Protein AF-0000000087155079 (afdb_homodimer)

Secondary structure (DSSP, 8-state):
--S--PPPPBHHHHHHH--B---B-SPPPPHHHHHHHHHHHTT---GGG----EEEEEEHHHHHHHHHHHHHHHHTTPPP--SS-------HHHHHHHHHHHHHHHHHHT--TT-HHHHHHHHHTTTTGGG-SEEEEEEEETT--HHHHHHHHHHHHHHHHHHHTTT-EEEEEGGGGS-HHHHHHHHT--TTEEEEEEEEEE-B-TT-GGGG-------HHHH-EEE-/--SS-PPPPBHHHHHHH--B---B-SPPPPHHHHHHHHHHHTT---GGG----EEEEEEHHHHHHHHHHHHHHHHTTPPP--SS-------HHHHHHHHHHHHHHHHHHT--TT-HHHHHHHHHTTTTGGG-SEEEEEEEETT--HHHHHHHHHHHHHHHHHHHTTT-EEEEEGGGGS-HHHHHHHHT--TTEEEEEEEEEE-B-TT-GGGG-------HHHH-EEE-

Radius of gyration: 21.79 Å; Cα contacts (8 Å, |Δi|>4): 860; chains: 2; bounding box: 44×61×62 Å

Organism: NCBI:txid2511166

Structure (mmCIF, N/CA/C/O backbone):
data_AF-0000000087155079-model_v1
#
loop_
_entity.id
_entity.type
_entity.pdbx_description
1 polymer 'Nitroreductase NfnB'
#
loop_
_atom_site.group_PDB
_atom_site.id
_atom_site.type_symbol
_atom_site.label_atom_id
_atom_site.label_alt_id
_atom_site.label_comp_id
_atom_site.label_asym_id
_atom_site.label_entity_id
_atom_site.label_seq_id
_atom_site.pdbx_PDB_ins_code
_atom_site.Cartn_x
_atom_site.Cartn_y
_atom_site.Cartn_z
_atom_site.occupancy
_atom_site.B_iso_or_equiv
_atom_site.auth_seq_id
_atom_site.auth_comp_id
_atom_site.auth_asym_id
_atom_site.auth_atom_id
_atom_site.pdbx_PDB_model_num
ATOM 1 N N . MET A 1 1 ? 5.094 4.855 35.781 1 23.84 1 MET A N 1
ATOM 2 C CA . MET A 1 1 ? 4.484 3.775 35 1 23.84 1 MET A CA 1
ATOM 3 C C . MET A 1 1 ? 5.492 3.156 34.031 1 23.84 1 MET A C 1
ATOM 5 O O . MET A 1 1 ? 6.098 3.861 33.219 1 23.84 1 MET A O 1
ATOM 9 N N . ASN A 1 2 ? 6.293 2.115 34.25 1 29.25 2 ASN A N 1
ATOM 10 C CA . ASN A 1 2 ? 7.379 1.465 33.531 1 29.25 2 ASN A CA 1
ATOM 11 C C . ASN A 1 2 ? 7.008 1.215 32.062 1 29.25 2 ASN A C 1
ATOM 13 O O . ASN A 1 2 ? 5.883 0.808 31.781 1 29.25 2 ASN A O 1
ATOM 17 N N . MET A 1 3 ? 7.312 1.961 31.062 1 33.16 3 MET A N 1
ATOM 18 C CA . MET A 1 3 ? 7 1.894 29.641 1 33.16 3 MET A CA 1
ATOM 19 C C . MET A 1 3 ? 6.895 0.446 29.172 1 33.16 3 MET A C 1
ATOM 21 O O . MET A 1 3 ? 7.594 0.037 28.25 1 33.16 3 MET A O 1
ATOM 25 N N . SER A 1 4 ? 6.785 -0.69 29.906 1 38.94 4 SER A N 1
ATOM 26 C CA . SER A 1 4 ? 6.84 -2.141 30.062 1 38.94 4 SER A CA 1
ATOM 27 C C . SER A 1 4 ? 5.895 -2.832 29.078 1 38.94 4 SER A C 1
ATOM 29 O O . SER A 1 4 ? 5.113 -2.174 28.391 1 38.94 4 SER A O 1
ATOM 31 N N . GLU A 1 5 ? 4.91 -4.117 29.406 1 43.97 5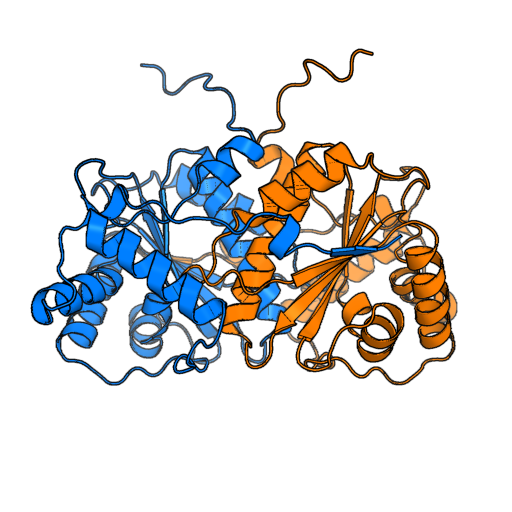 GLU A N 1
ATOM 32 C CA . GLU A 1 5 ? 4.465 -5.328 28.719 1 43.97 5 GLU A CA 1
ATOM 33 C C . GLU A 1 5 ? 3.238 -5.051 27.859 1 43.97 5 GLU A C 1
ATOM 35 O O . GLU A 1 5 ? 2.125 -5.453 28.203 1 43.97 5 GLU A O 1
ATOM 40 N N . ARG A 1 6 ? 2.859 -3.934 27.484 1 52.12 6 ARG A N 1
ATOM 41 C CA . ARG A 1 6 ? 1.641 -3.869 26.688 1 52.12 6 ARG A CA 1
ATOM 42 C C . ARG A 1 6 ? 1.669 -4.898 25.562 1 52.12 6 ARG A C 1
ATOM 44 O O . ARG A 1 6 ? 2.707 -5.105 24.922 1 52.12 6 ARG A O 1
ATOM 51 N N . PRO A 1 7 ? 0.68 -5.652 25.703 1 68.56 7 PRO A N 1
ATOM 52 C CA . PRO A 1 7 ? 0.66 -6.637 24.625 1 68.56 7 PRO A CA 1
ATOM 53 C C . PRO A 1 7 ? 0.8 -6 23.234 1 68.56 7 PRO A C 1
ATOM 55 O O . PRO A 1 7 ? 0.35 -4.871 23.031 1 68.56 7 PRO A O 1
ATOM 58 N N . ALA A 1 8 ? 1.742 -6.547 22.516 1 89.19 8 ALA A N 1
ATOM 59 C CA . ALA A 1 8 ? 1.924 -6.102 21.125 1 89.19 8 ALA A CA 1
ATOM 60 C C . ALA A 1 8 ? 0.588 -6.023 20.391 1 89.19 8 ALA A C 1
ATOM 62 O O . ALA A 1 8 ? -0.263 -6.902 20.547 1 89.19 8 ALA A O 1
ATOM 63 N N . MET A 1 9 ? 0.294 -4.859 19.828 1 95.88 9 MET A N 1
ATOM 64 C CA . MET A 1 9 ? -0.946 -4.676 19.078 1 95.88 9 MET A CA 1
ATOM 65 C C . MET A 1 9 ? -1.05 -5.684 17.953 1 95.88 9 MET A C 1
ATOM 67 O O . MET A 1 9 ? -0.094 -5.875 17.188 1 95.88 9 MET A O 1
ATOM 71 N N . SER A 1 10 ? -2.211 -6.312 17.859 1 98.12 10 SER A N 1
ATOM 72 C CA . SER A 1 10 ? -2.422 -7.285 16.797 1 98.12 10 SER A CA 1
ATOM 73 C C . SER A 1 10 ? -2.609 -6.598 15.445 1 98.12 10 SER A C 1
ATOM 75 O O . SER A 1 10 ? -2.932 -5.41 15.391 1 98.12 10 SER A O 1
ATOM 77 N N . VAL A 1 11 ? -2.451 -7.379 14.406 1 98.69 11 VAL A N 1
ATOM 78 C CA . VAL A 1 11 ? -2.65 -6.875 13.055 1 98.69 11 VAL A CA 1
ATOM 79 C C . VAL A 1 11 ? -4.082 -6.359 12.898 1 98.69 11 VAL A C 1
ATOM 81 O O . VAL A 1 11 ? -4.301 -5.254 12.398 1 98.69 11 VAL A O 1
ATOM 84 N N . ASP A 1 12 ? -5.07 -7.113 13.367 1 98.44 12 ASP A N 1
ATOM 85 C CA . ASP A 1 12 ? -6.473 -6.738 13.227 1 98.44 12 ASP A CA 1
ATOM 86 C C . ASP A 1 12 ? -6.773 -5.438 13.969 1 98.44 12 ASP A C 1
ATOM 88 O O . ASP A 1 12 ? -7.473 -4.566 13.445 1 98.44 12 ASP A O 1
ATOM 92 N N . GLU A 1 13 ? -6.258 -5.34 15.125 1 98.25 13 GLU A N 1
ATOM 93 C CA . GLU A 1 13 ? -6.453 -4.125 15.906 1 98.25 13 GLU A CA 1
ATOM 94 C C . GLU A 1 13 ? -5.844 -2.91 15.211 1 98.25 13 GLU A C 1
ATOM 96 O O . GLU A 1 13 ? -6.465 -1.848 15.148 1 98.25 13 GLU A O 1
ATOM 101 N N . ALA A 1 14 ? -4.613 -3.043 14.727 1 98.81 14 ALA A N 1
ATOM 102 C CA . ALA A 1 14 ? -3.934 -1.936 14.062 1 98.81 14 ALA A CA 1
ATOM 103 C C . ALA A 1 14 ? -4.707 -1.473 12.836 1 98.81 14 ALA A C 1
ATOM 105 O O . ALA A 1 14 ? -4.848 -0.271 12.594 1 98.81 14 ALA A O 1
ATOM 106 N N . ILE A 1 15 ? -5.223 -2.455 12.047 1 98.69 15 ILE A N 1
ATOM 107 C CA . ILE A 1 15 ? -5.957 -2.141 10.828 1 98.69 15 ILE A CA 1
ATOM 108 C C . ILE A 1 15 ? -7.234 -1.377 11.172 1 98.69 15 ILE A C 1
ATOM 110 O O . ILE A 1 15 ? -7.562 -0.38 10.531 1 98.69 15 ILE A O 1
ATOM 114 N N . ARG A 1 16 ? -7.922 -1.741 12.188 1 97.88 16 ARG A N 1
ATOM 115 C CA . ARG A 1 16 ? -9.188 -1.112 12.547 1 97.88 16 ARG A CA 1
ATOM 116 C C . ARG A 1 16 ? -8.961 0.222 13.242 1 97.88 16 ARG A C 1
ATOM 118 O O . ARG A 1 16 ? -9.781 1.133 13.148 1 97.88 16 ARG A O 1
ATOM 125 N N . ARG A 1 17 ? -7.836 0.313 13.922 1 97.94 17 ARG A N 1
ATOM 126 C CA . ARG A 1 17 ? -7.559 1.517 14.695 1 97.94 17 ARG A CA 1
ATOM 127 C C . ARG A 1 17 ? -6.957 2.609 13.82 1 97.94 17 ARG A C 1
ATOM 129 O O . ARG A 1 17 ? -7.125 3.799 14.102 1 97.94 17 ARG A O 1
ATOM 136 N N . ARG A 1 18 ? -6.199 2.172 12.82 1 98.69 18 ARG A N 1
ATOM 137 C CA . ARG A 1 18 ? -5.59 3.168 11.945 1 98.69 18 ARG A CA 1
ATOM 138 C C . ARG A 1 18 ? -6.652 4.02 11.258 1 98.69 18 ARG A C 1
ATOM 140 O O . ARG A 1 18 ? -7.551 3.488 10.602 1 98.69 18 ARG A O 1
ATOM 147 N N . ARG A 1 19 ? -6.602 5.242 11.406 1 98.44 19 ARG A N 1
ATOM 148 C CA . ARG A 1 19 ? -7.445 6.25 10.766 1 98.44 19 ARG A CA 1
ATOM 149 C C . ARG A 1 19 ? -6.668 7.543 10.531 1 98.44 19 ARG A C 1
ATOM 151 O O . ARG A 1 19 ? -5.602 7.75 11.109 1 98.44 19 ARG A O 1
ATOM 158 N N . SER A 1 20 ? -7.242 8.359 9.664 1 98.75 20 SER A N 1
ATOM 159 C CA . SER A 1 20 ? -6.609 9.656 9.453 1 98.75 20 SER A CA 1
ATOM 160 C C . SER A 1 20 ? -6.832 10.586 10.641 1 98.75 20 SER A C 1
ATOM 162 O O . SER A 1 20 ? -7.973 10.914 10.977 1 98.75 20 SER A O 1
ATOM 164 N N . VAL A 1 21 ? -5.762 10.914 11.273 1 98.88 21 VAL A N 1
ATOM 165 C CA . VAL A 1 21 ? -5.781 11.844 12.398 1 98.88 21 VAL A CA 1
ATOM 166 C C . VAL A 1 21 ? -5.328 13.227 11.922 1 98.88 21 VAL A C 1
ATOM 168 O O . VAL A 1 21 ? -4.309 13.352 11.242 1 98.88 21 VAL A O 1
ATOM 171 N N . ARG A 1 22 ? -6.051 14.227 12.328 1 98.81 22 ARG A N 1
ATOM 172 C CA . ARG A 1 22 ? -5.82 15.555 11.766 1 98.81 22 ARG A CA 1
ATOM 173 C C . ARG A 1 22 ? -5.633 16.594 12.867 1 98.81 22 ARG A C 1
ATOM 175 O O . ARG A 1 22 ? -6.129 17.719 12.766 1 98.81 22 ARG A O 1
ATOM 182 N N . GLY A 1 23 ? -5.023 16.281 13.875 1 98.81 23 GLY A N 1
ATOM 183 C CA . GLY A 1 23 ? -4.605 17.078 15.023 1 98.81 23 GLY A CA 1
ATOM 184 C C . GLY A 1 23 ? -3.635 16.344 15.93 1 98.81 23 GLY A C 1
ATOM 185 O O . GLY A 1 23 ? -3.904 15.219 16.359 1 98.81 23 GLY A O 1
ATOM 186 N N . PHE A 1 24 ? -2.549 17.016 16.266 1 98.94 24 PHE A N 1
ATOM 187 C CA . PHE A 1 24 ? -1.466 16.312 16.953 1 98.94 24 PHE A CA 1
ATOM 188 C C . PHE A 1 24 ? -0.942 17.156 18.109 1 98.94 24 PHE A C 1
ATOM 190 O O . PHE A 1 24 ? -1.043 18.391 18.094 1 98.94 24 PHE A O 1
ATOM 197 N N . LEU A 1 25 ? -0.436 16.422 19.109 1 98.81 25 LEU A N 1
ATOM 198 C CA . LEU A 1 25 ? 0.375 17.078 20.125 1 98.81 25 LEU A CA 1
ATOM 199 C C . LEU A 1 25 ? 1.727 17.5 19.562 1 98.81 25 LEU A C 1
ATOM 201 O O . LEU A 1 25 ? 2.201 16.922 18.578 1 98.81 25 LEU A O 1
ATOM 205 N N . SER A 1 26 ? 2.4 18.453 20.234 1 98.19 26 SER A N 1
ATOM 206 C CA . SER A 1 26 ? 3.619 19.047 19.688 1 98.19 26 SER A CA 1
ATOM 207 C C . SER A 1 26 ? 4.84 18.188 20 1 98.19 26 SER A C 1
ATOM 209 O O . SER A 1 26 ? 5.91 18.391 19.422 1 98.19 26 SER A O 1
ATOM 211 N N . CYS A 1 27 ? 4.738 17.297 20.953 1 98.12 27 CYS A N 1
ATOM 212 C CA . CYS A 1 27 ? 5.898 16.516 21.359 1 98.12 27 CYS A CA 1
ATOM 213 C C . CYS A 1 27 ? 6.363 15.586 20.234 1 98.12 27 CYS A C 1
ATOM 215 O O . CYS A 1 27 ? 5.543 14.93 19.594 1 98.12 27 CYS A O 1
ATOM 217 N N . GLU A 1 28 ? 7.605 15.523 20.047 1 98.62 28 GLU A N 1
ATOM 218 C CA . GLU A 1 28 ? 8.188 14.703 19 1 98.62 28 GLU A CA 1
ATOM 219 C C . GLU A 1 28 ? 8.234 13.234 19.406 1 98.62 28 GLU A C 1
ATOM 221 O O . GLU A 1 28 ? 8.367 12.914 20.594 1 98.62 28 GLU A O 1
ATOM 226 N N . VAL A 1 29 ? 8.117 12.398 18.453 1 98.75 29 VAL A N 1
ATOM 227 C CA . VAL A 1 29 ? 8.398 10.977 18.656 1 98.75 29 VAL A CA 1
ATOM 228 C C . VAL A 1 29 ? 9.898 10.781 18.906 1 98.75 29 VAL A C 1
ATOM 230 O O . VAL A 1 29 ? 10.727 11.359 18.203 1 98.75 29 VAL A O 1
ATOM 233 N N . PRO A 1 30 ? 10.289 10.008 19.875 1 98.19 30 PRO A N 1
ATOM 234 C CA . PRO A 1 30 ? 11.711 9.758 20.125 1 98.19 30 PRO A CA 1
ATOM 235 C C . PRO A 1 30 ? 12.422 9.172 18.906 1 98.19 30 PRO A C 1
ATOM 237 O O . PRO A 1 30 ? 11.867 8.32 18.219 1 98.19 30 PRO A O 1
ATOM 240 N N . VAL A 1 31 ? 13.641 9.586 18.766 1 97.06 31 VAL A N 1
ATOM 241 C CA . VAL A 1 31 ? 14.43 9.258 17.578 1 97.06 31 VAL A CA 1
ATOM 242 C C . VAL A 1 31 ? 14.57 7.738 17.469 1 97.06 31 VAL A C 1
ATOM 244 O O . VAL A 1 31 ? 14.422 7.176 16.375 1 97.06 31 VAL A O 1
ATOM 247 N N . PRO A 1 32 ? 14.859 7 18.5 1 97.88 32 PRO A N 1
ATOM 248 C CA . PRO A 1 32 ? 14.992 5.547 18.375 1 97.88 32 PRO A CA 1
ATOM 249 C C . PRO A 1 32 ? 13.719 4.883 17.844 1 97.88 32 PRO A C 1
ATOM 251 O O . PRO A 1 32 ? 13.789 3.914 17.094 1 97.88 32 PRO A O 1
ATOM 254 N N . ILE A 1 33 ? 12.57 5.418 18.25 1 98.19 33 ILE A N 1
ATOM 255 C CA . ILE A 1 33 ? 11.289 4.875 17.797 1 98.19 33 ILE A CA 1
ATOM 256 C C . ILE A 1 33 ? 11.102 5.18 16.312 1 98.19 33 ILE A C 1
ATOM 258 O O . ILE A 1 33 ? 10.656 4.32 15.547 1 98.19 33 ILE A O 1
ATOM 262 N N . LEU A 1 34 ? 11.477 6.379 15.875 1 98.12 34 LEU A N 1
ATOM 263 C CA . LEU A 1 34 ? 11.406 6.738 14.461 1 98.12 34 LEU A CA 1
ATOM 264 C C . LEU A 1 34 ? 12.242 5.781 13.617 1 98.12 34 LEU A C 1
ATOM 266 O O . LEU A 1 34 ? 11.758 5.258 12.609 1 98.12 34 LEU A O 1
ATOM 270 N N . ARG A 1 35 ? 13.422 5.582 14.047 1 97.94 35 ARG A N 1
ATOM 271 C CA . ARG A 1 35 ? 14.32 4.719 13.289 1 97.94 35 ARG A CA 1
ATOM 272 C C . ARG A 1 35 ? 13.789 3.295 13.219 1 97.94 35 ARG A C 1
ATOM 274 O O . ARG A 1 35 ? 13.852 2.648 12.172 1 97.94 35 ARG A O 1
ATOM 281 N N . GLU A 1 36 ? 13.266 2.834 14.32 1 97.75 36 GLU A N 1
ATOM 282 C CA . GLU A 1 36 ? 12.703 1.489 14.367 1 97.75 36 GLU A CA 1
ATOM 283 C C . GLU A 1 36 ? 11.539 1.344 13.391 1 97.75 36 GLU A C 1
ATOM 285 O O . GLU A 1 36 ? 11.469 0.367 12.641 1 97.75 36 GLU A O 1
ATOM 290 N N . VAL A 1 37 ? 10.664 2.258 13.398 1 98.44 37 VAL A N 1
ATOM 291 C CA . VAL A 1 37 ? 9.445 2.174 12.602 1 98.44 37 VAL A CA 1
ATOM 292 C C . VAL A 1 37 ? 9.789 2.264 11.117 1 98.44 37 VAL A C 1
ATOM 294 O O . VAL A 1 37 ? 9.234 1.523 10.297 1 98.44 37 VAL A O 1
ATOM 297 N N . PHE A 1 38 ? 10.688 3.135 10.727 1 98.75 38 PHE A N 1
ATOM 298 C CA . PHE A 1 38 ? 11.039 3.291 9.32 1 98.75 38 PHE A CA 1
ATOM 299 C C . PHE A 1 38 ? 11.883 2.119 8.836 1 98.75 38 PHE A C 1
ATOM 301 O O . PHE A 1 38 ? 11.812 1.732 7.668 1 98.75 38 PHE A O 1
ATOM 308 N N . ALA A 1 39 ? 12.703 1.539 9.727 1 98.25 39 ALA A N 1
ATOM 309 C CA . ALA A 1 39 ? 13.391 0.303 9.367 1 98.25 39 ALA A CA 1
ATOM 310 C C . ALA A 1 39 ? 12.398 -0.825 9.102 1 98.25 39 ALA A C 1
ATOM 312 O O . ALA A 1 39 ? 12.555 -1.588 8.148 1 98.25 39 ALA A O 1
ATOM 313 N N . LEU A 1 40 ? 11.422 -0.916 9.938 1 98.31 40 LEU A N 1
ATOM 314 C CA . LEU A 1 40 ? 10.391 -1.936 9.781 1 98.31 40 LEU A CA 1
ATOM 315 C C . LEU A 1 40 ? 9.609 -1.725 8.484 1 98.31 40 LEU A C 1
ATOM 317 O O . LEU A 1 40 ? 9.266 -2.689 7.797 1 98.31 40 LEU A O 1
ATOM 321 N N . ALA A 1 41 ? 9.344 -0.477 8.125 1 98.69 41 ALA A N 1
ATOM 322 C CA . ALA A 1 41 ? 8.594 -0.157 6.91 1 98.69 41 ALA A CA 1
ATOM 323 C C . ALA A 1 41 ? 9.336 -0.639 5.668 1 98.69 41 ALA A C 1
ATOM 325 O O . ALA A 1 41 ? 8.711 -0.932 4.641 1 98.69 41 ALA A O 1
ATOM 326 N N . GLN A 1 42 ? 10.664 -0.82 5.715 1 98 42 GLN A N 1
ATOM 327 C CA . GLN A 1 42 ? 11.469 -1.248 4.582 1 98 42 GLN A CA 1
ATOM 328 C C . GLN A 1 42 ? 11.18 -2.701 4.215 1 98 42 GLN A C 1
ATOM 330 O O . GLN A 1 42 ? 11.578 -3.168 3.145 1 98 42 GLN A O 1
ATOM 335 N N . TRP A 1 43 ? 10.492 -3.369 5.043 1 98.5 43 TRP A N 1
ATOM 336 C CA . TRP A 1 43 ? 10.172 -4.77 4.789 1 98.5 43 TRP A CA 1
ATOM 337 C C . TRP A 1 43 ? 8.945 -4.898 3.891 1 98.5 43 TRP A C 1
ATOM 339 O O . TRP A 1 43 ? 8.539 -6.008 3.537 1 98.5 43 TRP A O 1
ATOM 349 N N . ALA A 1 44 ? 8.352 -3.76 3.484 1 98.75 44 ALA A N 1
ATOM 350 C CA . ALA A 1 44 ? 7.234 -3.793 2.539 1 98.75 44 ALA A CA 1
ATOM 351 C C . ALA A 1 44 ? 7.637 -4.488 1.242 1 98.75 44 ALA A C 1
ATOM 353 O O . ALA A 1 44 ? 8.781 -4.375 0.796 1 98.75 44 ALA A O 1
ATOM 354 N N . PRO A 1 45 ? 6.703 -5.266 0.626 1 98.69 45 PRO A N 1
ATOM 355 C CA . PRO A 1 45 ? 7.02 -5.855 -0.678 1 98.69 45 PRO A CA 1
ATOM 356 C C . PRO A 1 45 ? 7.082 -4.816 -1.795 1 98.69 45 PRO A C 1
ATOM 358 O O . PRO A 1 45 ? 6.512 -3.729 -1.666 1 98.69 45 PRO A O 1
ATOM 361 N N . SER A 1 46 ? 7.797 -5.117 -2.816 1 98.56 46 SER A N 1
ATOM 362 C CA . SER A 1 46 ? 7.832 -4.355 -4.059 1 98.56 46 SER A CA 1
ATOM 363 C C . SER A 1 46 ? 8.117 -5.258 -5.254 1 98.56 46 SER A C 1
ATOM 365 O O . SER A 1 46 ? 8.703 -6.332 -5.102 1 98.56 46 SER A O 1
ATOM 367 N N . ASN A 1 47 ? 7.559 -4.828 -6.426 1 97.69 47 ASN A N 1
ATOM 368 C CA . ASN A 1 47 ? 7.836 -5.555 -7.66 1 97.69 47 ASN A CA 1
ATOM 369 C C . ASN A 1 47 ? 9.336 -5.77 -7.859 1 97.69 47 ASN A C 1
ATOM 371 O O . ASN A 1 47 ? 10.117 -4.816 -7.824 1 97.69 47 ASN A O 1
ATOM 375 N N . CYS A 1 48 ? 9.766 -7.09 -8 1 97.44 48 CYS A N 1
ATOM 376 C CA . CYS A 1 48 ? 11.148 -7.465 -8.25 1 97.44 48 CYS A CA 1
ATOM 377 C C . CYS A 1 48 ? 12.047 -7.051 -7.09 1 97.44 48 CYS A C 1
ATOM 379 O O . CYS A 1 48 ? 13.266 -6.977 -7.238 1 97.44 48 CYS A O 1
ATOM 381 N N . ASN A 1 49 ? 11.445 -6.629 -5.957 1 98.19 49 ASN A N 1
ATOM 382 C CA . ASN A 1 49 ? 12.156 -6.191 -4.762 1 98.19 49 ASN A CA 1
ATOM 383 C C . ASN A 1 49 ? 13.008 -4.957 -5.035 1 98.19 49 ASN A C 1
ATOM 385 O O . ASN A 1 49 ? 14.094 -4.801 -4.465 1 98.19 49 ASN A O 1
ATOM 389 N N . VAL A 1 50 ? 12.508 -4.086 -5.848 1 98 50 VAL A N 1
ATOM 390 C CA . VAL A 1 50 ? 13.344 -2.957 -6.242 1 98 50 VAL A CA 1
ATOM 391 C C . VAL A 1 50 ? 13.281 -1.867 -5.176 1 98 50 VAL A C 1
ATOM 393 O O . VAL A 1 50 ? 14.109 -0.954 -5.16 1 98 50 VAL A O 1
ATOM 396 N N . GLN A 1 51 ? 12.266 -1.885 -4.273 1 98.5 51 GLN A N 1
ATOM 397 C CA . GLN A 1 51 ? 12.18 -0.96 -3.146 1 98.5 51 GLN A CA 1
ATOM 398 C C . GLN A 1 51 ? 12.266 0.489 -3.617 1 98.5 51 GLN A C 1
ATOM 400 O O . GLN A 1 51 ? 13.172 1.223 -3.215 1 98.5 51 GLN A O 1
ATOM 405 N N . PRO A 1 52 ? 11.203 0.868 -4.422 1 98.25 52 PRO A N 1
ATOM 406 C CA . PRO A 1 52 ? 11.305 2.117 -5.176 1 98.25 52 PRO A CA 1
ATOM 407 C C . PRO A 1 52 ? 10.977 3.348 -4.332 1 98.25 52 PRO A C 1
ATOM 409 O O . PRO A 1 52 ? 10.57 4.379 -4.875 1 98.25 52 PRO A O 1
ATOM 412 N N . TRP A 1 53 ? 11.102 3.336 -3.068 1 98.38 53 TRP A N 1
ATOM 413 C CA . TRP A 1 53 ? 10.695 4.441 -2.205 1 98.38 53 TRP A CA 1
ATOM 414 C C . TRP A 1 53 ? 11.914 5.191 -1.675 1 98.38 53 TRP A C 1
ATOM 416 O O . TRP A 1 53 ? 12.945 4.578 -1.368 1 98.38 53 TRP A O 1
ATOM 426 N N . PHE A 1 54 ? 11.734 6.512 -1.543 1 97.56 54 PHE A N 1
ATOM 427 C CA . PHE A 1 54 ? 12.68 7.398 -0.871 1 97.56 54 PHE A CA 1
ATOM 428 C C . PHE A 1 54 ? 11.961 8.305 0.12 1 97.56 54 PHE A C 1
ATOM 430 O O . PHE A 1 54 ? 11.586 9.43 -0.22 1 97.56 54 PHE A O 1
ATOM 437 N N . PRO A 1 55 ? 11.844 7.887 1.327 1 98.62 55 PRO A N 1
ATOM 438 C CA . PRO A 1 55 ? 11.18 8.703 2.344 1 98.62 55 PRO A CA 1
ATOM 439 C C . PRO A 1 55 ? 12.094 9.781 2.922 1 98.62 55 PRO A C 1
ATOM 441 O O . PRO A 1 55 ? 13.219 9.484 3.338 1 98.62 55 PRO A O 1
ATOM 444 N N . HIS A 1 56 ? 11.672 10.969 2.881 1 98.81 56 HIS A N 1
ATOM 445 C CA . HIS A 1 56 ? 12.297 12.102 3.559 1 98.81 56 HIS A CA 1
ATOM 446 C C . HIS A 1 56 ? 11.492 12.516 4.789 1 98.81 56 HIS A C 1
ATOM 448 O O . HIS A 1 56 ? 10.406 13.086 4.66 1 98.81 56 HIS A O 1
ATOM 454 N N . VAL A 1 57 ? 12.023 12.211 5.961 1 98.94 57 VAL A N 1
ATOM 455 C CA . VAL A 1 57 ? 11.352 12.469 7.234 1 98.94 57 VAL A CA 1
ATOM 456 C C . VAL A 1 57 ? 11.789 13.82 7.781 1 98.94 57 VAL A C 1
ATOM 458 O O . VAL A 1 57 ? 12.984 14.07 7.953 1 98.94 57 VAL A O 1
ATOM 461 N N . VAL A 1 58 ? 10.797 14.688 8.047 1 98.88 58 VAL A N 1
ATOM 462 C CA . VAL A 1 58 ? 11.133 16.047 8.477 1 98.88 58 VAL A CA 1
ATOM 463 C C . VAL A 1 58 ? 10.594 16.281 9.891 1 98.88 58 VAL A C 1
ATOM 465 O O . VAL A 1 58 ? 9.508 15.82 10.234 1 98.88 58 VAL A O 1
ATOM 468 N N . SER A 1 59 ? 11.312 16.969 10.734 1 98.69 59 SER A N 1
ATOM 469 C CA . SER A 1 59 ? 10.977 17.406 12.078 1 98.69 59 SER A CA 1
ATOM 470 C C . SER A 1 59 ? 11.719 18.688 12.445 1 98.69 59 SER A C 1
ATOM 472 O O . SER A 1 59 ? 12.531 19.188 11.656 1 98.69 59 SER A O 1
ATOM 474 N N . GLY A 1 60 ? 11.336 19.281 13.57 1 98.25 60 GLY A N 1
ATOM 475 C CA . GLY A 1 60 ? 12.062 20.438 14.086 1 98.25 60 GLY A CA 1
ATOM 476 C C . GLY A 1 60 ? 12.016 21.625 13.148 1 98.25 60 GLY A C 1
ATOM 477 O O . GLY A 1 60 ? 10.961 21.969 12.625 1 98.25 60 GLY A O 1
ATOM 478 N N . GLU A 1 61 ? 13.172 22.219 12.977 1 98.5 61 GLU A N 1
ATOM 479 C CA . GLU A 1 61 ? 13.273 23.469 12.211 1 98.5 61 GLU A CA 1
ATOM 480 C C . GLU A 1 61 ? 12.922 23.234 10.742 1 98.5 61 GLU A C 1
ATOM 482 O O . GLU A 1 61 ? 12.297 24.078 10.109 1 98.5 61 GLU A O 1
ATOM 487 N N . THR A 1 62 ? 13.406 22.109 10.188 1 98.75 62 THR A N 1
ATOM 488 C CA . THR A 1 62 ? 13.109 21.812 8.789 1 98.75 62 THR A CA 1
ATOM 489 C C . THR A 1 62 ? 11.602 21.719 8.57 1 98.75 62 THR A C 1
ATOM 491 O O . THR A 1 62 ? 11.078 22.266 7.594 1 98.75 62 THR A O 1
ATOM 494 N N . LEU A 1 63 ? 10.945 21.031 9.492 1 98.81 63 LEU A N 1
ATOM 495 C CA . LEU A 1 63 ? 9.492 20.938 9.391 1 98.81 63 LEU A CA 1
ATOM 496 C C . LEU A 1 63 ? 8.844 22.312 9.477 1 98.81 63 LEU A C 1
ATOM 498 O O . LEU A 1 63 ? 7.91 22.625 8.734 1 98.81 63 LEU A O 1
ATOM 502 N N . SER A 1 64 ? 9.328 23.109 10.398 1 98.56 64 SER A N 1
ATOM 503 C CA . SER A 1 64 ? 8.781 24.453 10.578 1 98.56 64 SER A CA 1
ATOM 504 C C . SER A 1 64 ? 8.914 25.281 9.312 1 98.56 64 SER A C 1
ATOM 506 O O . SER A 1 64 ? 7.977 25.969 8.906 1 98.56 64 SER A O 1
ATOM 508 N N . ARG A 1 65 ? 10.047 25.219 8.664 1 98.5 65 ARG A N 1
ATOM 509 C CA . ARG A 1 65 ? 10.281 25.953 7.438 1 98.5 65 ARG A CA 1
ATOM 510 C C . ARG A 1 65 ? 9.375 25.469 6.316 1 98.5 65 ARG A C 1
ATOM 512 O O . ARG A 1 65 ? 8.805 26.266 5.57 1 98.5 65 ARG A O 1
ATOM 519 N N . LEU A 1 66 ? 9.273 24.188 6.172 1 98.81 66 LEU A N 1
ATOM 520 C CA . LEU A 1 66 ? 8.398 23.625 5.16 1 98.81 66 LEU A CA 1
ATOM 521 C C . LEU A 1 66 ? 6.945 24.016 5.41 1 98.81 66 LEU A C 1
ATOM 523 O O . LEU A 1 66 ? 6.223 24.359 4.473 1 98.81 66 LEU A O 1
ATOM 527 N N . ARG A 1 67 ? 6.559 23.891 6.68 1 98.69 67 ARG A N 1
ATOM 528 C CA . ARG A 1 67 ? 5.203 24.281 7.066 1 98.69 67 ARG A CA 1
ATOM 529 C C . ARG A 1 67 ? 4.898 25.719 6.625 1 98.69 67 ARG A C 1
ATOM 531 O O . ARG A 1 67 ? 3.865 25.969 6.004 1 98.69 67 ARG A O 1
ATOM 538 N N . GLU A 1 68 ? 5.789 26.609 6.949 1 98.62 68 GLU A N 1
ATOM 539 C CA . GLU A 1 68 ? 5.598 28.016 6.602 1 98.62 68 GLU A CA 1
ATOM 540 C C . GLU A 1 68 ? 5.48 28.188 5.09 1 98.62 68 GLU A C 1
ATOM 542 O O . GLU A 1 68 ? 4.59 28.906 4.613 1 98.62 68 GLU A O 1
ATOM 547 N N . ALA A 1 69 ? 6.363 27.594 4.344 1 98.75 69 ALA A N 1
ATOM 548 C CA . ALA A 1 69 ? 6.391 27.734 2.891 1 98.75 69 ALA A CA 1
ATOM 549 C C . ALA A 1 69 ? 5.129 27.156 2.26 1 98.75 69 ALA A C 1
ATOM 551 O O . ALA A 1 69 ? 4.527 27.766 1.376 1 98.75 69 ALA A O 1
ATOM 552 N N . LEU A 1 70 ? 4.711 25.984 2.703 1 98.75 70 LEU A N 1
ATOM 553 C CA . LEU A 1 70 ? 3.559 25.312 2.123 1 98.75 70 LEU A CA 1
ATOM 554 C C . LEU A 1 70 ? 2.264 26.031 2.498 1 98.75 70 LEU A C 1
ATOM 556 O O . LEU A 1 70 ? 1.359 26.156 1.67 1 98.75 70 LEU A O 1
ATOM 560 N N . VAL A 1 71 ? 2.131 26.453 3.742 1 98.56 71 VAL A N 1
ATOM 561 C CA . VAL A 1 71 ? 0.956 27.203 4.176 1 98.56 71 VAL A CA 1
ATOM 562 C C . VAL A 1 71 ? 0.842 28.5 3.373 1 98.56 71 VAL A C 1
ATOM 564 O O . VAL A 1 71 ? -0.247 28.859 2.922 1 98.56 71 VAL A O 1
ATOM 567 N N . ALA A 1 72 ? 1.974 29.188 3.213 1 98.31 72 ALA A N 1
ATOM 568 C CA . ALA A 1 72 ? 1.966 30.406 2.426 1 98.31 72 ALA A CA 1
ATOM 569 C C . ALA A 1 72 ? 1.466 30.156 1.008 1 98.31 72 ALA A C 1
ATOM 571 O O . ALA A 1 72 ? 0.654 30.922 0.481 1 98.31 72 ALA A O 1
ATOM 572 N N . ALA A 1 73 ? 1.953 29.141 0.355 1 98.19 73 ALA A N 1
ATOM 573 C CA . ALA A 1 73 ? 1.521 28.781 -0.994 1 98.19 73 ALA A CA 1
ATOM 574 C C . ALA A 1 73 ? 0.02 28.516 -1.034 1 98.19 73 ALA A C 1
ATOM 576 O O . ALA A 1 73 ? -0.674 28.969 -1.949 1 98.19 73 ALA A O 1
ATOM 577 N N . GLY A 1 74 ? -0.448 27.766 -0.044 1 96.69 74 GLY A N 1
ATOM 578 C CA . GLY A 1 74 ? -1.872 27.484 0.042 1 96.69 74 GLY A CA 1
ATOM 579 C C . GLY A 1 74 ? -2.717 28.719 0.26 1 96.69 74 GLY A C 1
ATOM 580 O O . GLY A 1 74 ? -3.748 28.906 -0.393 1 96.69 74 GLY A O 1
ATOM 581 N N . MET A 1 75 ? -2.25 29.531 1.167 1 96.5 75 MET A N 1
ATOM 582 C CA . MET A 1 75 ? -2.986 30.75 1.498 1 96.5 75 MET A CA 1
ATOM 583 C C . MET A 1 75 ? -3.057 31.688 0.296 1 96.5 75 MET A C 1
ATOM 585 O O . MET A 1 75 ? -4.059 32.375 0.101 1 96.5 75 MET A O 1
ATOM 589 N N . ARG A 1 76 ? -2.123 31.672 -0.522 1 96.75 76 ARG A N 1
ATOM 590 C CA . ARG A 1 76 ? -2.055 32.562 -1.679 1 96.75 76 ARG A CA 1
ATOM 591 C C . ARG A 1 76 ? -2.715 31.922 -2.896 1 96.75 76 ARG A C 1
ATOM 593 O O . ARG A 1 76 ? -2.662 32.469 -3.998 1 96.75 76 ARG A O 1
ATOM 600 N N . ASP A 1 77 ? -3.203 30.75 -2.748 1 95.25 77 ASP A N 1
ATOM 601 C CA . ASP A 1 77 ? -3.816 30 -3.844 1 95.25 77 ASP A CA 1
ATOM 602 C C . ASP A 1 77 ? -2.848 29.859 -5.016 1 95.25 77 ASP A C 1
ATOM 604 O O . ASP A 1 77 ? -3.221 30.078 -6.168 1 95.25 77 ASP A O 1
ATOM 608 N N . GLU A 1 78 ? -1.601 29.625 -4.68 1 96.5 78 GLU A N 1
ATOM 609 C CA . GLU A 1 78 ? -0.64 29.375 -5.75 1 96.5 78 GLU A CA 1
ATOM 610 C C . GLU A 1 78 ? -1.073 28.188 -6.609 1 96.5 78 GLU A C 1
ATOM 612 O O . GLU A 1 78 ? -1.633 27.219 -6.102 1 96.5 78 GLU A O 1
ATOM 617 N N . PRO A 1 79 ? -0.813 28.297 -7.902 1 96.44 79 PRO A N 1
ATOM 618 C CA . PRO A 1 79 ? -1.165 27.172 -8.758 1 96.44 79 PRO A CA 1
ATOM 619 C C . PRO A 1 79 ? -0.46 25.875 -8.336 1 96.44 79 PRO A C 1
ATOM 621 O O . PRO A 1 79 ? 0.749 25.875 -8.094 1 96.44 79 PRO A O 1
ATOM 624 N N . ILE A 1 80 ? -1.181 24.812 -8.227 1 96.44 80 ILE A N 1
ATOM 625 C CA . ILE A 1 80 ? -0.602 23.5 -7.902 1 96.44 80 ILE A CA 1
ATOM 626 C C . ILE A 1 80 ? 0.126 22.938 -9.117 1 96.44 80 ILE A C 1
ATOM 628 O O . ILE A 1 80 ? -0.309 23.141 -10.258 1 96.44 80 ILE A O 1
ATOM 632 N N . LYS A 1 81 ? 1.229 22.281 -8.914 1 96.94 81 LYS A N 1
ATOM 633 C CA . LYS A 1 81 ? 2.012 21.641 -9.961 1 96.94 81 LYS A CA 1
ATOM 634 C C . LYS A 1 81 ? 2.477 20.25 -9.531 1 96.94 81 LYS A C 1
ATOM 636 O O . LYS A 1 81 ? 3.678 19.969 -9.516 1 96.94 81 LYS A O 1
ATOM 641 N N . PRO A 1 82 ? 1.546 19.344 -9.266 1 98.06 82 PRO A N 1
ATOM 642 C CA . PRO A 1 82 ? 1.937 18.016 -8.812 1 98.06 82 PRO A CA 1
ATOM 643 C C . PRO A 1 82 ? 2.734 17.25 -9.867 1 98.06 82 PRO A C 1
ATOM 645 O O . PRO A 1 82 ? 2.609 17.531 -11.062 1 98.06 82 PRO A O 1
ATOM 648 N N . ASP A 1 83 ? 3.537 16.344 -9.445 1 98.06 83 ASP A N 1
ATOM 649 C CA . ASP A 1 83 ? 4.355 15.547 -10.359 1 98.06 83 ASP A CA 1
ATOM 650 C C . ASP A 1 83 ? 3.494 14.586 -11.18 1 98.06 83 ASP A C 1
ATOM 652 O O . ASP A 1 83 ? 3.895 14.156 -12.258 1 98.06 83 ASP A O 1
ATOM 656 N N . TRP A 1 84 ? 2.342 14.188 -10.625 1 96.88 84 TRP A N 1
ATOM 657 C CA . TRP A 1 84 ? 1.31 13.438 -11.328 1 96.88 84 TRP A CA 1
ATOM 658 C C . TRP A 1 84 ? -0.018 14.188 -11.312 1 96.88 84 TRP A C 1
ATOM 660 O O . TRP A 1 84 ? -0.301 14.938 -10.375 1 96.88 84 TRP A O 1
ATOM 670 N N . PRO A 1 85 ? -0.819 13.922 -12.367 1 93.69 85 PRO A N 1
ATOM 671 C CA . PRO A 1 85 ? -2.096 14.641 -12.422 1 93.69 85 PRO A CA 1
ATOM 672 C C . PRO A 1 85 ? -2.928 14.453 -11.156 1 93.69 85 PRO A C 1
ATOM 674 O O . PRO A 1 85 ? -3.014 13.344 -10.625 1 93.69 85 PRO A O 1
ATOM 677 N N . ALA A 1 86 ? -3.494 15.555 -10.664 1 89.62 86 ALA A N 1
ATOM 678 C CA . ALA A 1 86 ? -4.293 15.547 -9.438 1 89.62 86 ALA A CA 1
ATOM 679 C C . ALA A 1 86 ? -5.648 16.203 -9.664 1 89.62 86 ALA A C 1
ATOM 681 O O . ALA A 1 86 ? -6.352 16.531 -8.703 1 89.62 86 ALA A O 1
ATOM 682 N N . ASP A 1 87 ? -6.035 16.422 -10.836 1 84.06 87 ASP A N 1
ATOM 683 C CA . ASP A 1 87 ? -7.219 17.219 -11.141 1 84.06 87 ASP A CA 1
ATOM 684 C C . ASP A 1 87 ? -8.375 16.328 -11.602 1 84.06 87 ASP A C 1
ATOM 686 O O . ASP A 1 87 ? -9.391 16.844 -12.086 1 84.06 87 ASP A O 1
ATOM 690 N N . GLY A 1 88 ? -8.219 15.133 -11.43 1 86.94 88 GLY A N 1
ATOM 691 C CA . GLY A 1 88 ? -9.328 14.273 -11.812 1 86.94 88 GLY A CA 1
ATOM 692 C C . GLY A 1 88 ? -10.547 14.43 -10.93 1 86.94 88 GLY A C 1
ATOM 693 O O . GLY A 1 88 ? -10.43 14.82 -9.766 1 86.94 88 GLY A O 1
ATOM 694 N N . LYS A 1 89 ? -11.711 14.219 -11.602 1 92.94 89 LYS A N 1
ATOM 695 C CA . LYS A 1 89 ? -12.969 14.273 -10.859 1 92.94 89 LYS A CA 1
ATOM 696 C C . LYS A 1 89 ? -13.523 12.867 -10.625 1 92.94 89 LYS A C 1
ATOM 698 O O . LYS A 1 89 ? -13.5 12.023 -11.523 1 92.94 89 LYS A O 1
ATOM 703 N N . PHE A 1 90 ? -13.914 12.695 -9.398 1 96.62 90 PHE A N 1
ATOM 704 C CA . PHE A 1 90 ? -14.578 11.438 -9.086 1 96.62 90 PHE A CA 1
ATOM 705 C C . PHE A 1 90 ? -16.016 11.445 -9.578 1 96.62 90 PHE A C 1
ATOM 707 O O . PHE A 1 90 ? -16.672 12.492 -9.578 1 96.62 90 PHE A O 1
ATOM 714 N N . THR A 1 91 ? -16.516 10.367 -10.07 1 96.81 91 THR A N 1
ATOM 715 C CA . THR A 1 91 ? -17.891 10.219 -10.531 1 96.81 91 THR A CA 1
ATOM 716 C C . THR A 1 91 ? -18.531 8.977 -9.922 1 96.81 91 THR A C 1
ATOM 718 O O . THR A 1 91 ? -17.844 8.141 -9.328 1 96.81 91 THR A O 1
ATOM 721 N N . GLY A 1 92 ? -19.891 8.891 -9.977 1 96.44 92 GLY A N 1
ATOM 722 C CA . GLY A 1 92 ? -20.594 7.711 -9.508 1 96.44 92 GLY A CA 1
ATOM 723 C C . GLY A 1 92 ? -20.344 7.402 -8.039 1 96.44 92 GLY A C 1
ATOM 724 O O . GLY A 1 92 ? -20.406 8.297 -7.195 1 96.44 92 GLY A O 1
ATOM 725 N N . VAL A 1 93 ? -20.125 6.141 -7.742 1 96.25 93 VAL A N 1
ATOM 726 C CA . VAL A 1 93 ? -19.984 5.664 -6.371 1 96.25 93 VAL A CA 1
ATOM 727 C C . VAL A 1 93 ? -18.781 6.312 -5.711 1 96.25 93 VAL A C 1
ATOM 729 O O . VAL A 1 93 ? -18.781 6.578 -4.508 1 96.25 93 VAL A O 1
ATOM 732 N N . TYR A 1 94 ? -17.766 6.656 -6.484 1 97 94 TYR A N 1
ATOM 733 C CA . TYR A 1 94 ? -16.562 7.262 -5.938 1 97 94 TYR A CA 1
ATOM 734 C C . TYR A 1 94 ? -16.828 8.688 -5.48 1 97 94 TYR A C 1
ATOM 736 O O . TYR A 1 94 ? -16.312 9.125 -4.449 1 97 94 TYR A O 1
ATOM 744 N N . ARG A 1 95 ? -17.625 9.406 -6.262 1 97.94 95 ARG A N 1
ATOM 745 C CA . ARG A 1 95 ? -18.062 10.734 -5.84 1 97.94 95 ARG A CA 1
ATOM 746 C C . ARG A 1 95 ? -18.906 10.664 -4.574 1 97.94 95 ARG A C 1
ATOM 748 O O . ARG A 1 95 ? -18.75 11.484 -3.67 1 97.94 95 ARG A O 1
ATOM 755 N N . GLU A 1 96 ? -19.766 9.703 -4.539 1 97.62 96 GLU A N 1
ATOM 756 C CA . GLU A 1 96 ? -20.609 9.523 -3.359 1 97.62 96 GLU A CA 1
ATOM 757 C C . GLU A 1 96 ? -19.766 9.281 -2.111 1 97.62 96 GLU A C 1
ATOM 759 O O . GLU A 1 96 ? -20.016 9.867 -1.06 1 97.62 96 GLU A O 1
ATOM 764 N N . ARG A 1 97 ? -18.766 8.438 -2.213 1 97.69 97 ARG A N 1
ATOM 765 C CA . ARG A 1 97 ? -17.875 8.141 -1.092 1 97.69 97 ARG A CA 1
ATOM 766 C C . ARG A 1 97 ? -17.078 9.375 -0.685 1 97.69 97 ARG A C 1
ATOM 768 O O . ARG A 1 97 ? -16.938 9.664 0.505 1 97.69 97 ARG A O 1
ATOM 775 N N . GLN A 1 98 ? -16.562 10.109 -1.704 1 97.62 98 GLN A N 1
ATOM 776 C CA . GLN A 1 98 ? -15.836 11.352 -1.452 1 97.62 98 GLN A CA 1
ATOM 777 C C . GLN A 1 98 ? -16.688 12.344 -0.676 1 97.62 98 GLN A C 1
ATOM 779 O O . GLN A 1 98 ? -16.234 12.945 0.299 1 97.62 98 GLN A O 1
ATOM 784 N N . VAL A 1 99 ? -17.906 12.547 -1.101 1 97.12 99 VAL A N 1
ATOM 785 C CA . VAL A 1 99 ? -18.828 13.484 -0.47 1 97.12 99 VAL A CA 1
ATOM 786 C C . VAL A 1 99 ? -19.141 13.023 0.949 1 97.12 99 VAL A C 1
ATOM 788 O O . VAL A 1 99 ? -19.172 13.828 1.882 1 97.12 99 VAL A O 1
ATOM 791 N N . GLY A 1 100 ? -19.406 11.711 1.101 1 97.25 100 GLY A N 1
ATOM 792 C CA . GLY A 1 100 ? -19.656 11.164 2.426 1 97.25 100 GLY A CA 1
ATOM 793 C C . GLY A 1 100 ? -18.516 11.406 3.398 1 97.25 100 GLY A C 1
ATOM 794 O O . GLY A 1 100 ? -18.75 11.781 4.551 1 97.25 100 GLY A O 1
ATOM 795 N N . ALA A 1 101 ? -17.328 11.219 2.949 1 97.38 101 ALA A N 1
ATOM 796 C CA . ALA A 1 101 ? -16.156 11.438 3.789 1 97.38 101 ALA A CA 1
ATOM 797 C C . ALA A 1 101 ? -16.016 12.906 4.176 1 97.38 101 ALA A C 1
ATOM 799 O O . ALA A 1 101 ? -15.711 13.227 5.324 1 97.38 101 ALA A O 1
ATOM 800 N N . ALA A 1 102 ? -16.188 13.766 3.193 1 95.75 102 ALA A N 1
ATOM 801 C CA . ALA A 1 102 ? -16.125 15.203 3.451 1 95.75 102 ALA A CA 1
ATOM 802 C C . ALA A 1 102 ? -17.172 15.633 4.465 1 95.75 102 ALA A C 1
ATOM 804 O O . ALA A 1 102 ? -16.891 16.406 5.375 1 95.75 102 ALA A O 1
ATOM 805 N N . GLN A 1 103 ? -18.359 15.125 4.32 1 96.19 103 GLN A N 1
ATOM 806 C CA . GLN A 1 103 ? -19.438 15.438 5.25 1 96.19 103 GLN A CA 1
ATOM 807 C C . GLN A 1 103 ? -19.094 14.992 6.668 1 96.19 103 GLN A C 1
ATOM 809 O O . GLN A 1 103 ? -19.344 15.719 7.633 1 96.19 103 GLN A O 1
ATOM 814 N N . ALA A 1 104 ? -18.547 13.82 6.746 1 97.19 104 ALA A N 1
ATOM 815 C CA . ALA A 1 104 ? -18.141 13.32 8.055 1 97.19 104 ALA A CA 1
ATOM 816 C C . ALA A 1 104 ? -17.078 14.211 8.688 1 97.19 104 ALA A C 1
ATOM 818 O O . ALA A 1 104 ? -17.156 14.547 9.867 1 97.19 104 ALA A O 1
ATOM 819 N N . LEU A 1 105 ? -16.109 14.625 7.906 1 96.5 105 LEU A N 1
ATOM 820 C CA . LEU A 1 105 ? -15.008 15.438 8.398 1 96.5 105 LEU A CA 1
ATOM 821 C C . LEU A 1 105 ? -15.484 16.828 8.789 1 96.5 105 LEU A C 1
ATOM 823 O O . LEU A 1 105 ? -15.25 17.266 9.922 1 96.5 105 LEU A O 1
ATOM 827 N N . TYR A 1 106 ? -16.141 17.516 7.965 1 94.81 106 TYR A N 1
ATOM 828 C CA . TYR A 1 106 ? -16.594 18.875 8.219 1 94.81 106 TYR A CA 1
ATOM 829 C C . TYR A 1 106 ? -17.672 18.906 9.297 1 94.81 106 TYR A C 1
ATOM 831 O O . TYR A 1 106 ? -17.766 19.844 10.078 1 94.81 106 TYR A O 1
ATOM 839 N N . GLY A 1 107 ? -18.484 17.859 9.242 1 94.31 107 GLY A N 1
ATOM 840 C CA . GLY A 1 107 ? -19.438 17.719 10.328 1 94.31 107 GLY A CA 1
ATOM 841 C C . GLY A 1 107 ? -18.781 17.641 11.695 1 94.31 107 GLY A C 1
ATOM 842 O O . GLY A 1 107 ? -19.219 18.312 12.633 1 94.31 107 GLY A O 1
ATOM 843 N N . ALA A 1 108 ? -17.766 16.859 11.766 1 95.88 108 ALA A N 1
ATOM 844 C CA . ALA A 1 108 ? -17.031 16.734 13.023 1 95.88 108 ALA A CA 1
ATOM 845 C C . ALA A 1 108 ? -16.422 18.062 13.438 1 95.88 108 ALA A C 1
ATOM 847 O O . ALA A 1 108 ? -16.328 18.375 14.633 1 95.88 108 ALA A O 1
ATOM 848 N N . MET A 1 109 ? -16.031 18.844 12.477 1 94.56 109 MET A N 1
ATOM 849 C CA . MET A 1 109 ? -15.367 20.125 12.734 1 94.56 109 MET A CA 1
ATOM 850 C C . MET A 1 109 ? -16.391 21.219 13 1 94.56 109 MET A C 1
ATOM 852 O O . MET A 1 109 ? -16.031 22.312 13.477 1 94.56 109 MET A O 1
ATOM 856 N N . GLY A 1 110 ? -17.625 20.984 12.641 1 93.06 110 GLY A N 1
ATOM 857 C CA . GLY A 1 110 ? -18.656 22 12.758 1 93.06 110 GLY A CA 1
ATOM 858 C C . GLY A 1 110 ? -18.578 23.062 11.688 1 93.06 110 GLY A C 1
ATOM 859 O O . GLY A 1 110 ? -18.906 24.234 11.93 1 93.06 110 GLY A O 1
ATOM 860 N N . VAL A 1 111 ? -18.047 22.719 10.594 1 90.12 111 VAL A N 1
ATOM 861 C CA . VAL A 1 111 ? -17.938 23.641 9.469 1 90.12 111 VAL A CA 1
ATOM 862 C C . VAL A 1 111 ? -19.094 23.406 8.492 1 90.12 111 VAL A C 1
ATOM 864 O O . VAL A 1 111 ? -19.234 22.312 7.945 1 90.12 111 VAL A O 1
ATOM 867 N N . ALA A 1 112 ? -19.844 24.438 8.273 1 89.88 112 ALA A N 1
ATOM 868 C CA . ALA A 1 112 ? -21 24.328 7.379 1 89.88 112 ALA A CA 1
ATOM 869 C C . ALA A 1 112 ? -20.547 24.281 5.922 1 89.88 112 ALA A C 1
ATOM 871 O O . ALA A 1 112 ? -19.5 24.828 5.57 1 89.88 112 ALA A O 1
ATOM 872 N N . ARG A 1 113 ? -21.344 23.688 5.164 1 86.88 113 ARG A N 1
ATOM 873 C CA . ARG A 1 113 ? -21.062 23.594 3.734 1 86.88 113 ARG A CA 1
ATOM 874 C C . ARG A 1 113 ? -21.016 24.969 3.096 1 86.88 113 ARG A C 1
ATOM 876 O O . ARG A 1 113 ? -20.266 25.188 2.145 1 86.88 113 ARG A O 1
ATOM 883 N N . SER A 1 114 ? -21.656 25.875 3.607 1 90.81 114 SER A N 1
ATOM 884 C CA . SER A 1 114 ? -21.734 27.219 3.039 1 90.81 114 SER A CA 1
ATOM 885 C C . SER A 1 114 ? -20.609 28.109 3.537 1 90.81 114 SER A C 1
ATOM 887 O O . SER A 1 114 ? -20.406 29.219 3.027 1 90.81 114 SER A O 1
ATOM 889 N N . ASP A 1 115 ? -19.906 27.625 4.391 1 89.69 115 ASP A N 1
ATOM 890 C CA . ASP A 1 115 ? -18.812 28.391 4.973 1 89.69 115 ASP A CA 1
ATOM 891 C C . ASP A 1 115 ? -17.547 28.281 4.133 1 89.69 115 ASP A C 1
ATOM 893 O O . ASP A 1 115 ? -16.625 27.562 4.5 1 89.69 115 ASP A O 1
ATOM 897 N N . ARG A 1 116 ? -17.516 29.109 3.184 1 88.38 116 ARG A N 1
ATOM 898 C CA . ARG A 1 116 ? -16.406 29.047 2.234 1 88.38 116 ARG A CA 1
ATOM 899 C C . ARG A 1 116 ? -15.078 29.359 2.916 1 88.38 116 ARG A C 1
ATOM 901 O O . ARG A 1 116 ? -14.055 28.734 2.627 1 88.38 116 ARG A O 1
ATOM 908 N N . VAL A 1 117 ? -15.023 30.297 3.689 1 89.69 117 VAL A N 1
ATOM 909 C CA . VAL A 1 117 ? -13.82 30.719 4.395 1 89.69 117 VAL A CA 1
ATOM 910 C C . VAL A 1 117 ? -13.359 29.609 5.336 1 89.69 117 VAL A C 1
ATOM 912 O O . VAL A 1 117 ? -12.18 29.25 5.367 1 89.69 117 VAL A O 1
ATOM 915 N N . GLY A 1 118 ? -14.234 29.109 6.125 1 89.75 118 GLY A N 1
ATOM 916 C CA . GLY A 1 118 ? -13.922 28.016 7.02 1 89.75 118 GLY A CA 1
ATOM 917 C C . GLY A 1 118 ? -13.375 26.797 6.297 1 89.75 118 GLY A C 1
ATOM 918 O O . GLY A 1 118 ? -12.43 26.156 6.77 1 89.75 118 GLY A O 1
ATOM 919 N N . ARG A 1 119 ? -13.922 26.531 5.172 1 89.38 119 ARG A N 1
ATOM 920 C CA . ARG A 1 119 ? -13.477 25.391 4.395 1 89.38 119 ARG A CA 1
ATOM 921 C C . ARG A 1 119 ? -12.078 25.625 3.83 1 89.38 119 ARG A C 1
ATOM 923 O O . ARG A 1 119 ? -11.266 24.688 3.766 1 89.38 119 ARG A O 1
ATOM 930 N N . LYS A 1 120 ? -11.828 26.797 3.381 1 90.38 120 LYS A N 1
ATOM 931 C CA . LYS A 1 120 ? -10.492 27.141 2.895 1 90.38 120 LYS A CA 1
ATOM 932 C C . LYS A 1 120 ? -9.445 26.969 3.994 1 90.38 120 LYS A C 1
ATOM 934 O O . LYS A 1 120 ? -8.367 26.438 3.756 1 90.38 120 LYS A O 1
ATOM 939 N N . LEU A 1 121 ? -9.75 27.453 5.121 1 91.19 121 LEU A N 1
ATOM 940 C CA . LEU A 1 121 ? -8.836 27.344 6.254 1 91.19 121 LEU A CA 1
ATOM 941 C C . LEU A 1 121 ? -8.617 25.875 6.637 1 91.19 121 LEU A C 1
ATOM 943 O O . LEU A 1 121 ? -7.5 25.484 6.953 1 91.19 121 LEU A O 1
ATOM 947 N N . ALA A 1 122 ? -9.695 25.156 6.598 1 91 122 ALA A N 1
ATOM 948 C CA . ALA A 1 122 ? -9.586 23.734 6.867 1 91 122 ALA A CA 1
ATOM 949 C C . ALA A 1 122 ? -8.672 23.047 5.859 1 91 122 ALA A C 1
ATOM 951 O O . ALA A 1 122 ? -7.875 22.172 6.223 1 91 122 ALA A O 1
ATOM 952 N N . TYR A 1 123 ? -8.836 23.438 4.676 1 91.25 123 TYR A N 1
ATOM 953 C CA . TYR A 1 123 ? -8 22.875 3.617 1 91.25 123 TYR A CA 1
ATOM 954 C C . TYR A 1 123 ? -6.535 23.219 3.842 1 91.25 123 TYR A C 1
ATOM 956 O O . TYR A 1 123 ? -5.66 22.359 3.67 1 91.25 123 TYR A O 1
ATOM 964 N N . VAL A 1 124 ? -6.188 24.422 4.215 1 95.75 124 VAL A N 1
ATOM 965 C CA . VAL A 1 124 ? -4.82 24.906 4.379 1 95.75 124 VAL A CA 1
ATOM 966 C C . VAL A 1 124 ? -4.152 24.172 5.539 1 95.75 124 VAL A C 1
ATOM 968 O O . VAL A 1 124 ? -2.926 24.062 5.59 1 95.75 124 VAL A O 1
ATOM 971 N N . ARG A 1 125 ? -4.961 23.672 6.457 1 97.06 125 ARG A N 1
ATOM 972 C CA . ARG A 1 125 ? -4.418 22.906 7.582 1 97.06 125 ARG A CA 1
ATOM 973 C C . ARG A 1 125 ? -3.658 21.672 7.094 1 97.06 125 ARG A C 1
ATOM 975 O O . ARG A 1 125 ? -2.748 21.203 7.773 1 97.06 125 ARG A O 1
ATOM 982 N N . ASN A 1 126 ? -4.035 21.156 5.914 1 98 126 ASN A N 1
ATOM 983 C CA . ASN A 1 126 ? -3.262 20.078 5.305 1 98 126 ASN A CA 1
ATOM 984 C C . ASN A 1 126 ? -1.789 20.453 5.172 1 98 126 ASN A C 1
ATOM 986 O O . ASN A 1 126 ? -0.91 19.656 5.508 1 98 126 ASN A O 1
ATOM 990 N N . HIS A 1 127 ? -1.539 21.672 4.734 1 98.19 127 HIS A N 1
ATOM 991 C CA . HIS A 1 127 ? -0.188 22.156 4.469 1 98.19 127 HIS A CA 1
ATOM 992 C C . HIS A 1 127 ? 0.551 22.469 5.766 1 98.19 127 HIS A C 1
ATOM 994 O O . HIS A 1 127 ? 1.78 22.578 5.773 1 98.19 127 HIS A O 1
ATOM 1000 N N . ALA A 1 128 ? -0.209 22.609 6.832 1 98.69 128 ALA A N 1
ATOM 1001 C CA . ALA A 1 128 ? 0.376 22.828 8.156 1 98.69 128 ALA A CA 1
ATOM 1002 C C . ALA A 1 128 ? 0.606 21.5 8.883 1 98.69 128 ALA A C 1
ATOM 1004 O O . ALA A 1 128 ? 0.877 21.484 10.086 1 98.69 128 ALA A O 1
ATOM 1005 N N . PHE A 1 129 ? 0.426 20.422 8.141 1 98.88 129 PHE A N 1
ATOM 1006 C CA . PHE A 1 129 ? 0.632 19.078 8.656 1 98.88 129 PHE A CA 1
ATOM 1007 C C . PHE A 1 129 ? -0.278 18.797 9.844 1 98.88 129 PHE A C 1
ATOM 1009 O O . PHE A 1 129 ? 0.074 18.031 10.734 1 98.88 129 PHE A O 1
ATOM 1016 N N . PHE A 1 130 ? -1.39 19.578 9.977 1 98.75 130 PHE A N 1
ATOM 1017 C CA . PHE A 1 130 ? -2.332 19.484 11.086 1 98.75 130 PHE A CA 1
ATOM 1018 C C . PHE A 1 130 ? -1.614 19.625 12.422 1 98.75 130 PHE A C 1
ATOM 1020 O O . PHE A 1 130 ? -1.963 18.953 13.398 1 98.75 130 PHE A O 1
ATOM 1027 N N . ASP A 1 131 ? -0.488 20.359 12.43 1 98.56 131 ASP A N 1
ATOM 1028 C CA . ASP A 1 131 ? 0.333 20.703 13.586 1 98.56 131 ASP A CA 1
ATOM 1029 C C . ASP A 1 131 ? 1.11 19.484 14.086 1 98.56 131 ASP A C 1
ATOM 1031 O O . ASP A 1 131 ? 1.506 19.422 15.25 1 98.56 131 ASP A O 1
ATOM 1035 N N . ALA A 1 132 ? 1.278 18.516 13.25 1 98.94 132 ALA A N 1
ATOM 1036 C CA . ALA A 1 132 ? 2.092 17.359 13.602 1 98.94 132 ALA A CA 1
ATOM 1037 C C . ALA A 1 132 ? 3.555 17.75 13.797 1 98.94 132 ALA A C 1
ATOM 1039 O O . ALA A 1 132 ? 4.062 18.625 13.102 1 98.94 132 ALA A O 1
ATOM 1040 N N . PRO A 1 133 ? 4.254 17.078 14.695 1 98.94 133 PRO A N 1
ATOM 1041 C CA . PRO A 1 133 ? 5.676 17.359 14.891 1 98.94 133 PRO A CA 1
ATOM 1042 C C . PRO A 1 133 ? 6.559 16.703 13.836 1 98.94 133 PRO A C 1
ATOM 1044 O O . PRO A 1 133 ? 7.758 16.984 13.766 1 98.94 133 PRO A O 1
ATOM 1047 N N . HIS A 1 134 ? 5.984 15.773 13.023 1 98.94 134 HIS A N 1
ATOM 1048 C CA . HIS A 1 134 ? 6.711 15.062 11.984 1 98.94 134 HIS A CA 1
ATOM 1049 C C . HIS A 1 134 ? 5.891 14.969 10.703 1 98.94 134 HIS A C 1
ATOM 1051 O O . HIS A 1 134 ? 4.66 14.953 10.75 1 98.94 134 HIS A O 1
ATOM 1057 N N . ALA A 1 135 ? 6.59 14.906 9.594 1 98.94 135 ALA A N 1
ATOM 1058 C CA . ALA A 1 135 ? 6.027 14.477 8.312 1 98.94 135 ALA A CA 1
ATOM 1059 C C . ALA A 1 135 ? 7.039 13.656 7.516 1 98.94 135 ALA A C 1
ATOM 1061 O O . ALA A 1 135 ? 8.25 13.773 7.73 1 98.94 135 ALA A O 1
ATOM 1062 N N . VAL A 1 136 ? 6.547 12.789 6.758 1 98.94 136 VAL A N 1
ATOM 1063 C CA . VAL A 1 136 ? 7.398 12.117 5.785 1 98.94 136 VAL A CA 1
ATOM 1064 C C . VAL A 1 136 ? 6.863 12.352 4.375 1 98.94 136 VAL A C 1
ATOM 1066 O O . VAL A 1 136 ? 5.66 12.227 4.133 1 98.94 136 VAL A O 1
ATOM 1069 N N . PHE A 1 137 ? 7.703 12.828 3.486 1 98.88 137 PHE A N 1
ATOM 1070 C CA . PHE A 1 137 ? 7.441 12.914 2.055 1 98.88 137 PHE A CA 1
ATOM 1071 C C . PHE A 1 137 ? 8.008 11.695 1.329 1 98.88 137 PHE A C 1
ATOM 1073 O O . PHE A 1 137 ? 9.211 11.438 1.396 1 98.88 137 PHE A O 1
ATOM 1080 N N . ILE A 1 138 ? 7.18 10.977 0.677 1 98.5 138 ILE A N 1
ATOM 1081 C CA . ILE A 1 138 ? 7.621 9.742 0.036 1 98.5 138 ILE A CA 1
ATOM 1082 C C . ILE A 1 138 ? 7.797 9.977 -1.463 1 98.5 138 ILE A C 1
ATOM 1084 O O . ILE A 1 138 ? 6.816 10.117 -2.197 1 98.5 138 ILE A O 1
ATOM 1088 N N . PHE A 1 139 ? 8.992 9.969 -1.909 1 98.56 139 PHE A N 1
ATOM 1089 C CA . PHE A 1 139 ? 9.352 10.188 -3.307 1 98.56 139 PHE A CA 1
ATOM 1090 C C . PHE A 1 139 ? 9.523 8.859 -4.031 1 98.56 139 PHE A C 1
ATOM 1092 O O . PHE A 1 139 ? 9.906 7.859 -3.424 1 98.56 139 PHE A O 1
ATOM 1099 N N . MET A 1 140 ? 9.25 8.828 -5.285 1 98.12 140 MET A N 1
ATOM 1100 C CA . MET A 1 140 ? 9.43 7.73 -6.23 1 98.12 140 MET A CA 1
ATOM 1101 C C . MET A 1 140 ? 10.273 8.172 -7.422 1 98.12 140 MET A C 1
ATOM 1103 O O . MET A 1 140 ? 9.969 9.18 -8.062 1 98.12 140 MET A O 1
ATOM 1107 N N . PRO A 1 141 ? 11.281 7.5 -7.754 1 96.19 141 PRO A N 1
ATOM 1108 C CA . PRO A 1 141 ? 12.164 7.965 -8.828 1 96.19 141 PRO A CA 1
ATOM 1109 C C . PRO A 1 141 ? 11.539 7.824 -10.211 1 96.19 141 PRO A C 1
ATOM 1111 O O . PRO A 1 141 ? 10.844 6.84 -10.484 1 96.19 141 PRO A O 1
ATOM 1114 N N . ALA A 1 142 ? 11.797 8.828 -11.047 1 94.38 142 ALA A N 1
ATOM 1115 C CA . ALA A 1 142 ? 11.523 8.672 -12.477 1 94.38 142 ALA A CA 1
ATOM 1116 C C . ALA A 1 142 ? 12.352 7.539 -13.07 1 94.38 142 ALA A C 1
ATOM 1118 O O . ALA A 1 142 ? 13.5 7.324 -12.672 1 94.38 142 ALA A O 1
ATOM 1119 N N . PRO A 1 143 ? 11.859 6.77 -13.945 1 95.25 143 PRO A N 1
ATOM 1120 C CA . PRO A 1 143 ? 10.594 6.961 -14.648 1 95.25 143 PRO A CA 1
ATOM 1121 C C . PRO A 1 143 ? 9.469 6.105 -14.086 1 95.25 143 PRO A C 1
ATOM 1123 O O . PRO A 1 143 ? 8.477 5.84 -14.773 1 95.25 143 PRO A O 1
ATOM 1126 N N . PHE A 1 144 ? 9.625 5.633 -12.844 1 96.94 144 PHE A N 1
ATOM 1127 C CA . PHE A 1 144 ? 8.594 4.801 -12.242 1 96.94 144 PHE A CA 1
ATOM 1128 C C . PHE A 1 144 ? 7.234 5.496 -12.297 1 96.94 144 PHE A C 1
ATOM 1130 O O . PHE A 1 144 ? 7.156 6.723 -12.219 1 96.94 144 PHE A O 1
ATOM 1137 N N . ASP A 1 145 ? 6.227 4.664 -12.398 1 96.88 145 ASP A N 1
ATOM 1138 C CA . ASP A 1 145 ? 4.879 5.199 -12.578 1 96.88 145 ASP A CA 1
ATOM 1139 C C . ASP A 1 145 ? 3.838 4.301 -11.922 1 96.88 145 ASP A C 1
ATOM 1141 O O . ASP A 1 145 ? 4.027 3.848 -10.789 1 96.88 145 ASP A O 1
ATOM 1145 N N . THR A 1 146 ? 2.758 4.023 -12.562 1 97.62 146 THR A N 1
ATOM 1146 C CA . THR A 1 146 ? 1.56 3.439 -11.969 1 97.62 146 THR A CA 1
ATOM 1147 C C . THR A 1 146 ? 1.896 2.139 -11.242 1 97.62 146 THR A C 1
ATOM 1149 O O . THR A 1 146 ? 1.475 1.932 -10.102 1 97.62 146 THR A O 1
ATOM 1152 N N . ARG A 1 147 ? 2.631 1.256 -11.828 1 97.25 147 ARG A N 1
ATOM 1153 C CA . ARG A 1 147 ? 2.936 -0.035 -11.219 1 97.25 147 ARG A CA 1
ATOM 1154 C C . ARG A 1 147 ? 3.752 0.141 -9.938 1 97.25 147 ARG A C 1
ATOM 1156 O O . ARG A 1 147 ? 3.438 -0.459 -8.906 1 97.25 147 ARG A O 1
ATOM 1163 N N . GLU A 1 148 ? 4.754 0.998 -10.016 1 97.94 148 GLU A N 1
ATOM 1164 C CA . GLU A 1 148 ? 5.609 1.228 -8.859 1 97.94 148 GLU A CA 1
ATOM 1165 C C . GLU A 1 148 ? 4.891 2.053 -7.793 1 97.94 148 GLU A C 1
ATOM 1167 O O . GLU A 1 148 ? 5.211 1.962 -6.609 1 97.94 148 GLU A O 1
ATOM 1172 N N . ALA A 1 149 ? 3.906 2.873 -8.188 1 98.56 149 ALA A N 1
ATOM 1173 C CA . ALA A 1 149 ? 3.09 3.584 -7.207 1 98.56 149 ALA A CA 1
ATOM 1174 C C . ALA A 1 149 ? 2.369 2.607 -6.281 1 98.56 149 ALA A C 1
ATOM 1176 O O . ALA A 1 149 ? 2.156 2.9 -5.105 1 98.56 149 ALA A O 1
ATOM 1177 N N . THR A 1 150 ? 2.002 1.442 -6.812 1 98.69 150 THR A N 1
ATOM 1178 C CA . THR A 1 150 ? 1.434 0.381 -5.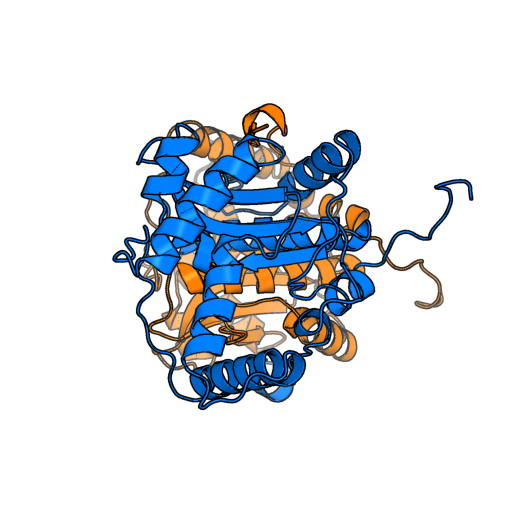992 1 98.69 150 THR A CA 1
ATOM 1179 C C . THR A 1 150 ? 2.406 -0.028 -4.887 1 98.69 150 THR A C 1
ATOM 1181 O O . THR A 1 150 ? 2.004 -0.209 -3.736 1 98.69 150 THR A O 1
ATOM 1184 N N . ASP A 1 151 ? 3.701 -0.113 -5.207 1 98.81 151 ASP A N 1
ATOM 1185 C CA . ASP A 1 151 ? 4.734 -0.436 -4.227 1 98.81 151 ASP A CA 1
ATOM 1186 C C . ASP A 1 151 ? 4.828 0.647 -3.154 1 98.81 151 ASP A C 1
ATOM 1188 O O . ASP A 1 151 ? 4.996 0.343 -1.971 1 98.81 151 ASP A O 1
ATOM 1192 N N . ILE A 1 152 ? 4.738 1.903 -3.596 1 98.88 152 ILE A N 1
ATOM 1193 C CA . ILE A 1 152 ? 4.785 3.021 -2.66 1 98.88 152 ILE A CA 1
ATOM 1194 C C . ILE A 1 152 ? 3.615 2.928 -1.684 1 98.88 152 ILE A C 1
ATOM 1196 O O . ILE A 1 152 ? 3.768 3.215 -0.494 1 98.88 152 ILE A O 1
ATOM 1200 N N . GLY A 1 153 ? 2.471 2.545 -2.197 1 98.94 153 GLY A N 1
ATOM 1201 C CA . GLY A 1 153 ? 1.322 2.334 -1.33 1 98.94 153 GLY A CA 1
ATOM 1202 C C . GLY A 1 153 ? 1.549 1.253 -0.29 1 98.94 153 GLY A C 1
ATOM 1203 O O . GLY A 1 153 ? 1.193 1.424 0.878 1 98.94 153 GLY A O 1
ATOM 1204 N N . MET A 1 154 ? 2.1 0.125 -0.708 1 98.94 154 MET A N 1
ATOM 1205 C CA . MET A 1 154 ? 2.391 -0.961 0.224 1 98.94 154 MET A CA 1
ATOM 1206 C C . MET A 1 154 ? 3.352 -0.5 1.313 1 98.94 154 MET A C 1
ATOM 1208 O O . MET A 1 154 ? 3.168 -0.823 2.488 1 98.94 154 MET A O 1
ATOM 1212 N N . TYR A 1 155 ? 4.34 0.289 0.899 1 98.94 155 TYR A N 1
ATOM 1213 C CA . TYR A 1 155 ? 5.289 0.861 1.847 1 98.94 155 TYR A CA 1
ATOM 1214 C C . TYR A 1 155 ? 4.586 1.783 2.836 1 98.94 155 TYR A C 1
ATOM 1216 O O . TYR A 1 155 ? 4.773 1.659 4.047 1 98.94 155 TYR A O 1
ATOM 1224 N N . ALA A 1 156 ? 3.789 2.664 2.357 1 98.94 156 ALA A N 1
ATOM 1225 C CA . ALA A 1 156 ? 3.111 3.66 3.182 1 98.94 156 ALA A CA 1
ATOM 1226 C C . ALA A 1 156 ? 2.184 2.996 4.195 1 98.94 156 ALA A C 1
ATOM 1228 O O . ALA A 1 156 ? 2.137 3.395 5.359 1 98.94 156 ALA A O 1
ATOM 1229 N N . GLN A 1 157 ? 1.438 2 3.732 1 98.94 157 GLN A N 1
ATOM 1230 C CA . GLN A 1 157 ? 0.524 1.326 4.652 1 98.94 157 GLN A CA 1
ATOM 1231 C C . GLN A 1 157 ? 1.29 0.523 5.699 1 98.94 157 GLN A C 1
ATOM 1233 O O . GLN A 1 157 ? 0.877 0.453 6.859 1 98.94 157 GLN A O 1
ATOM 1238 N N . THR A 1 158 ? 2.391 -0.109 5.332 1 98.94 158 THR A N 1
ATOM 1239 C CA . THR A 1 158 ? 3.256 -0.775 6.297 1 98.94 158 THR A CA 1
ATOM 1240 C C . THR A 1 158 ? 3.729 0.206 7.367 1 98.94 158 THR A C 1
ATOM 1242 O O . THR A 1 158 ? 3.648 -0.082 8.562 1 98.94 158 THR A O 1
ATOM 1245 N N . LEU A 1 159 ? 4.137 1.35 6.918 1 98.94 159 LEU A N 1
ATOM 1246 C CA . LEU A 1 159 ? 4.602 2.396 7.82 1 98.94 159 LEU A CA 1
ATOM 1247 C C . LEU A 1 159 ? 3.492 2.832 8.773 1 98.94 159 LEU A C 1
ATOM 1249 O O . LEU A 1 159 ? 3.691 2.881 9.984 1 98.94 159 LEU A O 1
ATOM 1253 N N . MET A 1 160 ? 2.35 3.094 8.25 1 98.94 160 MET A N 1
ATOM 1254 C CA . MET A 1 160 ? 1.26 3.633 9.055 1 98.94 160 MET A CA 1
ATOM 1255 C C . MET A 1 160 ? 0.771 2.602 10.07 1 98.94 160 MET A C 1
ATOM 1257 O O . MET A 1 160 ? 0.405 2.951 11.195 1 98.94 160 MET A O 1
ATOM 1261 N N . LEU A 1 161 ? 0.762 1.328 9.688 1 98.94 161 LEU A N 1
ATOM 1262 C CA . LEU A 1 161 ? 0.381 0.296 10.641 1 98.94 161 LEU A CA 1
ATOM 1263 C C . LEU A 1 161 ? 1.446 0.134 11.719 1 98.94 161 LEU A C 1
ATOM 1265 O O . LEU A 1 161 ? 1.124 -0.088 12.891 1 98.94 161 LEU A O 1
ATOM 1269 N N . ALA A 1 162 ? 2.701 0.245 11.359 1 98.88 162 ALA A N 1
ATOM 1270 C CA . ALA A 1 162 ? 3.783 0.2 12.336 1 98.88 162 ALA A CA 1
ATOM 1271 C C . ALA A 1 162 ? 3.689 1.371 13.312 1 98.88 162 ALA A C 1
ATOM 1273 O O . ALA A 1 162 ? 3.91 1.206 14.516 1 98.88 162 ALA A O 1
ATOM 1274 N N . LEU A 1 163 ? 3.387 2.57 12.812 1 98.94 163 LEU A N 1
ATOM 1275 C CA . LEU A 1 163 ? 3.148 3.729 13.664 1 98.94 163 LEU A CA 1
ATOM 1276 C C . LEU A 1 163 ? 1.996 3.467 14.625 1 98.94 163 LEU A C 1
ATOM 1278 O O . LEU A 1 163 ? 2.139 3.65 15.836 1 98.94 163 LEU A O 1
ATOM 1282 N N . THR A 1 164 ? 0.904 2.99 14.078 1 98.88 164 THR A N 1
ATOM 1283 C CA . THR A 1 164 ? -0.293 2.732 14.867 1 98.88 164 THR A CA 1
ATOM 1284 C C . THR A 1 164 ? 0.007 1.754 16 1 98.88 164 THR A C 1
ATOM 1286 O O . THR A 1 164 ? -0.448 1.944 17.125 1 98.88 164 THR A O 1
ATOM 1289 N N . ALA A 1 165 ? 0.82 0.755 15.719 1 98.56 165 ALA A N 1
ATOM 1290 C CA . ALA A 1 165 ? 1.168 -0.279 16.688 1 98.56 165 ALA A CA 1
ATOM 1291 C C . ALA A 1 165 ? 1.962 0.307 17.859 1 98.56 165 ALA A C 1
ATOM 1293 O O . ALA A 1 165 ? 2.105 -0.332 18.906 1 98.56 165 ALA A O 1
ATOM 1294 N N . ARG A 1 166 ? 2.449 1.497 17.766 1 98.31 166 ARG A N 1
ATOM 1295 C CA . ARG A 1 166 ? 3.258 2.15 18.781 1 98.31 166 ARG A CA 1
ATOM 1296 C C . ARG A 1 166 ? 2.521 3.342 19.391 1 98.31 166 ARG A C 1
ATOM 1298 O O . ARG A 1 166 ? 3.125 4.168 20.078 1 98.31 166 ARG A O 1
ATOM 1305 N N . GLY A 1 167 ? 1.238 3.438 19 1 98.19 167 GLY A N 1
ATOM 1306 C CA . GLY A 1 167 ? 0.424 4.52 19.531 1 98.19 167 GLY A CA 1
ATOM 1307 C C . GLY A 1 167 ? 0.672 5.848 18.844 1 98.19 167 GLY A C 1
ATOM 1308 O O . GLY A 1 167 ? 0.326 6.902 19.375 1 98.19 167 GLY A O 1
ATOM 1309 N N . ILE A 1 168 ? 1.339 5.84 17.75 1 98.88 168 ILE A N 1
ATOM 1310 C CA . ILE A 1 168 ? 1.61 7.035 16.953 1 98.88 168 ILE A CA 1
ATOM 1311 C C . ILE A 1 168 ? 0.575 7.164 15.844 1 98.88 168 ILE A C 1
ATOM 1313 O O . ILE A 1 168 ? 0.357 6.223 15.078 1 98.88 168 ILE A O 1
ATOM 1317 N N . ALA A 1 169 ? -0.097 8.297 15.797 1 98.88 169 ALA A N 1
ATOM 1318 C CA . ALA A 1 169 ? -1.137 8.555 14.805 1 98.88 169 ALA A CA 1
ATOM 1319 C C . ALA A 1 169 ? -0.54 9.133 13.523 1 98.88 169 ALA A C 1
ATOM 1321 O O . ALA A 1 169 ? 0.613 9.57 13.516 1 98.88 169 ALA A O 1
ATOM 1322 N N . SER A 1 170 ? -1.303 9.094 12.469 1 98.94 170 SER A N 1
ATOM 1323 C CA . SER A 1 170 ? -0.828 9.594 11.188 1 98.94 170 SER A CA 1
ATOM 1324 C C . SER A 1 170 ? -1.991 10.008 10.289 1 98.94 170 SER A C 1
ATOM 1326 O O . SER A 1 170 ? -3.146 9.68 10.57 1 98.94 170 SER A O 1
ATOM 1328 N N . CYS A 1 171 ? -1.699 10.742 9.297 1 98.94 171 CYS A N 1
ATOM 1329 C CA . CYS A 1 171 ? -2.605 11.109 8.219 1 98.94 171 CYS A CA 1
ATOM 1330 C C . CYS A 1 171 ? -1.873 11.141 6.879 1 98.94 171 CYS A C 1
ATOM 1332 O O . CYS A 1 171 ? -0.98 11.969 6.68 1 98.94 171 CYS A O 1
ATOM 1334 N N . ALA A 1 172 ? -2.227 10.18 5.992 1 98.88 172 ALA A N 1
ATOM 1335 C CA . ALA A 1 172 ? -1.747 10.297 4.617 1 98.88 172 ALA A CA 1
ATOM 1336 C C . ALA A 1 172 ? -2.412 11.469 3.902 1 98.88 172 ALA A C 1
ATOM 1338 O O . ALA A 1 172 ? -3.627 11.656 4.008 1 98.88 172 ALA A O 1
ATOM 1339 N N . GLN A 1 173 ? -1.586 12.281 3.211 1 98.69 173 GLN A N 1
ATOM 1340 C CA . GLN A 1 173 ? -2.098 13.516 2.623 1 98.69 173 GLN A CA 1
ATOM 1341 C C . GLN A 1 173 ? -1.648 13.664 1.173 1 98.69 173 GLN A C 1
ATOM 1343 O O . GLN A 1 173 ? -0.468 13.891 0.904 1 98.69 173 GLN A O 1
ATOM 1348 N N . GLY A 1 174 ? -2.625 13.523 0.215 1 97.56 174 GLY A N 1
ATOM 1349 C CA . GLY A 1 174 ? -2.334 13.922 -1.151 1 97.56 174 GLY A CA 1
ATOM 1350 C C . GLY A 1 174 ? -1.96 15.391 -1.275 1 97.56 174 GLY A C 1
ATOM 1351 O O . GLY A 1 174 ? -1.167 15.766 -2.143 1 97.56 174 GLY A O 1
ATOM 1352 N N . ALA A 1 175 ? -2.432 16.234 -0.405 1 97.19 175 ALA A N 1
ATOM 1353 C CA . ALA A 1 175 ? -2.191 17.688 -0.399 1 97.19 175 ALA A CA 1
ATOM 1354 C C . ALA A 1 175 ? -0.698 17.984 -0.31 1 97.19 175 ALA A C 1
ATOM 1356 O O . ALA A 1 175 ? -0.224 18.969 -0.881 1 97.19 175 ALA A O 1
ATOM 1357 N N . LEU A 1 176 ? 0.061 17.125 0.333 1 98.38 176 LEU A N 1
ATOM 1358 C CA . LEU A 1 176 ? 1.486 17.359 0.539 1 98.38 176 LEU A CA 1
ATOM 1359 C C . LEU A 1 176 ? 2.273 17.062 -0.734 1 98.38 176 LEU A C 1
ATOM 1361 O O . LEU A 1 176 ? 3.463 17.375 -0.818 1 98.38 176 LEU A O 1
ATOM 1365 N N . GLY A 1 177 ? 1.64 16.516 -1.706 1 98 177 GLY A N 1
ATOM 1366 C CA . GLY A 1 177 ? 2.273 16.281 -2.994 1 98 177 GLY A CA 1
ATOM 1367 C C . GLY A 1 177 ? 1.951 17.344 -4.023 1 98 177 GLY A C 1
ATOM 1368 O O . GLY A 1 177 ? 2.387 17.25 -5.172 1 98 177 GLY A O 1
ATOM 1369 N N . LEU A 1 178 ? 1.257 18.438 -3.662 1 97.75 178 LEU A N 1
ATOM 1370 C CA . LEU A 1 178 ? 0.703 19.391 -4.629 1 97.75 178 LEU A CA 1
ATOM 1371 C C . LEU A 1 178 ? 1.719 20.469 -4.98 1 97.75 178 LEU A C 1
ATOM 1373 O O . LEU A 1 178 ? 1.58 21.141 -6 1 97.75 178 LEU A O 1
ATOM 1377 N N . PHE A 1 179 ? 2.686 20.703 -4.129 1 98.19 179 PHE A N 1
ATOM 1378 C CA . PHE A 1 179 ? 3.752 21.672 -4.363 1 98.19 179 PHE A CA 1
ATOM 1379 C C . PHE A 1 179 ? 5.121 21 -4.254 1 98.19 179 PHE A C 1
ATOM 1381 O O . PHE A 1 179 ? 5.957 21.422 -3.449 1 98.19 179 PHE A O 1
ATOM 1388 N N . PRO A 1 180 ? 5.402 20.031 -5.156 1 98.62 180 PRO A N 1
ATOM 1389 C CA . PRO A 1 180 ? 6.645 19.266 -5.004 1 98.62 180 PRO A CA 1
ATOM 1390 C C . PRO A 1 180 ? 7.895 20.125 -5.16 1 98.62 180 PRO A C 1
ATOM 1392 O O . PRO A 1 180 ? 8.93 19.844 -4.562 1 98.62 180 PRO A O 1
ATOM 1395 N N . ASP A 1 181 ? 7.801 21.156 -5.934 1 98.44 181 ASP A N 1
ATOM 1396 C CA . ASP A 1 181 ? 8.961 22.016 -6.156 1 98.44 181 ASP A CA 1
ATOM 1397 C C . ASP A 1 181 ? 9.391 22.703 -4.863 1 98.44 181 ASP A C 1
ATOM 1399 O O . ASP A 1 181 ? 10.586 22.875 -4.613 1 98.44 181 ASP A O 1
ATOM 1403 N N . ILE A 1 182 ? 8.438 23.125 -4.066 1 98.69 182 ILE A N 1
ATOM 1404 C CA . ILE A 1 182 ? 8.758 23.734 -2.779 1 98.69 182 ILE A CA 1
ATOM 1405 C C . ILE A 1 182 ? 9.492 22.734 -1.896 1 98.69 182 ILE A C 1
ATOM 1407 O O . ILE A 1 182 ? 10.508 23.062 -1.278 1 98.69 182 ILE A O 1
ATOM 1411 N N . VAL A 1 183 ? 9.023 21.5 -1.835 1 98.81 183 VAL A N 1
ATOM 1412 C CA . VAL A 1 183 ? 9.609 20.469 -1.003 1 98.81 183 VAL A CA 1
ATOM 1413 C C . VAL A 1 183 ? 11.016 20.141 -1.498 1 98.81 183 VAL A C 1
ATOM 1415 O O . VAL A 1 183 ? 11.961 20.094 -0.709 1 98.81 183 VAL A O 1
ATOM 1418 N N . ARG A 1 184 ? 11.148 19.906 -2.822 1 98.62 184 ARG A N 1
ATOM 1419 C CA . ARG A 1 184 ? 12.445 19.578 -3.395 1 98.62 184 ARG A CA 1
ATOM 1420 C C . ARG A 1 184 ? 13.461 20.672 -3.115 1 98.62 184 ARG A C 1
ATOM 1422 O O . ARG A 1 184 ? 14.609 20.391 -2.754 1 98.62 184 ARG A O 1
ATOM 1429 N N . GLU A 1 185 ? 13.039 21.891 -3.301 1 98 185 GLU A N 1
ATOM 1430 C CA . GLU A 1 185 ? 13.938 23.016 -3.09 1 98 185 GLU A CA 1
ATOM 1431 C C . GLU A 1 185 ? 14.414 23.078 -1.642 1 98 185 GLU A C 1
ATOM 1433 O O . GLU A 1 185 ? 15.602 23.25 -1.383 1 98 185 GLU A O 1
ATOM 1438 N N . GLN A 1 186 ? 13.57 22.891 -0.705 1 97.69 186 GLN A N 1
ATOM 1439 C CA . GLN A 1 186 ? 13.891 23.031 0.711 1 97.69 186 GLN A CA 1
ATOM 1440 C C . GLN A 1 186 ? 14.742 21.859 1.204 1 97.69 186 GLN A C 1
ATOM 1442 O O . GLN A 1 186 ? 15.555 22.016 2.117 1 97.69 186 GLN A O 1
ATOM 1447 N N . LEU A 1 187 ? 14.539 20.719 0.597 1 98.44 187 LEU A N 1
ATOM 1448 C CA . LEU A 1 187 ? 15.203 19.531 1.128 1 98.44 187 LEU A CA 1
ATOM 1449 C C . LEU A 1 187 ? 16.375 19.125 0.241 1 98.44 187 LEU A C 1
ATOM 1451 O O . LEU A 1 187 ? 17.094 18.172 0.555 1 98.44 187 LEU A O 1
ATOM 1455 N N . GLY A 1 188 ? 16.578 19.781 -0.878 1 98 188 GLY A N 1
ATOM 1456 C CA . GLY A 1 188 ? 17.672 19.469 -1.778 1 98 188 GLY A CA 1
ATOM 1457 C C . GLY A 1 188 ? 17.469 18.172 -2.531 1 98 188 GLY A C 1
ATOM 1458 O O . GLY A 1 188 ? 18.391 17.359 -2.643 1 98 188 GLY A O 1
ATOM 1459 N N . ILE A 1 189 ? 16.297 17.969 -3.02 1 98.19 189 ILE A N 1
ATOM 1460 C CA . ILE A 1 189 ? 15.953 16.734 -3.705 1 98.19 189 ILE A CA 1
ATOM 1461 C C . ILE A 1 189 ? 15.938 16.969 -5.215 1 98.19 189 ILE A C 1
ATOM 1463 O O . ILE A 1 189 ? 15.352 17.938 -5.695 1 98.19 189 ILE A O 1
ATOM 1467 N N . PRO A 1 190 ? 16.609 16.141 -5.973 1 97.62 190 PRO A N 1
ATOM 1468 C CA . PRO A 1 190 ? 16.641 16.344 -7.426 1 97.62 190 PRO A CA 1
ATOM 1469 C C . PRO A 1 190 ? 15.281 16.125 -8.086 1 97.62 190 PRO A C 1
ATOM 1471 O O . PRO A 1 190 ? 14.422 15.438 -7.535 1 97.62 190 PRO A O 1
ATOM 1474 N N . HIS A 1 191 ? 15.117 16.641 -9.305 1 97.06 191 HIS A N 1
ATOM 1475 C CA . HIS A 1 191 ? 13.852 16.594 -10.031 1 97.06 191 HIS A CA 1
ATOM 1476 C C . HIS A 1 191 ? 13.531 15.164 -10.477 1 97.06 191 HIS A C 1
ATOM 1478 O O . HIS A 1 191 ? 12.383 14.852 -10.789 1 97.06 191 HIS A O 1
ATOM 1484 N N . SER A 1 192 ? 14.508 14.305 -10.5 1 97.06 192 SER A N 1
ATOM 1485 C CA . SER A 1 192 ? 14.297 12.914 -10.891 1 97.06 192 SER A CA 1
ATOM 1486 C C . SER A 1 192 ? 13.523 12.156 -9.82 1 97.06 192 SER A C 1
ATOM 1488 O O . SER A 1 192 ? 13.039 11.047 -10.07 1 97.06 192 SER A O 1
ATOM 1490 N N . GLN A 1 193 ? 13.492 12.695 -8.641 1 97.38 193 GLN A N 1
ATOM 1491 C CA . GLN A 1 193 ? 12.648 12.156 -7.578 1 97.38 193 GLN A CA 1
ATOM 1492 C C . GLN A 1 193 ? 11.297 12.859 -7.539 1 97.38 193 GLN A C 1
ATOM 1494 O O . GLN A 1 193 ? 11.219 14.055 -7.266 1 97.38 193 GLN A O 1
ATOM 1499 N N . LYS A 1 194 ? 10.289 12.078 -7.793 1 98.31 194 LYS A N 1
ATOM 1500 C CA . LYS A 1 194 ? 8.938 12.633 -7.91 1 98.31 194 LYS A CA 1
ATOM 1501 C C . LYS A 1 194 ? 8.125 12.383 -6.645 1 98.31 194 LYS A C 1
ATOM 1503 O O . LYS A 1 194 ? 8.25 11.32 -6.027 1 98.31 194 LYS A O 1
ATOM 1508 N N . LEU A 1 195 ? 7.348 13.336 -6.281 1 98.56 195 LEU A N 1
ATOM 1509 C CA . LEU A 1 195 ? 6.617 13.297 -5.02 1 98.56 195 LEU A CA 1
ATOM 1510 C C . LEU A 1 195 ? 5.16 12.914 -5.246 1 98.56 195 LEU A C 1
ATOM 1512 O O . LEU A 1 195 ? 4.438 13.602 -5.973 1 98.56 195 LEU A O 1
ATOM 1516 N N . LEU A 1 196 ? 4.699 11.844 -4.605 1 96.69 196 LEU A N 1
ATOM 1517 C CA . LEU A 1 196 ? 3.322 11.383 -4.73 1 96.69 196 LEU A CA 1
ATOM 1518 C C . LEU A 1 196 ? 2.436 12.016 -3.662 1 96.69 196 LEU A C 1
ATOM 1520 O O . LEU A 1 196 ? 1.368 12.547 -3.971 1 96.69 196 LEU A O 1
ATOM 1524 N N . PHE A 1 197 ? 2.859 11.875 -2.438 1 98.44 197 PHE A N 1
ATOM 1525 C CA . PHE A 1 197 ? 2.121 12.352 -1.273 1 98.44 197 PHE A CA 1
ATOM 1526 C C . PHE A 1 197 ? 3.016 12.383 -0.04 1 98.44 197 PHE A C 1
ATOM 1528 O O . PHE A 1 197 ? 4.227 12.18 -0.14 1 98.44 197 PHE A O 1
ATOM 1535 N N . GLY A 1 198 ? 2.5 12.773 1.068 1 98.88 198 GLY A N 1
ATOM 1536 C CA . GLY A 1 198 ? 3.17 12.711 2.357 1 98.88 198 GLY A CA 1
ATOM 1537 C C . GLY A 1 198 ? 2.273 12.211 3.473 1 98.88 198 GLY A C 1
ATOM 1538 O O . GLY A 1 198 ? 1.098 11.914 3.248 1 98.88 198 GLY A O 1
ATOM 1539 N N . ILE A 1 199 ? 2.896 12 4.617 1 99 199 ILE A N 1
ATOM 1540 C CA . ILE A 1 199 ? 2.199 11.547 5.812 1 99 199 ILE A CA 1
ATOM 1541 C C . ILE A 1 199 ? 2.604 12.406 7.008 1 99 199 ILE A C 1
ATOM 1543 O O . ILE A 1 199 ? 3.783 12.477 7.359 1 99 199 ILE A O 1
ATOM 1547 N N . SER A 1 200 ? 1.648 13.102 7.617 1 98.94 200 SER A N 1
ATOM 1548 C CA . SER A 1 200 ? 1.872 13.734 8.914 1 98.94 200 SER A CA 1
ATOM 1549 C C . SER A 1 200 ? 1.706 12.727 10.055 1 98.94 200 SER A C 1
ATOM 1551 O O . SER A 1 200 ? 0.835 11.859 9.992 1 98.94 200 SER A O 1
ATOM 1553 N N . PHE A 1 201 ? 2.535 12.836 11.055 1 98.94 201 PHE A N 1
ATOM 1554 C CA . PHE A 1 201 ? 2.365 11.859 12.125 1 98.94 201 PHE A CA 1
ATOM 1555 C C . PHE A 1 201 ? 2.883 12.406 13.445 1 98.94 201 PHE A C 1
ATOM 1557 O O . PHE A 1 201 ? 3.676 13.352 13.469 1 98.94 201 PHE A O 1
ATOM 1564 N N . GLY A 1 202 ? 2.477 11.898 14.492 1 98.94 202 GLY A N 1
ATOM 1565 C CA . GLY A 1 202 ? 2.713 12.25 15.883 1 98.94 202 GLY A CA 1
ATOM 1566 C C . GLY A 1 202 ? 1.665 11.695 16.828 1 98.94 202 GLY A C 1
ATOM 1567 O O . GLY A 1 202 ? 0.908 10.789 16.453 1 98.94 202 GLY A O 1
ATOM 1568 N N . TYR A 1 203 ? 1.664 12.141 18 1 98.94 203 TYR A N 1
ATOM 1569 C CA . TYR A 1 203 ? 0.659 11.703 18.969 1 98.94 203 TYR A CA 1
ATOM 1570 C C . TYR A 1 203 ? -0.626 12.508 18.812 1 98.94 203 TYR A C 1
ATOM 1572 O O . TYR A 1 203 ? -0.588 13.734 18.703 1 98.94 203 TYR A O 1
ATOM 1580 N N . GLU A 1 204 ? -1.722 11.828 18.797 1 98.88 204 GLU A N 1
ATOM 1581 C CA . GLU A 1 204 ? -3.027 12.438 18.562 1 98.88 204 GLU A CA 1
ATOM 1582 C C . GLU A 1 204 ? -3.381 13.422 19.672 1 98.88 204 GLU A C 1
ATOM 1584 O O . GLU A 1 204 ? -3.176 13.133 20.844 1 98.88 204 GLU A O 1
ATOM 1589 N N . ASP A 1 205 ? -3.834 14.578 19.328 1 98.81 205 ASP A N 1
ATOM 1590 C CA . ASP A 1 205 ? -4.508 15.5 20.234 1 98.81 205 ASP A CA 1
ATOM 1591 C C . ASP A 1 205 ? -6.008 15.227 20.281 1 98.81 205 ASP A C 1
ATOM 1593 O O . ASP A 1 205 ? -6.734 15.562 19.344 1 98.81 205 ASP A O 1
ATOM 1597 N N . LEU A 1 206 ? -6.492 14.68 21.328 1 97.81 206 LEU A N 1
ATOM 1598 C CA . LEU A 1 206 ? -7.867 14.211 21.438 1 97.81 206 LEU A CA 1
ATOM 1599 C C . LEU A 1 206 ? -8.836 15.383 21.516 1 97.81 206 LEU A C 1
ATOM 1601 O O . LEU A 1 206 ? -10.047 15.203 21.359 1 97.81 206 LEU A O 1
ATOM 1605 N N . ASP A 1 207 ? -8.312 16.594 21.656 1 97.94 207 ASP A N 1
ATOM 1606 C CA . ASP A 1 207 ? -9.164 17.781 21.797 1 97.94 207 ASP A CA 1
ATOM 1607 C C . ASP A 1 207 ? -9.508 18.375 20.438 1 97.94 207 ASP A C 1
ATOM 1609 O O . ASP A 1 207 ? -10.375 19.25 20.328 1 97.94 207 ASP A O 1
ATOM 1613 N N . VAL A 1 208 ? -8.836 17.953 19.422 1 98.12 208 VAL A N 1
ATOM 1614 C CA . VAL A 1 208 ? -9.094 18.484 18.078 1 98.12 208 VAL A CA 1
ATOM 1615 C C . VAL A 1 208 ? -10.344 17.844 17.5 1 98.12 208 VAL A C 1
ATOM 1617 O O . VAL A 1 208 ? -10.391 16.625 17.312 1 98.12 208 VAL A O 1
ATOM 1620 N N . LYS A 1 209 ? -11.305 18.578 17.109 1 97.19 209 LYS A N 1
ATOM 1621 C CA . LYS A 1 209 ? -12.625 18.109 16.688 1 97.19 209 LYS A CA 1
ATOM 1622 C C . LYS A 1 209 ? -12.516 17.25 15.422 1 97.19 209 LYS A C 1
ATOM 1624 O O . LYS A 1 209 ? -13.258 16.281 15.273 1 97.19 209 LYS A O 1
ATOM 1629 N N . ALA A 1 210 ? -11.672 17.609 14.523 1 97.69 210 ALA A N 1
ATOM 1630 C CA . ALA A 1 210 ? -11.5 16.859 13.281 1 97.69 210 ALA A CA 1
ATOM 1631 C C . ALA A 1 210 ? -11.195 15.391 13.555 1 97.69 210 ALA A C 1
ATOM 1633 O O . ALA A 1 210 ? -11.555 14.516 12.766 1 97.69 210 ALA A O 1
ATOM 1634 N N . ASN A 1 211 ? -10.523 15.109 14.688 1 98.38 211 ASN A N 1
ATOM 1635 C CA . ASN A 1 211 ? -10.094 13.75 15.008 1 98.38 211 ASN A CA 1
ATOM 1636 C C . ASN A 1 211 ? -11.273 12.883 15.438 1 98.38 211 ASN A C 1
ATOM 1638 O O . ASN A 1 211 ? -11.141 11.664 15.555 1 98.38 211 ASN A O 1
ATOM 1642 N N . ALA A 1 212 ? -12.414 13.422 15.594 1 97.5 212 ALA A N 1
ATOM 1643 C CA . ALA A 1 212 ? -13.609 12.664 15.938 1 97.5 212 ALA A CA 1
ATOM 1644 C C . ALA A 1 212 ? -14.305 12.148 14.68 1 97.5 212 ALA A C 1
ATOM 1646 O O . ALA A 1 212 ? -15.219 11.32 14.766 1 97.5 212 ALA A O 1
ATOM 1647 N N . ALA A 1 213 ? -13.891 12.609 13.555 1 97.38 213 ALA A N 1
ATOM 1648 C CA . ALA A 1 213 ? -14.508 12.188 12.305 1 97.38 213 ALA A CA 1
ATOM 1649 C C . ALA A 1 213 ? -14.359 10.68 12.094 1 97.38 213 ALA A C 1
ATOM 1651 O O . ALA A 1 213 ? -13.297 10.109 12.383 1 97.38 213 ALA A O 1
ATOM 1652 N N . ARG A 1 214 ? -15.375 10.031 11.672 1 97.25 214 ARG A N 1
ATOM 1653 C CA . ARG A 1 214 ? -15.375 8.625 11.289 1 97.25 214 ARG A CA 1
ATOM 1654 C C . ARG A 1 214 ? -16.016 8.422 9.922 1 97.25 214 ARG A C 1
ATOM 1656 O O . ARG A 1 214 ? -17.078 8.961 9.641 1 97.25 214 ARG A O 1
ATOM 1663 N N . VAL A 1 215 ? -15.281 7.766 9.109 1 95.31 215 VAL A N 1
ATOM 1664 C CA . VAL A 1 215 ? -15.797 7.504 7.773 1 95.31 215 VAL A CA 1
ATOM 1665 C C . VAL A 1 215 ? -16.125 6.02 7.633 1 95.31 215 VAL A C 1
ATOM 1667 O O . VAL A 1 215 ? -15.5 5.168 8.258 1 95.31 215 VAL A O 1
ATOM 1670 N N . ASP A 1 216 ? -17.031 5.742 6.738 1 92.94 216 ASP A N 1
ATOM 1671 C CA . ASP A 1 216 ? -17.5 4.375 6.562 1 92.94 216 ASP A CA 1
ATOM 1672 C C . ASP A 1 216 ? -16.656 3.627 5.535 1 92.94 216 ASP A C 1
ATOM 1674 O O . ASP A 1 216 ? -15.969 4.246 4.719 1 92.94 216 ASP A O 1
ATOM 1678 N N . ARG A 1 217 ? -16.672 2.326 5.668 1 96.56 217 ARG A N 1
ATOM 1679 C CA . ARG A 1 217 ? -16.141 1.407 4.66 1 96.56 217 ARG A CA 1
ATOM 1680 C C . ARG A 1 217 ? -17.281 0.627 3.992 1 96.56 217 ARG A C 1
ATOM 1682 O O . ARG A 1 217 ? -18.25 0.243 4.648 1 96.56 217 ARG A O 1
ATOM 1689 N N . SER A 1 218 ? -17.062 0.44 2.725 1 95.12 218 SER A N 1
ATOM 1690 C CA . SER A 1 218 ? -18.062 -0.325 1.993 1 95.12 218 SER A CA 1
ATOM 1691 C C . SER A 1 218 ? -18.141 -1.76 2.504 1 95.12 218 SER A C 1
ATOM 1693 O O . SER A 1 218 ? -17.125 -2.379 2.799 1 95.12 218 SER A O 1
ATOM 1695 N N . PRO A 1 219 ? -19.391 -2.244 2.611 1 94.88 219 PRO A N 1
ATOM 1696 C CA . PRO A 1 219 ? -19.516 -3.67 2.93 1 94.88 219 PRO A CA 1
ATOM 1697 C C . PRO A 1 219 ? -18.844 -4.562 1.886 1 94.88 219 PRO A C 1
ATOM 1699 O O . PRO A 1 219 ? -18.812 -4.211 0.704 1 94.88 219 PRO A O 1
ATOM 1702 N N . ILE A 1 220 ? -18.391 -5.715 2.326 1 96.12 220 ILE A N 1
ATOM 1703 C CA . ILE A 1 220 ? -17.641 -6.621 1.465 1 96.12 220 ILE A CA 1
ATOM 1704 C C . ILE A 1 220 ? -18.516 -7.055 0.287 1 96.12 220 ILE A C 1
ATOM 1706 O O . ILE A 1 220 ? -18.016 -7.223 -0.83 1 96.12 220 ILE A O 1
ATOM 1710 N N . GLU A 1 221 ? -19.828 -7.137 0.449 1 95.94 221 GLU A N 1
ATOM 1711 C CA . GLU A 1 221 ? -20.75 -7.625 -0.571 1 95.94 221 GLU A CA 1
ATOM 1712 C C . GLU A 1 221 ? -20.844 -6.648 -1.74 1 95.94 221 GLU A C 1
ATOM 1714 O O . GLU A 1 221 ? -21.188 -7.039 -2.857 1 95.94 221 GLU A O 1
ATOM 1719 N N . ASP A 1 222 ? -20.5 -5.422 -1.463 1 95.88 222 ASP A N 1
ATOM 1720 C CA . ASP A 1 222 ? -20.625 -4.391 -2.488 1 95.88 222 ASP A CA 1
ATOM 1721 C C . ASP A 1 222 ? -19.344 -4.273 -3.309 1 95.88 222 ASP A C 1
ATOM 1723 O O . ASP A 1 222 ? -19.344 -3.666 -4.383 1 95.88 222 ASP A O 1
ATOM 1727 N N . VAL A 1 223 ? -18.281 -4.871 -2.826 1 96.88 223 VAL A N 1
ATOM 1728 C CA . VAL A 1 223 ? -16.984 -4.527 -3.398 1 96.88 223 VAL A CA 1
ATOM 1729 C C . VAL A 1 223 ? -16.266 -5.801 -3.857 1 96.88 223 VAL A C 1
ATOM 1731 O O . VAL A 1 223 ? -15.781 -5.871 -4.988 1 96.88 223 VAL A O 1
ATOM 1734 N N . VAL A 1 224 ? -16.266 -6.855 -3.043 1 98.25 224 VAL A N 1
ATOM 1735 C CA . VAL A 1 224 ? -15.492 -8.062 -3.291 1 98.25 224 VAL A CA 1
ATOM 1736 C C . VAL A 1 224 ? -16.344 -9.086 -4.039 1 98.25 224 VAL A C 1
ATOM 1738 O O . VAL A 1 224 ? -17.484 -9.352 -3.646 1 98.25 224 VAL A O 1
ATOM 1741 N N . ARG A 1 225 ? -15.781 -9.633 -5.086 1 98.31 225 ARG A N 1
ATOM 1742 C CA . ARG A 1 225 ? -16.469 -10.688 -5.832 1 98.31 225 ARG A CA 1
ATOM 1743 C C . ARG A 1 225 ? -15.734 -12.016 -5.688 1 98.31 225 ARG A C 1
ATOM 1745 O O . ARG A 1 225 ? -14.539 -12.109 -5.957 1 98.31 225 ARG A O 1
ATOM 1752 N N . PHE A 1 226 ? -16.484 -13.016 -5.258 1 98.25 226 PHE A N 1
ATOM 1753 C CA . PHE A 1 226 ? -15.953 -14.359 -5.137 1 98.25 226 PHE A CA 1
ATOM 1754 C C . PHE A 1 226 ? -16.406 -15.234 -6.301 1 98.25 226 PHE A C 1
ATOM 1756 O O . PHE A 1 226 ? -17.609 -15.297 -6.602 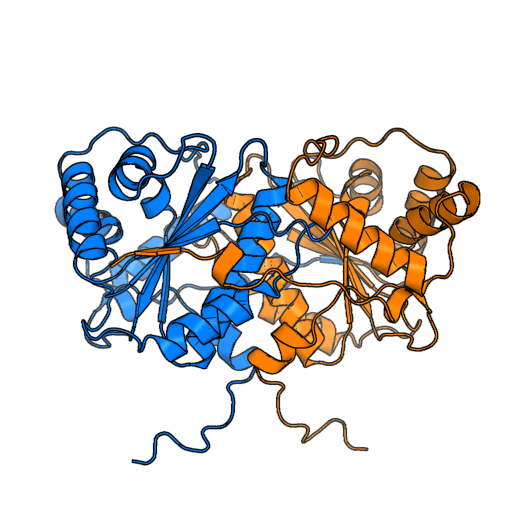1 98.25 226 PHE A O 1
ATOM 1763 N N . HIS A 1 227 ? -15.43 -15.773 -6.977 1 98.31 227 HIS A N 1
ATOM 1764 C CA . HIS A 1 227 ? -15.688 -16.672 -8.094 1 98.31 227 HIS A CA 1
ATOM 1765 C C . HIS A 1 227 ? -15.273 -18.109 -7.762 1 98.31 227 HIS A C 1
ATOM 1767 O O . HIS A 1 227 ? -14.141 -18.344 -7.324 1 98.31 227 HIS A O 1
ATOM 1773 N N . ARG A 1 228 ? -16.156 -19.109 -8.062 1 96.88 228 ARG A N 1
ATOM 1774 C CA . ARG A 1 228 ? -15.891 -20.516 -7.773 1 96.88 228 ARG A CA 1
ATOM 1775 C C . ARG A 1 228 ? -15.938 -21.344 -9.047 1 96.88 228 ARG A C 1
ATOM 1777 O O . ARG A 1 228 ? -16.656 -21.016 -9.992 1 96.88 228 ARG A O 1
ATOM 1784 N N . MET B 1 1 ? -5.645 -29.828 18.609 1 24.58 1 MET B N 1
ATOM 1785 C CA . MET B 1 1 ? -5.125 -28.531 19.062 1 24.58 1 MET B CA 1
ATOM 1786 C C . MET B 1 1 ? -6.156 -27.438 18.844 1 24.58 1 MET B C 1
ATOM 1788 O O . MET B 1 1 ? -6.656 -27.25 17.734 1 24.58 1 MET B O 1
ATOM 1792 N N . ASN B 1 2 ? -7.027 -26.969 19.703 1 30.48 2 ASN B N 1
ATOM 1793 C CA . ASN B 1 2 ? -8.156 -26.047 19.641 1 30.48 2 ASN B CA 1
ATOM 1794 C C . ASN B 1 2 ? -7.789 -24.75 18.922 1 30.48 2 ASN B C 1
ATOM 1796 O O . ASN B 1 2 ? -6.746 -24.156 19.203 1 30.48 2 ASN B O 1
ATOM 1800 N N . MET B 1 3 ? -7.988 -24.469 17.672 1 34.88 3 MET B N 1
ATOM 1801 C CA . MET B 1 3 ? -7.742 -23.312 16.812 1 34.88 3 MET B CA 1
ATOM 1802 C C . MET B 1 3 ? -7.828 -22.016 17.594 1 34.88 3 MET B C 1
ATOM 1804 O O . MET B 1 3 ? -7.895 -20.922 17.016 1 34.88 3 MET B O 1
ATOM 1808 N N . SER B 1 4 ? -8.211 -21.859 18.875 1 40.31 4 SER B N 1
ATOM 1809 C CA . SER B 1 4 ? -8.609 -20.938 19.922 1 40.31 4 SER B CA 1
ATOM 1810 C C . SER B 1 4 ? -7.492 -19.953 20.266 1 40.31 4 SER B C 1
ATOM 1812 O O . SER B 1 4 ? -7.695 -18.75 20.234 1 40.31 4 SER B O 1
ATOM 1814 N N . GLU B 1 5 ? -6.312 -20.125 21.328 1 46.34 5 GLU B N 1
ATOM 1815 C CA . GLU B 1 5 ? -5.668 -19.125 22.156 1 46.34 5 GLU B CA 1
ATOM 1816 C C . GLU B 1 5 ? -4.426 -18.547 21.484 1 46.34 5 GLU B C 1
ATOM 1818 O O . GLU B 1 5 ? -3.439 -18.234 22.156 1 46.34 5 GLU B O 1
ATOM 1823 N N . ARG B 1 6 ? -4.027 -18.875 20.312 1 53.34 6 ARG B N 1
ATOM 1824 C CA . ARG B 1 6 ? -2.771 -18.297 19.859 1 53.34 6 ARG B CA 1
ATOM 1825 C C . ARG B 1 6 ? -2.812 -16.766 19.922 1 53.34 6 ARG B C 1
ATOM 1827 O O . ARG B 1 6 ? -3.83 -16.156 19.594 1 53.34 6 ARG B O 1
ATOM 1834 N N . PRO B 1 7 ? -1.868 -16.391 20.625 1 69.25 7 PRO B N 1
ATOM 1835 C CA . PRO B 1 7 ? -1.847 -14.938 20.703 1 69.25 7 PRO B CA 1
ATOM 1836 C C . PRO B 1 7 ? -1.899 -14.281 19.312 1 69.25 7 PRO B C 1
ATOM 1838 O O . PRO B 1 7 ? -1.394 -14.836 18.344 1 69.25 7 PRO B O 1
ATOM 1841 N N . ALA B 1 8 ? -2.809 -13.336 19.219 1 89.44 8 ALA B N 1
ATOM 1842 C CA . ALA B 1 8 ? -2.914 -12.562 17.984 1 89.44 8 ALA B CA 1
ATOM 1843 C C . ALA B 1 8 ? -1.542 -12.078 17.531 1 89.44 8 ALA B C 1
ATOM 1845 O O . ALA B 1 8 ? -0.717 -11.656 18.344 1 89.44 8 ALA B O 1
ATOM 1846 N N . MET B 1 9 ? -1.192 -12.391 16.281 1 96 9 MET B N 1
ATOM 1847 C CA . MET B 1 9 ? 0.087 -11.961 15.719 1 96 9 MET B CA 1
ATOM 1848 C C . MET B 1 9 ? 0.224 -10.445 15.766 1 96 9 MET B C 1
ATOM 1850 O O . MET B 1 9 ? -0.696 -9.719 15.375 1 96 9 MET B O 1
ATOM 1854 N N . SER B 1 10 ? 1.377 -10 16.25 1 98.12 10 SER B N 1
ATOM 1855 C CA . SER B 1 10 ? 1.617 -8.562 16.312 1 98.12 10 SER B CA 1
ATOM 1856 C C . SER B 1 10 ? 1.884 -7.977 14.93 1 98.12 10 SER B C 1
ATOM 1858 O O . SER B 1 10 ? 2.238 -8.711 14 1 98.12 10 SER B O 1
ATOM 1860 N N . VAL B 1 11 ? 1.757 -6.684 14.844 1 98.69 11 VAL B N 1
ATOM 1861 C CA . VAL B 1 11 ? 2.029 -5.977 13.594 1 98.69 11 VAL B CA 1
ATOM 1862 C C . VAL B 1 11 ? 3.475 -6.219 13.172 1 98.69 11 VAL B C 1
ATOM 1864 O O . VAL B 1 11 ? 3.738 -6.555 12.016 1 98.69 11 VAL B O 1
ATOM 1867 N N . ASP B 1 12 ? 4.426 -6.105 14.094 1 98.44 12 ASP B N 1
ATOM 1868 C CA . ASP B 1 12 ? 5.84 -6.266 13.781 1 98.44 12 ASP B CA 1
ATOM 1869 C C . ASP B 1 12 ? 6.137 -7.676 13.273 1 98.44 12 ASP B C 1
ATOM 1871 O O . ASP B 1 12 ? 6.879 -7.852 12.305 1 98.44 12 ASP B O 1
ATOM 1875 N N . GLU B 1 13 ? 5.566 -8.617 13.922 1 98.25 13 GLU B N 1
ATOM 1876 C CA . GLU B 1 13 ? 5.75 -10.008 13.508 1 98.25 13 GLU B CA 1
ATOM 1877 C C . GLU B 1 13 ? 5.199 -10.242 12.102 1 98.25 13 GLU B C 1
ATOM 1879 O O 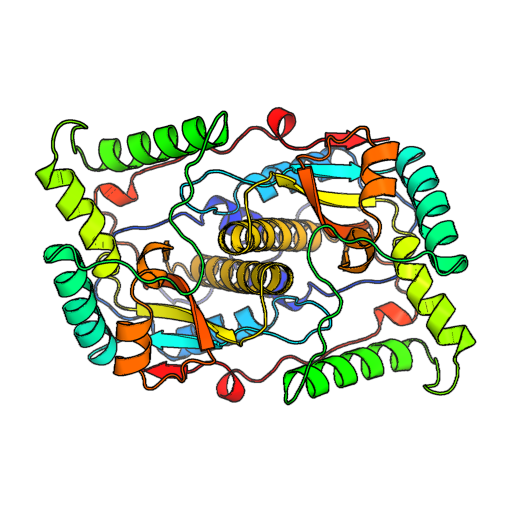. GLU B 1 13 ? 5.844 -10.891 11.273 1 98.25 13 GLU B O 1
ATOM 1884 N N . ALA B 1 14 ? 3.996 -9.766 11.836 1 98.81 14 ALA B N 1
ATOM 1885 C CA . ALA B 1 14 ? 3.369 -9.953 10.531 1 98.81 14 ALA B CA 1
ATOM 1886 C C . ALA B 1 14 ? 4.207 -9.328 9.422 1 98.81 14 ALA B C 1
ATOM 1888 O O . ALA B 1 14 ? 4.387 -9.922 8.359 1 98.81 14 ALA B O 1
ATOM 1889 N N . ILE B 1 15 ? 4.734 -8.102 9.688 1 98.69 15 ILE B N 1
ATOM 1890 C CA . ILE B 1 15 ? 5.531 -7.383 8.695 1 98.69 15 ILE B CA 1
ATOM 1891 C C . ILE B 1 15 ? 6.805 -8.172 8.391 1 98.69 15 ILE B C 1
ATOM 1893 O O . ILE B 1 15 ? 7.184 -8.32 7.23 1 98.69 15 ILE B O 1
ATOM 1897 N N . ARG B 1 16 ? 7.441 -8.727 9.359 1 97.88 16 ARG B N 1
ATOM 1898 C CA . ARG B 1 16 ? 8.703 -9.43 9.164 1 97.88 16 ARG B CA 1
ATOM 1899 C C . ARG B 1 16 ? 8.469 -10.82 8.578 1 97.88 16 ARG B C 1
ATOM 1901 O O . ARG B 1 16 ? 9.312 -11.352 7.855 1 97.88 16 ARG B O 1
ATOM 1908 N N . ARG B 1 17 ? 7.316 -11.375 8.891 1 97.94 17 ARG B N 1
ATOM 1909 C CA . ARG B 1 17 ? 7.027 -12.734 8.453 1 97.94 17 ARG B CA 1
ATOM 1910 C C . ARG B 1 17 ? 6.492 -12.758 7.027 1 97.94 17 ARG B C 1
ATOM 1912 O O . ARG B 1 17 ? 6.672 -13.734 6.301 1 97.94 17 ARG B O 1
ATOM 1919 N N . ARG B 1 18 ? 5.762 -11.703 6.68 1 98.69 18 ARG B N 1
ATOM 1920 C CA . ARG B 1 18 ? 5.215 -11.656 5.328 1 98.69 18 ARG B CA 1
ATOM 1921 C C . ARG B 1 18 ? 6.328 -11.695 4.285 1 98.69 18 ARG B C 1
ATOM 1923 O O . ARG B 1 18 ? 7.242 -10.867 4.312 1 98.69 18 ARG B O 1
ATOM 1930 N N . ARG B 1 19 ? 6.305 -12.594 3.439 1 98.44 19 ARG B N 1
ATOM 1931 C CA . ARG B 1 19 ? 7.199 -12.766 2.299 1 98.44 19 ARG B CA 1
ATOM 1932 C C . ARG B 1 19 ? 6.465 -13.391 1.117 1 98.44 19 ARG B C 1
ATOM 1934 O O . ARG B 1 19 ? 5.379 -13.945 1.278 1 98.44 19 ARG B O 1
ATOM 1941 N N . SER B 1 20 ? 7.098 -13.273 -0.034 1 98.75 20 SER B N 1
ATOM 1942 C CA . SER B 1 20 ? 6.504 -13.93 -1.196 1 98.75 20 SER B CA 1
ATOM 1943 C C . SER B 1 20 ? 6.688 -15.438 -1.131 1 98.75 20 SER B C 1
ATOM 1945 O O . SER B 1 20 ? 7.816 -15.93 -1.117 1 98.75 20 SER B O 1
ATOM 1947 N N . VAL B 1 21 ? 5.594 -16.109 -1.025 1 98.88 21 VAL B N 1
ATOM 1948 C CA . VAL B 1 21 ? 5.582 -17.562 -1.02 1 98.88 21 VAL B CA 1
ATOM 1949 C C . VAL B 1 21 ? 5.184 -18.094 -2.4 1 98.88 21 VAL B C 1
ATOM 1951 O O . VAL B 1 21 ? 4.199 -17.625 -2.982 1 98.88 21 VAL B O 1
ATOM 1954 N N . ARG B 1 22 ? 5.91 -19.062 -2.871 1 98.75 22 ARG B N 1
ATOM 1955 C CA . ARG B 1 22 ? 5.738 -19.484 -4.258 1 98.75 22 ARG B CA 1
ATOM 1956 C C . ARG B 1 22 ? 5.523 -21 -4.352 1 98.75 22 ARG B C 1
ATOM 1958 O O . ARG B 1 22 ? 6.059 -21.656 -5.25 1 98.75 22 ARG B O 1
ATOM 1965 N N . GLY B 1 23 ? 4.848 -21.547 -3.498 1 98.81 23 GLY B N 1
ATOM 1966 C CA . GLY B 1 23 ? 4.395 -22.922 -3.393 1 98.81 23 GLY B CA 1
ATOM 1967 C C . GLY B 1 23 ? 3.371 -23.125 -2.293 1 98.81 23 GLY B C 1
ATOM 1968 O O . GLY B 1 23 ? 3.596 -22.75 -1.146 1 98.81 23 GLY B O 1
ATOM 1969 N N . PHE B 1 24 ? 2.283 -23.797 -2.645 1 98.94 24 PHE B N 1
ATOM 1970 C CA . PHE B 1 24 ? 1.155 -23.859 -1.721 1 98.94 24 PHE B CA 1
ATOM 1971 C C . PHE B 1 24 ? 0.596 -25.266 -1.646 1 98.94 24 PHE B C 1
ATOM 1973 O O . PHE B 1 24 ? 0.726 -26.047 -2.596 1 98.94 24 PHE B O 1
ATOM 1980 N N . LEU B 1 25 ? 0.024 -25.547 -0.47 1 98.81 25 LEU B N 1
ATOM 1981 C CA . LEU B 1 25 ? -0.819 -26.734 -0.352 1 98.81 25 LEU B CA 1
ATOM 1982 C C . LEU B 1 25 ? -2.133 -26.531 -1.101 1 98.81 25 LEU B C 1
ATOM 1984 O O . LEU B 1 25 ? -2.572 -25.406 -1.314 1 98.81 25 LEU B O 1
ATOM 1988 N N . SER B 1 26 ? -2.822 -27.641 -1.43 1 98.19 26 SER B N 1
ATOM 1989 C CA . SER B 1 26 ? -4 -27.578 -2.289 1 98.19 26 SER B CA 1
ATOM 1990 C C . SER B 1 26 ? -5.25 -27.25 -1.488 1 98.19 26 SER B C 1
ATOM 1992 O O . SER B 1 26 ? -6.289 -26.906 -2.061 1 98.19 26 SER B O 1
ATOM 1994 N N . CYS B 1 27 ? -5.215 -27.406 -0.198 1 98.12 27 CYS B N 1
ATOM 1995 C CA . CYS B 1 27 ? -6.406 -27.188 0.613 1 98.12 27 CYS B CA 1
ATOM 1996 C C . CYS B 1 27 ? -6.832 -25.719 0.575 1 98.12 27 CYS B C 1
ATOM 1998 O O . CYS B 1 27 ? -5.996 -24.812 0.698 1 98.12 27 CYS B O 1
ATOM 2000 N N . GLU B 1 28 ? -8.07 -25.5 0.447 1 98.62 28 GLU B N 1
ATOM 2001 C CA . GLU B 1 28 ? -8.617 -24.156 0.375 1 98.62 28 GLU B CA 1
ATOM 2002 C C . GLU B 1 28 ? -8.711 -23.516 1.761 1 98.62 28 GLU B C 1
ATOM 2004 O O . GLU B 1 28 ? -8.891 -24.219 2.758 1 98.62 28 GLU B O 1
ATOM 2009 N N . VAL B 1 29 ? -8.57 -22.25 1.8 1 98.75 29 VAL B N 1
ATOM 2010 C CA . VAL B 1 29 ? -8.891 -21.484 3 1 98.75 29 VAL B CA 1
ATOM 2011 C C . VAL B 1 29 ? -10.391 -21.516 3.246 1 98.75 29 VAL B C 1
ATOM 2013 O O . VAL B 1 29 ? -11.188 -21.328 2.318 1 98.75 29 VAL B O 1
ATOM 2016 N N . PRO B 1 30 ? -10.844 -21.766 4.449 1 98.19 30 PRO B N 1
ATOM 2017 C CA . PRO B 1 30 ? -12.281 -21.766 4.734 1 98.19 30 PRO B CA 1
ATOM 2018 C C . PRO B 1 30 ? -12.961 -20.453 4.379 1 98.19 30 PRO B C 1
ATOM 20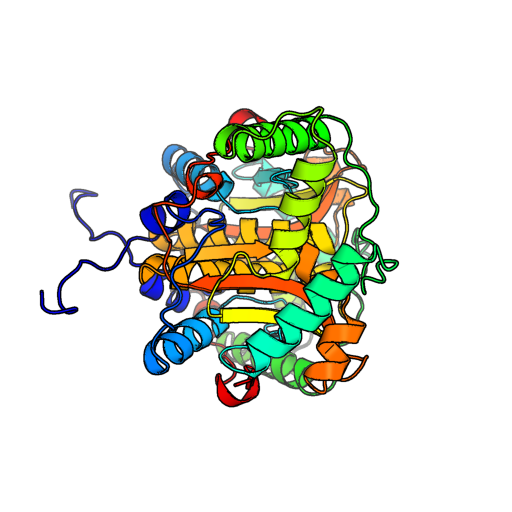20 O O . PRO B 1 30 ? -12.383 -19.375 4.605 1 98.19 30 PRO B O 1
ATOM 2023 N N . VAL B 1 31 ? -14.164 -20.578 3.912 1 97.12 31 VAL B N 1
ATOM 2024 C CA . VAL B 1 31 ? -14.906 -19.438 3.381 1 97.12 31 VAL B CA 1
ATOM 2025 C C . VAL B 1 31 ? -15.07 -18.375 4.461 1 97.12 31 VAL B C 1
ATOM 2027 O O . VAL B 1 31 ? -14.883 -17.188 4.203 1 97.12 31 VAL B O 1
ATOM 2030 N N . PRO B 1 32 ? -15.414 -18.688 5.672 1 97.88 32 PRO B N 1
ATOM 2031 C CA . PRO B 1 32 ? -15.57 -17.656 6.695 1 97.88 32 PRO B CA 1
ATOM 2032 C C . PRO B 1 32 ? -14.289 -16.859 6.926 1 97.88 32 PRO B C 1
ATOM 2034 O O . PRO B 1 32 ? -14.344 -15.648 7.184 1 97.88 32 PRO B O 1
ATOM 2037 N N . ILE B 1 33 ? -13.141 -17.531 6.824 1 98.19 33 ILE B N 1
ATOM 2038 C CA . ILE B 1 33 ? -11.859 -16.859 7.004 1 98.19 33 ILE B CA 1
ATOM 2039 C C . ILE B 1 33 ? -11.594 -15.922 5.828 1 98.19 33 ILE B C 1
ATOM 2041 O O . ILE B 1 33 ? -11.133 -14.797 6.016 1 98.19 33 ILE B O 1
ATOM 2045 N N . LEU B 1 34 ? -11.93 -16.359 4.621 1 98.06 34 LEU B N 1
ATOM 2046 C CA . LEU B 1 34 ? -11.789 -15.5 3.443 1 98.06 34 LEU B CA 1
ATOM 2047 C C . LEU B 1 34 ? -12.602 -14.219 3.598 1 98.06 34 LEU B C 1
ATOM 2049 O O . LEU B 1 34 ? -12.086 -13.125 3.371 1 98.06 34 LEU B O 1
ATOM 2053 N N . ARG B 1 35 ? -13.797 -14.398 3.975 1 97.94 35 ARG B N 1
ATOM 2054 C CA . ARG B 1 35 ? -14.68 -13.242 4.105 1 97.94 35 ARG B CA 1
ATOM 2055 C C . ARG B 1 35 ? -14.172 -12.289 5.18 1 97.94 35 ARG B C 1
ATOM 2057 O O . ARG B 1 35 ? -14.203 -11.07 5 1 97.94 35 ARG B O 1
ATOM 2064 N N . GLU B 1 36 ? -13.711 -12.844 6.254 1 97.75 36 GLU B N 1
ATOM 2065 C CA . GLU B 1 36 ? -13.18 -12.031 7.34 1 97.75 36 GLU B CA 1
ATOM 2066 C C . GLU B 1 36 ? -11.977 -11.211 6.879 1 97.75 36 GLU B C 1
ATOM 2068 O O . GLU B 1 36 ? -11.891 -10.016 7.148 1 97.75 36 GLU B O 1
ATOM 2073 N N . VAL B 1 37 ? -11.078 -11.82 6.219 1 98.5 37 VAL B N 1
ATOM 2074 C CA . VAL B 1 37 ? -9.828 -11.188 5.828 1 98.5 37 VAL B CA 1
ATOM 2075 C C . VAL B 1 37 ? -10.102 -10.102 4.793 1 98.5 37 VAL B C 1
ATOM 2077 O O . VAL B 1 37 ? -9.523 -9.008 4.863 1 98.5 37 VAL B O 1
ATOM 2080 N N . PHE B 1 38 ? -10.969 -10.344 3.836 1 98.75 38 PHE B N 1
ATOM 2081 C CA . PHE B 1 38 ? -11.25 -9.352 2.799 1 98.75 38 PHE B CA 1
ATOM 2082 C C . PHE B 1 38 ? -12.094 -8.211 3.354 1 98.75 38 PHE B C 1
ATOM 2084 O O . PHE B 1 38 ? -11.977 -7.07 2.908 1 98.75 38 PHE B O 1
ATOM 2091 N N . ALA B 1 39 ? -12.969 -8.5 4.332 1 98.25 39 ALA B N 1
ATOM 2092 C CA . ALA B 1 39 ? -13.664 -7.422 5.023 1 98.25 39 ALA B CA 1
ATOM 2093 C C . ALA B 1 39 ? -12.68 -6.52 5.762 1 98.25 39 ALA B C 1
ATOM 2095 O O . ALA B 1 39 ? -12.812 -5.293 5.73 1 98.25 39 ALA B O 1
ATOM 2096 N N . LEU B 1 40 ? -11.734 -7.121 6.402 1 98.31 40 LEU B N 1
ATOM 2097 C CA . LEU B 1 40 ? -10.719 -6.367 7.125 1 98.31 40 LEU B CA 1
ATOM 2098 C C . LEU B 1 40 ? -9.883 -5.527 6.164 1 98.31 40 LEU B C 1
ATOM 2100 O O . LEU B 1 40 ? -9.523 -4.391 6.477 1 98.31 40 LEU B O 1
ATOM 2104 N N . ALA B 1 41 ? -9.57 -6.059 4.984 1 98.69 41 ALA B N 1
ATOM 2105 C CA . ALA B 1 41 ? -8.766 -5.352 3.992 1 98.69 41 ALA B CA 1
ATOM 2106 C C . ALA B 1 41 ? -9.461 -4.07 3.533 1 98.69 41 ALA B C 1
ATOM 2108 O O . ALA B 1 41 ? -8.797 -3.109 3.133 1 98.69 41 ALA B O 1
ATOM 2109 N N . GLN B 1 42 ? -10.789 -3.965 3.646 1 98 42 GLN B N 1
ATOM 2110 C CA . GLN B 1 42 ? -11.555 -2.805 3.209 1 98 42 GLN B CA 1
ATOM 2111 C C . GLN B 1 42 ? -11.289 -1.597 4.102 1 98 42 GLN B C 1
ATOM 2113 O O . GLN B 1 42 ? -11.648 -0.469 3.756 1 98 42 GLN B O 1
ATOM 2118 N N . TRP B 1 43 ? -10.648 -1.818 5.172 1 98.5 43 TRP B N 1
ATOM 2119 C CA . TRP B 1 43 ? -10.352 -0.731 6.098 1 98.5 43 TRP B CA 1
ATOM 2120 C C . TRP B 1 43 ? -9.094 0.017 5.676 1 98.5 43 TRP B C 1
ATOM 2122 O O . TRP B 1 43 ? -8.695 0.994 6.32 1 98.5 43 TRP B O 1
ATOM 2132 N N . ALA B 1 44 ? -8.445 -0.413 4.574 1 98.75 44 ALA B N 1
ATOM 2133 C CA . ALA B 1 44 ? -7.293 0.312 4.047 1 98.75 44 ALA B CA 1
ATOM 2134 C C . ALA B 1 44 ? -7.656 1.759 3.727 1 98.75 44 ALA B C 1
ATOM 2136 O O . ALA B 1 44 ? -8.773 2.045 3.299 1 98.75 44 ALA B O 1
ATOM 2137 N N . PRO B 1 45 ? -6.719 2.717 3.975 1 98.69 45 PRO B N 1
ATOM 2138 C CA . PRO B 1 45 ? -6.992 4.098 3.574 1 98.69 45 PRO B CA 1
ATOM 2139 C C . PRO B 1 45 ? -6.977 4.289 2.059 1 98.69 45 PRO B C 1
ATOM 2141 O O . PRO B 1 45 ? -6.391 3.479 1.338 1 98.69 45 PRO B O 1
ATOM 2144 N N . SER B 1 46 ? -7.648 5.281 1.598 1 98.62 46 SER B N 1
ATOM 2145 C CA . SER B 1 46 ? -7.602 5.746 0.215 1 98.62 46 SER B CA 1
ATOM 2146 C C . SER B 1 46 ? -7.848 7.25 0.128 1 98.62 46 SER B C 1
ATOM 2148 O O . SER B 1 46 ? -8.461 7.836 1.023 1 98.62 46 SER B O 1
ATOM 2150 N N . ASN B 1 47 ? -7.23 7.852 -0.922 1 97.69 47 ASN B N 1
ATOM 2151 C CA . ASN B 1 47 ? -7.461 9.273 -1.17 1 97.69 47 ASN B CA 1
ATOM 2152 C C . ASN B 1 47 ? -8.953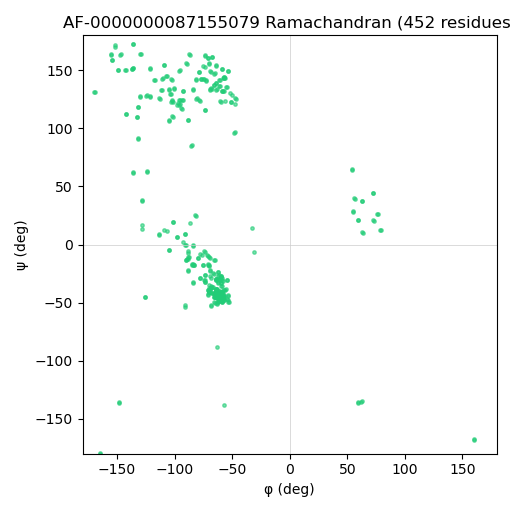 9.594 -1.204 1 97.69 47 ASN B C 1
ATOM 2154 O O . ASN B 1 47 ? -9.711 8.977 -1.951 1 97.69 47 ASN B O 1
ATOM 2158 N N . CYS B 1 48 ? -9.398 10.562 -0.29 1 97.44 48 CYS B N 1
ATOM 2159 C CA . CYS B 1 48 ? -10.781 11.031 -0.224 1 97.44 48 CYS B CA 1
ATOM 2160 C C . CYS B 1 48 ? -11.719 9.891 0.159 1 97.44 48 CYS B C 1
ATOM 2162 O O . CYS B 1 48 ? -12.93 9.984 -0.044 1 97.44 48 CYS B O 1
ATOM 2164 N N . ASN B 1 49 ? -11.172 8.742 0.575 1 98.19 49 ASN B N 1
ATOM 2165 C CA . ASN B 1 49 ? -11.922 7.555 0.971 1 98.19 49 ASN B CA 1
ATOM 2166 C C . ASN B 1 49 ? -12.742 6.996 -0.19 1 98.19 49 ASN B C 1
ATOM 2168 O O . ASN B 1 49 ? -13.844 6.492 0.009 1 98.19 49 ASN B O 1
ATOM 2172 N N . VAL B 1 50 ? -12.188 7.047 -1.347 1 98 50 VAL B N 1
ATOM 2173 C CA . VAL B 1 50 ? -12.977 6.641 -2.504 1 98 50 VAL B CA 1
ATOM 2174 C C . VAL B 1 50 ? -12.938 5.121 -2.648 1 98 50 VAL B C 1
ATOM 2176 O O . VAL B 1 50 ? -13.742 4.539 -3.379 1 98 50 VAL B O 1
ATOM 2179 N N . GLN B 1 51 ? -11.969 4.41 -2.01 1 98.5 51 GLN B N 1
ATOM 2180 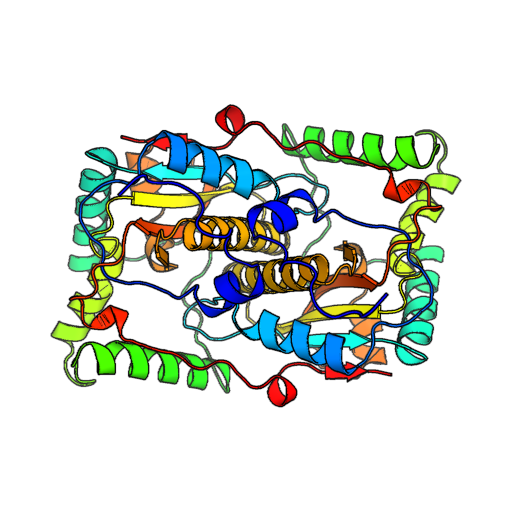C CA . GLN B 1 51 ? -11.914 2.951 -1.991 1 98.5 51 GLN B CA 1
ATOM 2181 C C . GLN B 1 51 ? -11.945 2.381 -3.406 1 98.5 51 GLN B C 1
ATOM 2183 O O . GLN B 1 51 ? -12.859 1.624 -3.754 1 98.5 51 GLN B O 1
ATOM 2188 N N . PRO B 1 52 ? -10.828 2.729 -4.16 1 98.19 52 PRO B N 1
ATOM 2189 C CA . PRO B 1 52 ? -10.875 2.508 -5.609 1 98.19 52 PRO B CA 1
ATOM 2190 C C . PRO B 1 52 ? -10.555 1.065 -5.996 1 98.19 52 PRO B C 1
ATOM 2192 O O . PRO B 1 52 ? -10.07 0.812 -7.102 1 98.19 52 PRO B O 1
ATOM 2195 N N . TRP B 1 53 ? -10.75 0.106 -5.195 1 98.38 53 TRP B N 1
ATOM 2196 C CA . TRP B 1 53 ? -10.367 -1.274 -5.469 1 98.38 53 TRP B CA 1
ATOM 2197 C C . TRP B 1 53 ? -11.594 -2.137 -5.754 1 98.38 53 TRP B C 1
ATOM 2199 O O . TRP B 1 53 ? -12.641 -1.956 -5.137 1 98.38 53 TRP B O 1
ATOM 2209 N N . PHE B 1 54 ? -11.391 -3.092 -6.668 1 97.56 54 PHE B N 1
ATOM 2210 C CA . PHE B 1 54 ? -12.352 -4.156 -6.957 1 97.56 54 PHE B CA 1
ATOM 2211 C C . PHE B 1 54 ? -11.656 -5.512 -6.98 1 97.56 54 PHE B C 1
ATOM 2213 O O . PHE B 1 54 ? -11.234 -5.98 -8.039 1 97.56 54 PHE B O 1
ATOM 2220 N N . PRO B 1 55 ? -11.609 -6.18 -5.891 1 98.62 55 PRO B N 1
ATOM 2221 C CA . PRO B 1 55 ? -10.977 -7.5 -5.832 1 98.62 55 PRO B CA 1
ATOM 2222 C C . PRO B 1 55 ? -11.891 -8.617 -6.332 1 98.62 55 PRO B C 1
ATOM 2224 O O . PRO B 1 55 ? -13.039 -8.719 -5.895 1 98.62 55 PRO B O 1
ATOM 2227 N N . HIS B 1 56 ? -11.438 -9.352 -7.246 1 98.81 56 HIS B N 1
ATOM 2228 C CA . HIS B 1 56 ? -12.062 -10.586 -7.707 1 98.81 56 HIS B CA 1
ATOM 2229 C C . HIS B 1 56 ? -11.312 -11.812 -7.203 1 98.81 56 HIS B C 1
ATOM 2231 O O . HIS B 1 56 ? -10.211 -12.102 -7.672 1 98.81 56 HIS B O 1
ATOM 2237 N N . VAL B 1 57 ? -11.898 -12.492 -6.238 1 98.94 57 VAL B N 1
ATOM 2238 C CA . VAL B 1 57 ? -11.289 -13.648 -5.59 1 98.94 57 VAL B CA 1
ATOM 2239 C C . VAL B 1 57 ? -11.719 -14.93 -6.297 1 98.94 57 VAL B C 1
ATOM 2241 O O . VAL B 1 57 ? -12.914 -15.203 -6.43 1 98.94 57 VAL B O 1
ATOM 2244 N N . VAL B 1 58 ? -10.719 -15.703 -6.734 1 98.88 58 VAL B N 1
ATOM 2245 C CA . VAL B 1 58 ? -11.047 -16.891 -7.516 1 98.88 58 VAL B CA 1
ATOM 2246 C C . VAL B 1 58 ? -10.57 -18.141 -6.773 1 98.88 58 VAL B C 1
ATOM 2248 O O . VAL B 1 58 ? -9.508 -18.125 -6.141 1 98.88 58 VAL B O 1
ATOM 2251 N N . SER B 1 59 ? -11.305 -19.219 -6.789 1 98.69 59 SER B N 1
ATOM 2252 C CA . SER B 1 59 ? -11.016 -20.547 -6.254 1 98.69 59 SER B CA 1
ATOM 2253 C C . SER B 1 59 ? -11.75 -21.625 -7.035 1 98.69 59 SER B C 1
ATOM 2255 O O . SER B 1 59 ? -12.516 -21.328 -7.953 1 98.69 59 SER B O 1
ATOM 2257 N N . GLY B 1 60 ? -11.422 -22.875 -6.75 1 98.25 60 GLY B N 1
ATOM 2258 C CA . GLY B 1 60 ? -12.141 -24 -7.34 1 98.25 60 GLY B CA 1
ATOM 2259 C C . GLY B 1 60 ? -12.023 -24.047 -8.852 1 98.25 60 GLY B C 1
ATOM 2260 O O . GLY B 1 60 ? -10.93 -23.891 -9.398 1 98.25 60 GLY B O 1
ATOM 2261 N N . GLU B 1 61 ? -13.148 -24.281 -9.469 1 98.5 61 GLU B N 1
ATOM 2262 C CA . GLU B 1 61 ? -13.18 -24.484 -10.914 1 98.5 61 GLU B CA 1
ATOM 2263 C C . GLU B 1 61 ? -12.773 -23.219 -11.664 1 98.5 61 GLU B C 1
ATOM 2265 O O . GLU B 1 61 ? -12.094 -23.281 -12.688 1 98.5 61 GLU B O 1
ATOM 2270 N N . THR B 1 62 ? -13.258 -22.062 -11.195 1 98.75 62 THR B N 1
ATOM 2271 C CA . THR B 1 62 ? -12.898 -20.812 -11.844 1 98.75 62 THR B CA 1
ATOM 2272 C C . THR B 1 62 ? -11.391 -20.609 -11.836 1 98.75 62 THR B C 1
ATOM 2274 O O . THR B 1 62 ? -10.805 -20.219 -12.852 1 98.75 62 THR B O 1
ATOM 2277 N N . LEU B 1 63 ? -10.797 -20.891 -10.688 1 98.81 63 LEU B N 1
ATOM 2278 C CA . LEU B 1 63 ? -9.344 -20.781 -10.602 1 98.81 63 LEU B CA 1
ATOM 2279 C C . LEU B 1 63 ? -8.672 -21.75 -11.57 1 98.81 63 LEU B C 1
ATOM 2281 O O . LEU B 1 63 ? -7.691 -21.391 -12.234 1 98.81 63 LEU B O 1
ATOM 2285 N N . SER B 1 64 ? -9.18 -22.953 -11.617 1 98.56 64 SER B N 1
ATOM 2286 C CA . SER B 1 64 ? -8.602 -23.969 -12.5 1 98.56 64 SER B CA 1
ATOM 2287 C C . SER B 1 64 ? -8.664 -23.516 -13.961 1 98.56 64 SER B C 1
ATOM 2289 O O . SER B 1 64 ? -7.691 -23.672 -14.695 1 98.56 64 SER B O 1
ATOM 2291 N N . ARG B 1 65 ? -9.758 -22.953 -14.367 1 98.56 65 ARG B N 1
ATOM 2292 C CA . ARG B 1 65 ? -9.914 -22.484 -15.734 1 98.56 65 ARG B CA 1
ATOM 2293 C C . ARG B 1 65 ? -8.969 -21.328 -16.031 1 98.56 65 ARG B C 1
ATOM 2295 O O . ARG B 1 65 ? -8.352 -21.297 -17.109 1 98.56 65 ARG B O 1
ATOM 2302 N N . LEU B 1 66 ? -8.898 -20.406 -15.148 1 98.81 66 LEU B N 1
ATOM 2303 C CA . LEU B 1 66 ? -7.988 -19.281 -15.312 1 98.81 66 LEU B CA 1
ATOM 2304 C C . LEU B 1 66 ? -6.543 -19.766 -15.391 1 98.81 66 LEU B C 1
ATOM 2306 O O . LEU B 1 66 ? -5.77 -19.281 -16.234 1 98.81 66 LEU B O 1
ATOM 2310 N N . ARG B 1 67 ? -6.211 -20.656 -14.469 1 98.69 67 ARG B N 1
ATOM 2311 C CA . ARG B 1 67 ? -4.871 -21.234 -14.461 1 98.69 67 ARG B CA 1
ATOM 2312 C C . ARG B 1 67 ? -4.516 -21.828 -15.828 1 98.69 67 ARG B C 1
ATOM 2314 O O . ARG B 1 67 ? -3.447 -21.531 -16.375 1 98.69 67 ARG B O 1
ATOM 2321 N N . GLU B 1 68 ? -5.398 -22.625 -16.344 1 98.62 68 GLU B N 1
ATOM 2322 C CA . GLU B 1 68 ? -5.164 -23.266 -17.625 1 98.62 68 GLU B CA 1
ATOM 2323 C C . GLU B 1 68 ? -4.969 -22.234 -18.734 1 98.62 68 GLU B C 1
ATOM 2325 O O . GLU B 1 68 ? -4.043 -22.328 -19.531 1 98.62 68 GLU B O 1
ATOM 2330 N N . ALA B 1 69 ? -5.828 -21.266 -18.797 1 98.69 69 ALA B N 1
ATOM 2331 C CA . ALA B 1 69 ? -5.785 -20.234 -19.844 1 98.69 69 ALA B CA 1
ATOM 2332 C C . ALA B 1 69 ? -4.508 -19.406 -19.734 1 98.69 69 ALA B C 1
ATOM 2334 O O . ALA B 1 69 ? -3.854 -19.141 -20.75 1 98.69 69 ALA B O 1
ATOM 2335 N N . LEU B 1 70 ? -4.141 -19 -18.547 1 98.75 70 LEU B N 1
ATOM 2336 C CA . LEU B 1 70 ? -2.977 -18.141 -18.344 1 98.75 70 LEU B CA 1
ATOM 2337 C C . LEU B 1 70 ? -1.685 -18.922 -18.594 1 98.75 70 LEU B C 1
ATOM 2339 O O . LEU B 1 70 ? -0.741 -18.391 -19.172 1 98.75 70 LEU B O 1
ATOM 2343 N N . VAL B 1 71 ? -1.596 -20.141 -18.109 1 98.56 71 VAL B N 1
ATOM 2344 C CA . VAL B 1 71 ? -0.427 -20.984 -18.359 1 98.56 71 VAL B CA 1
ATOM 2345 C C . VAL B 1 71 ? -0.25 -21.203 -19.859 1 98.56 71 VAL B C 1
ATOM 2347 O O . VAL B 1 71 ? 0.866 -21.125 -20.375 1 98.56 71 VAL B O 1
ATOM 2350 N N . ALA B 1 72 ? -1.362 -21.5 -20.531 1 98.31 72 ALA B N 1
ATOM 2351 C CA . ALA B 1 72 ? -1.295 -21.688 -21.969 1 98.31 72 ALA B CA 1
ATOM 2352 C C . ALA B 1 72 ? -0.734 -20.453 -22.672 1 98.31 72 ALA B C 1
ATOM 2354 O O . ALA B 1 72 ? 0.118 -20.562 -23.547 1 98.31 72 ALA B O 1
ATOM 2355 N N . ALA B 1 73 ? -1.209 -19.297 -22.344 1 98.12 73 ALA B N 1
ATOM 2356 C CA . ALA B 1 73 ? -0.722 -18.047 -22.922 1 98.12 73 ALA B CA 1
ATOM 2357 C C . ALA B 1 73 ? 0.773 -17.875 -22.656 1 98.12 73 ALA B C 1
ATOM 2359 O O . ALA B 1 73 ? 1.52 -17.469 -23.562 1 98.12 73 ALA B O 1
ATOM 2360 N N . GLY B 1 74 ? 1.175 -18.156 -21.438 1 96.56 74 GLY B N 1
ATOM 2361 C CA . GLY B 1 74 ? 2.586 -18.062 -21.094 1 96.56 74 GLY B CA 1
ATOM 2362 C C . GLY B 1 74 ? 3.447 -19.047 -21.859 1 96.56 74 GLY B C 1
ATOM 2363 O O . GLY B 1 74 ? 4.508 -18.688 -22.375 1 96.56 74 GLY B O 1
ATOM 2364 N N . MET B 1 75 ? 2.961 -20.25 -21.922 1 96.38 75 MET B N 1
ATOM 2365 C CA . MET B 1 75 ? 3.707 -21.312 -22.609 1 96.38 75 MET B CA 1
ATOM 2366 C C . MET B 1 75 ? 3.854 -21 -24.094 1 96.38 75 MET B C 1
ATOM 2368 O O . MET B 1 75 ? 4.879 -21.312 -24.703 1 96.38 75 MET B O 1
ATOM 2372 N N . ARG B 1 76 ? 2.951 -20.344 -24.656 1 96.62 76 ARG B N 1
ATOM 2373 C CA . ARG B 1 76 ? 2.957 -20.031 -26.078 1 96.62 76 ARG B CA 1
ATOM 2374 C C . ARG B 1 76 ? 3.656 -18.703 -26.344 1 96.62 76 ARG B C 1
ATOM 2376 O O . ARG B 1 76 ? 3.66 -18.203 -27.469 1 96.62 76 ARG B O 1
ATOM 2383 N N . ASP B 1 77 ? 4.117 -18.062 -25.312 1 95.12 77 ASP B N 1
ATOM 2384 C CA . ASP B 1 77 ? 4.766 -16.766 -25.422 1 95.12 77 ASP B CA 1
ATOM 2385 C C . ASP B 1 77 ? 3.852 -15.75 -26.109 1 95.12 77 ASP B C 1
ATOM 2387 O O . ASP B 1 77 ? 4.281 -15.023 -27 1 95.12 77 ASP B O 1
ATOM 2391 N N . GLU B 1 78 ? 2.596 -15.836 -25.781 1 96.44 78 GLU B N 1
ATOM 2392 C CA . GLU B 1 78 ? 1.681 -14.828 -26.312 1 96.44 78 GLU B CA 1
ATOM 2393 C C . GLU B 1 78 ? 2.127 -13.422 -25.938 1 96.44 78 GLU B C 1
ATOM 2395 O O . GLU B 1 78 ? 2.639 -13.195 -24.844 1 96.44 78 GLU B O 1
ATOM 2400 N N . PRO B 1 79 ? 1.926 -12.508 -26.859 1 96.31 79 PRO B N 1
ATOM 2401 C CA . PRO B 1 79 ? 2.289 -11.133 -26.516 1 96.31 79 PRO B CA 1
ATOM 2402 C C . PRO B 1 79 ? 1.537 -10.609 -25.297 1 96.31 79 PRO B C 1
ATOM 2404 O O . PRO B 1 79 ? 0.317 -10.773 -25.203 1 96.31 79 PRO B O 1
ATOM 2407 N N . ILE B 1 80 ? 2.232 -10.016 -24.375 1 96.38 80 ILE B N 1
ATOM 2408 C CA . ILE B 1 80 ? 1.608 -9.422 -23.203 1 96.38 80 ILE B CA 1
ATOM 2409 C C . ILE B 1 80 ? 0.926 -8.109 -23.578 1 96.38 80 ILE B C 1
ATOM 2411 O O . ILE B 1 80 ? 1.421 -7.375 -24.438 1 96.38 80 ILE B O 1
ATOM 2415 N N . LYS B 1 81 ? -0.203 -7.816 -23 1 96.88 81 LYS B N 1
ATOM 2416 C CA . LYS B 1 81 ? -0.95 -6.578 -23.203 1 96.88 81 LYS B CA 1
ATOM 2417 C C . LYS B 1 81 ? -1.461 -6.008 -21.891 1 96.88 81 LYS B C 1
ATOM 2419 O O . LYS B 1 81 ? -2.666 -5.82 -21.719 1 96.88 81 LYS B O 1
ATOM 2424 N N . PRO B 1 82 ? -0.563 -5.652 -21 1 98.06 82 PRO B N 1
ATOM 2425 C CA . PRO B 1 82 ? -1 -5.125 -19.703 1 98.06 82 PRO B CA 1
ATOM 2426 C C . PRO B 1 82 ? -1.766 -3.809 -19.828 1 98.06 82 PRO B C 1
ATOM 2428 O O . PRO B 1 82 ? -1.581 -3.074 -20.797 1 98.06 82 PRO B O 1
ATOM 2431 N N . ASP B 1 83 ? -2.602 -3.533 -18.906 1 98 83 ASP B N 1
ATOM 2432 C CA . ASP B 1 83 ? -3.391 -2.305 -18.906 1 98 83 ASP B CA 1
ATOM 2433 C C . ASP B 1 83 ? -2.508 -1.082 -18.672 1 98 83 ASP B C 1
ATOM 2435 O O . ASP B 1 83 ? -2.861 0.032 -19.062 1 98 83 ASP B O 1
ATOM 2439 N N . TRP B 1 84 ? -1.392 -1.278 -17.953 1 96.88 84 TRP B N 1
ATOM 2440 C CA . TRP B 1 84 ? -0.342 -0.279 -17.781 1 96.88 84 TRP B CA 1
ATOM 2441 C C . TRP B 1 84 ? 0.998 -0.808 -18.281 1 96.88 84 TRP B C 1
ATOM 2443 O O . TRP B 1 84 ? 1.251 -2.014 -18.234 1 96.88 84 TRP B O 1
ATOM 2453 N N . PRO B 1 85 ? 1.844 0.156 -18.734 1 93.62 85 PRO B N 1
ATOM 2454 C CA . PRO B 1 85 ? 3.135 -0.298 -19.25 1 93.62 85 PRO B CA 1
ATOM 2455 C C . PRO B 1 85 ? 3.904 -1.162 -18.25 1 93.62 85 PRO B C 1
ATOM 2457 O O . PRO B 1 85 ? 3.949 -0.847 -17.062 1 93.62 85 PRO B O 1
ATOM 2460 N N . ALA B 1 86 ? 4.461 -2.27 -18.75 1 89.75 86 ALA B N 1
ATOM 2461 C CA . ALA B 1 86 ? 5.199 -3.215 -17.922 1 89.75 86 ALA B CA 1
ATOM 2462 C C . ALA B 1 86 ? 6.574 -3.508 -18.516 1 89.75 86 ALA B C 1
ATOM 2464 O O . ALA B 1 86 ? 7.23 -4.477 -18.125 1 89.75 86 ALA B O 1
ATOM 2465 N N . ASP B 1 87 ? 7.035 -2.73 -19.391 1 83.81 87 ASP B N 1
ATOM 2466 C CA . ASP B 1 87 ? 8.25 -3.041 -20.141 1 83.81 87 ASP B CA 1
ATOM 2467 C C . ASP B 1 87 ? 9.406 -2.146 -19.719 1 83.81 87 ASP B C 1
ATOM 2469 O O . ASP B 1 87 ? 10.453 -2.117 -20.359 1 83.81 87 ASP B O 1
ATOM 2473 N N . GLY B 1 88 ? 9.211 -1.508 -18.688 1 86.94 88 GLY B N 1
ATOM 2474 C CA . GLY B 1 88 ? 10.312 -0.679 -18.234 1 86.94 88 GLY B CA 1
ATOM 2475 C C . GLY B 1 88 ? 11.5 -1.485 -17.734 1 86.94 88 GLY B C 1
ATOM 2476 O O . GLY B 1 88 ? 11.336 -2.619 -17.266 1 86.94 88 GLY B O 1
ATOM 2477 N N . LYS B 1 89 ? 12.695 -0.86 -17.938 1 92.94 89 LYS B N 1
ATOM 2478 C CA . LYS B 1 89 ? 13.922 -1.483 -17.453 1 92.94 89 LYS B CA 1
ATOM 2479 C C . LYS B 1 89 ? 14.43 -0.775 -16.203 1 92.94 89 LYS B C 1
ATOM 2481 O O . LYS B 1 89 ? 14.422 0.456 -16.125 1 92.94 89 LYS B O 1
ATOM 2486 N N . PHE B 1 90 ? 14.758 -1.622 -15.258 1 96.62 90 PHE B N 1
ATOM 2487 C CA . PHE B 1 90 ? 15.375 -1.064 -14.062 1 96.62 90 PHE B CA 1
ATOM 2488 C C . PHE B 1 90 ? 16.844 -0.724 -14.32 1 96.62 90 PHE B C 1
ATOM 2490 O O . PHE B 1 90 ? 17.516 -1.416 -15.078 1 96.62 90 PHE B O 1
ATOM 2497 N N . THR B 1 91 ? 17.328 0.337 -13.789 1 96.81 91 THR B N 1
ATOM 2498 C CA . THR B 1 91 ? 18.719 0.753 -13.898 1 96.81 91 THR B CA 1
ATOM 2499 C C . THR B 1 91 ? 19.312 1.077 -12.531 1 96.81 91 THR B C 1
ATOM 2501 O O . THR B 1 91 ? 18.578 1.178 -11.547 1 96.81 91 THR B O 1
ATOM 2504 N N . GLY B 1 92 ? 20.672 1.148 -12.422 1 96.44 92 GLY B N 1
ATOM 2505 C CA . GLY B 1 92 ? 21.328 1.538 -11.188 1 96.44 92 GLY B CA 1
ATOM 2506 C C . GLY B 1 92 ? 21 0.623 -10.023 1 96.44 92 GLY B C 1
ATOM 2507 O O . GLY B 1 92 ? 21.031 -0.602 -10.156 1 96.44 92 GLY B O 1
ATOM 2508 N N . VAL B 1 93 ? 20.719 1.216 -8.883 1 96.31 93 VAL B N 1
ATOM 2509 C CA . VAL B 1 93 ? 20.516 0.481 -7.641 1 96.31 93 VAL B CA 1
ATOM 2510 C C . VAL B 1 93 ? 19.281 -0.417 -7.773 1 96.31 93 VAL B C 1
ATOM 2512 O O . VAL B 1 93 ? 19.234 -1.508 -7.199 1 96.31 93 VAL B O 1
ATOM 2515 N N . TYR B 1 94 ? 18.328 -0.025 -8.57 1 97 94 TYR B N 1
ATOM 2516 C CA . TYR B 1 94 ? 17.109 -0.809 -8.742 1 97 94 TYR B CA 1
ATOM 2517 C C . TYR B 1 94 ? 17.375 -2.084 -9.531 1 97 94 TYR B C 1
ATOM 2519 O O . TYR B 1 94 ? 16.828 -3.145 -9.219 1 97 94 TYR B O 1
ATOM 2527 N N . ARG B 1 95 ? 18.234 -1.967 -10.539 1 98 95 ARG B N 1
ATOM 2528 C CA . ARG B 1 95 ? 18.672 -3.154 -11.266 1 98 95 ARG B CA 1
ATOM 2529 C C . ARG B 1 95 ? 19.453 -4.094 -10.352 1 98 95 ARG B C 1
ATOM 2531 O O . ARG B 1 95 ? 19.281 -5.312 -10.406 1 98 95 ARG B O 1
ATOM 2538 N N . GLU B 1 96 ? 20.297 -3.531 -9.562 1 97.62 96 GLU B N 1
ATOM 2539 C CA . GLU B 1 96 ? 21.078 -4.336 -8.625 1 97.62 96 GLU B CA 1
ATOM 2540 C C . GLU B 1 96 ? 20.172 -5.113 -7.68 1 97.62 96 GLU B C 1
ATOM 2542 O O . GLU B 1 96 ? 20.391 -6.305 -7.441 1 97.62 96 GLU B O 1
ATOM 2547 N N . ARG B 1 97 ? 19.156 -4.473 -7.145 1 97.69 97 ARG B N 1
ATOM 2548 C CA . ARG B 1 97 ? 18.219 -5.125 -6.242 1 97.69 97 ARG B CA 1
ATOM 2549 C C . ARG B 1 97 ? 17.422 -6.211 -6.965 1 97.69 97 ARG B C 1
ATOM 2551 O O . ARG B 1 97 ? 17.234 -7.305 -6.43 1 97.69 97 ARG B O 1
ATOM 2558 N N . GLN B 1 98 ? 16.969 -5.887 -8.203 1 97.56 98 GLN B N 1
ATOM 2559 C CA . GLN B 1 98 ? 16.266 -6.863 -9.023 1 97.56 98 GLN B CA 1
ATOM 2560 C C . GLN B 1 98 ? 17.109 -8.117 -9.25 1 97.56 98 GLN B C 1
ATOM 2562 O O . GLN B 1 98 ? 16.609 -9.234 -9.102 1 97.56 98 GLN B O 1
ATOM 2567 N N . VAL B 1 99 ? 18.344 -7.945 -9.617 1 97.06 99 VAL B N 1
ATOM 2568 C CA . VAL B 1 99 ? 19.25 -9.055 -9.891 1 97.06 99 VAL B CA 1
ATOM 2569 C C . VAL B 1 99 ? 19.5 -9.852 -8.609 1 97.06 99 VAL B C 1
ATOM 2571 O O . VAL B 1 99 ? 19.484 -11.078 -8.625 1 97.06 99 VAL B O 1
ATOM 2574 N N . GLY B 1 100 ? 19.719 -9.133 -7.488 1 97.25 100 GLY B N 1
ATOM 2575 C CA . GLY B 1 100 ? 19.891 -9.805 -6.211 1 97.25 100 GLY B CA 1
ATOM 2576 C C . GLY B 1 100 ? 18.719 -10.672 -5.824 1 97.25 100 GLY B C 1
ATOM 2577 O O . GLY B 1 100 ? 18.891 -11.805 -5.359 1 97.25 100 GLY B O 1
ATOM 2578 N N . ALA B 1 101 ? 17.547 -10.188 -6.031 1 97.31 101 ALA B N 1
ATOM 2579 C CA . ALA B 1 101 ? 16.344 -10.945 -5.719 1 97.31 101 ALA B CA 1
ATOM 2580 C C . ALA B 1 101 ? 16.219 -12.18 -6.605 1 97.31 101 ALA B C 1
ATOM 2582 O O . ALA B 1 101 ? 15.867 -13.266 -6.129 1 97.31 101 ALA B O 1
ATOM 2583 N N . ALA B 1 102 ? 16.453 -11.977 -7.883 1 95.69 102 ALA B N 1
ATOM 2584 C CA . ALA B 1 102 ? 16.406 -13.102 -8.82 1 95.69 102 ALA B CA 1
ATOM 2585 C C . ALA B 1 102 ? 17.422 -14.172 -8.445 1 95.69 102 ALA B C 1
ATOM 2587 O O . ALA B 1 102 ? 17.125 -15.367 -8.477 1 95.69 102 ALA B O 1
ATOM 2588 N N . GLN B 1 103 ? 18.609 -13.766 -8.094 1 96.12 103 GLN B N 1
ATOM 2589 C CA . GLN B 1 103 ? 19.656 -14.703 -7.684 1 96.12 103 GLN B CA 1
ATOM 2590 C C . GLN B 1 103 ? 19.234 -15.492 -6.445 1 96.12 103 GLN B C 1
ATOM 2592 O O . GLN B 1 103 ? 19.453 -16.703 -6.371 1 96.12 103 GLN B O 1
ATOM 2597 N N . ALA B 1 104 ? 18.641 -14.781 -5.527 1 97.12 104 ALA B N 1
ATOM 2598 C CA . ALA B 1 104 ? 18.172 -15.461 -4.32 1 97.12 104 ALA B CA 1
ATOM 2599 C C . ALA B 1 104 ? 17.094 -16.484 -4.656 1 97.12 104 ALA B C 1
ATOM 2601 O O . ALA B 1 104 ? 17.125 -17.609 -4.152 1 97.12 104 ALA B O 1
ATOM 2602 N N . LEU B 1 105 ? 16.172 -16.141 -5.508 1 96.5 105 LEU B N 1
ATOM 2603 C CA . LEU B 1 105 ? 15.062 -17.016 -5.871 1 96.5 105 LEU B CA 1
ATOM 2604 C C . LEU B 1 105 ? 15.555 -18.219 -6.664 1 96.5 105 LEU B C 1
ATOM 2606 O O . LEU B 1 105 ? 15.289 -19.375 -6.289 1 96.5 105 LEU B O 1
ATOM 2610 N N . TYR B 1 106 ? 16.281 -18.047 -7.691 1 94.75 106 TYR B N 1
ATOM 2611 C CA . TYR B 1 106 ? 16.734 -19.125 -8.555 1 94.75 106 TYR B CA 1
ATOM 2612 C C . TYR B 1 106 ? 17.781 -19.984 -7.832 1 94.75 106 TYR B C 1
ATOM 2614 O O . TYR B 1 106 ? 17.844 -21.203 -8.055 1 94.75 106 TYR B O 1
ATOM 2622 N N . GLY B 1 107 ? 18.562 -19.297 -7.023 1 94.31 107 GLY B N 1
ATOM 2623 C CA . GLY B 1 107 ? 19.469 -20.062 -6.176 1 94.31 107 GLY B CA 1
ATOM 2624 C C . GLY B 1 107 ? 18.734 -21.047 -5.273 1 94.31 107 GLY B C 1
ATOM 2625 O O . GLY B 1 107 ? 19.141 -22.203 -5.16 1 94.31 107 GLY B O 1
ATOM 2626 N N . ALA B 1 108 ? 17.703 -20.578 -4.676 1 95.81 108 ALA B N 1
ATOM 2627 C CA . ALA B 1 108 ? 16.906 -21.438 -3.807 1 95.81 108 ALA B CA 1
ATOM 2628 C C . ALA B 1 108 ? 16.297 -22.594 -4.59 1 95.81 108 ALA B C 1
ATOM 2630 O O . ALA B 1 108 ? 16.156 -23.703 -4.062 1 95.81 108 ALA B O 1
ATOM 2631 N N . MET B 1 109 ? 15.977 -22.359 -5.836 1 94.5 109 MET B N 1
ATOM 2632 C CA . MET B 1 109 ? 15.328 -23.375 -6.68 1 94.5 109 MET B CA 1
ATOM 2633 C C . MET B 1 109 ? 16.359 -24.297 -7.301 1 94.5 109 MET B C 1
ATOM 2635 O O . MET B 1 109 ? 16.016 -25.344 -7.852 1 94.5 109 MET B O 1
ATOM 2639 N N . GLY B 1 110 ? 17.625 -23.875 -7.289 1 92.94 110 GLY B N 1
ATOM 2640 C CA . GLY B 1 110 ? 18.672 -24.656 -7.941 1 92.94 110 GLY B CA 1
ATOM 2641 C C . GLY B 1 110 ? 18.656 -24.5 -9.453 1 92.94 110 GLY B C 1
ATOM 2642 O O . GLY B 1 110 ? 19.016 -25.453 -10.172 1 92.94 110 GLY B O 1
ATOM 2643 N N . VAL B 1 111 ? 18.188 -23.453 -9.922 1 90.06 111 VAL B N 1
ATOM 2644 C CA . VAL B 1 111 ? 18.141 -23.172 -11.359 1 90.06 111 VAL B CA 1
ATOM 2645 C C . VAL B 1 111 ? 19.328 -22.297 -11.75 1 90.06 111 VAL B C 1
ATOM 2647 O O . VAL B 1 111 ? 19.484 -21.172 -11.25 1 90.06 111 VAL B O 1
ATOM 2650 N N . ALA B 1 112 ? 20.125 -22.797 -12.625 1 89.75 112 ALA B N 1
ATOM 2651 C CA . ALA B 1 112 ? 21.312 -22.062 -13.062 1 89.75 112 ALA B CA 1
ATOM 2652 C C . ALA B 1 112 ? 20.938 -20.906 -13.984 1 89.75 112 ALA B C 1
ATOM 2654 O O . ALA B 1 112 ? 19.906 -20.969 -14.672 1 89.75 112 ALA B O 1
ATOM 2655 N N . ARG B 1 113 ? 21.75 -19.953 -13.977 1 86.69 113 ARG B N 1
ATOM 2656 C CA . ARG B 1 113 ? 21.516 -18.797 -14.836 1 86.69 113 ARG B CA 1
ATOM 2657 C C . ARG B 1 113 ? 21.516 -19.188 -16.312 1 86.69 113 ARG B C 1
ATOM 2659 O O . ARG B 1 113 ? 20.812 -18.594 -17.125 1 86.69 113 ARG B O 1
ATOM 2666 N N . SER B 1 114 ? 22.156 -20.172 -16.641 1 90.62 114 SER B N 1
ATOM 2667 C CA . SER B 1 114 ? 22.297 -20.594 -18.031 1 90.62 114 SER B CA 1
ATOM 2668 C C . SER B 1 114 ? 21.172 -21.516 -18.453 1 90.62 114 SER B C 1
ATOM 2670 O O . SER B 1 114 ? 21.016 -21.844 -19.625 1 90.62 114 SER B O 1
ATOM 2672 N N . ASP B 1 115 ? 20.438 -21.859 -17.562 1 89.56 115 ASP B N 1
ATOM 2673 C CA . ASP B 1 115 ? 19.328 -22.781 -17.828 1 89.56 115 ASP B CA 1
ATOM 2674 C C . ASP B 1 115 ? 18.094 -22.031 -18.328 1 89.56 115 ASP B C 1
ATOM 2676 O O . ASP B 1 115 ? 17.141 -21.844 -17.594 1 89.56 115 ASP B O 1
ATOM 2680 N N . ARG B 1 116 ? 18.125 -21.844 -19.578 1 88.44 116 ARG B N 1
ATOM 2681 C CA . ARG B 1 116 ? 17.047 -21.047 -20.188 1 88.44 116 ARG B CA 1
ATOM 2682 C C . ARG B 1 116 ? 15.711 -21.75 -20.047 1 88.44 116 ARG B C 1
ATOM 2684 O O . ARG B 1 116 ? 14.688 -21.109 -19.797 1 88.44 116 ARG B O 1
ATOM 2691 N N . VAL B 1 117 ? 15.641 -22.953 -20.281 1 89.62 117 VAL B N 1
ATOM 2692 C CA . VAL B 1 117 ? 14.414 -23.734 -20.203 1 89.62 117 VAL B CA 1
ATOM 2693 C C . VAL B 1 117 ? 13.891 -23.734 -18.781 1 89.62 117 VAL B C 1
ATOM 2695 O O . VAL B 1 117 ? 12.703 -23.5 -18.547 1 89.62 117 VAL B O 1
ATOM 2698 N N . GLY B 1 118 ? 14.711 -24.047 -17.844 1 89.69 118 GLY B N 1
ATOM 2699 C CA . GLY B 1 118 ? 14.336 -24.016 -16.453 1 89.69 118 GLY B CA 1
ATOM 2700 C C . GLY B 1 118 ? 13.797 -22.672 -16 1 89.69 118 GLY B C 1
ATOM 2701 O O . GLY B 1 118 ? 12.812 -22.594 -15.258 1 89.69 118 GLY B O 1
ATOM 2702 N N . ARG B 1 119 ? 14.383 -21.656 -16.5 1 89.25 119 ARG B N 1
ATOM 2703 C CA . ARG B 1 119 ? 13.945 -20.312 -16.141 1 89.25 119 ARG B CA 1
ATOM 2704 C C . ARG B 1 119 ? 12.578 -20 -16.734 1 89.25 119 ARG B C 1
ATOM 2706 O O . ARG B 1 119 ? 11.75 -19.328 -16.109 1 89.25 119 ARG B O 1
ATOM 2713 N N . LYS B 1 120 ? 12.367 -20.406 -17.938 1 90.31 120 LYS B N 1
ATOM 2714 C CA . LYS B 1 120 ? 11.07 -20.219 -18.578 1 90.31 120 LYS B CA 1
ATOM 2715 C C . LYS B 1 120 ? 9.969 -20.938 -17.797 1 90.31 120 LYS B C 1
ATOM 2717 O O . LYS B 1 120 ? 8.891 -20.391 -17.578 1 90.31 120 LYS B O 1
ATOM 2722 N N . LEU B 1 121 ? 10.242 -22.109 -17.422 1 91 121 LEU B N 1
ATOM 2723 C CA . LEU B 1 121 ? 9.273 -22.891 -16.656 1 91 121 LEU B CA 1
ATOM 2724 C C . LEU B 1 121 ? 9.008 -22.25 -15.305 1 91 121 LEU B C 1
ATOM 2726 O O . LEU B 1 121 ? 7.859 -22.203 -14.852 1 91 121 LEU B O 1
ATOM 2730 N N . ALA B 1 122 ? 10.055 -21.781 -14.734 1 90.88 122 ALA B N 1
ATOM 2731 C CA . ALA B 1 122 ? 9.906 -21.062 -13.469 1 90.88 122 ALA B CA 1
ATOM 2732 C C . ALA B 1 122 ? 9.023 -19.828 -13.633 1 90.88 122 ALA B C 1
ATOM 2734 O O . ALA B 1 122 ? 8.188 -19.531 -12.773 1 90.88 122 ALA B O 1
ATOM 2735 N N . TYR B 1 123 ? 9.242 -19.172 -14.68 1 91.19 123 TYR B N 1
ATOM 2736 C CA . TYR B 1 123 ? 8.445 -17.984 -14.969 1 91.19 123 TYR B CA 1
ATOM 2737 C C . TYR B 1 123 ? 6.977 -18.344 -15.156 1 91.19 123 TYR B C 1
ATOM 2739 O O . TYR B 1 123 ? 6.094 -17.641 -14.656 1 91.19 123 TYR B O 1
ATOM 2747 N N . VAL B 1 124 ? 6.648 -19.406 -15.867 1 95.5 124 VAL B N 1
ATOM 2748 C CA . VAL B 1 124 ? 5.285 -19.812 -16.188 1 95.5 124 VAL B CA 1
ATOM 2749 C C . VAL B 1 124 ? 4.547 -20.203 -14.914 1 95.5 124 VAL B C 1
ATOM 2751 O O . VAL B 1 124 ? 3.316 -20.156 -14.859 1 95.5 124 VAL B O 1
ATOM 2754 N N . ARG B 1 125 ? 5.301 -20.609 -13.906 1 97 125 ARG B N 1
ATOM 2755 C CA . ARG B 1 125 ? 4.688 -20.969 -12.633 1 97 125 ARG B CA 1
ATOM 2756 C C . ARG B 1 125 ? 3.922 -19.797 -12.031 1 97 125 ARG B C 1
ATOM 2758 O O . ARG B 1 125 ? 2.971 -19.984 -11.273 1 97 125 ARG B O 1
ATOM 2765 N N . ASN B 1 126 ? 4.34 -18.562 -12.375 1 97.94 126 ASN B N 1
ATOM 2766 C CA . ASN B 1 126 ? 3.572 -17.391 -11.977 1 97.94 126 ASN B CA 1
ATOM 2767 C C . ASN B 1 126 ? 2.115 -17.5 -12.414 1 97.94 126 ASN B C 1
ATOM 2769 O O . ASN B 1 126 ? 1.204 -17.219 -11.633 1 97.94 126 ASN B O 1
ATOM 2773 N N . HIS B 1 127 ? 1.91 -17.938 -13.633 1 98.19 127 HIS B N 1
ATOM 2774 C CA . HIS B 1 127 ? 0.583 -18.016 -14.227 1 98.19 127 HIS B CA 1
ATOM 2775 C C . HIS B 1 127 ? -0.209 -19.188 -13.672 1 98.19 127 HIS B C 1
ATOM 2777 O O . HIS B 1 127 ? -1.435 -19.234 -13.797 1 98.19 127 HIS B O 1
ATOM 2783 N N . ALA B 1 128 ? 0.501 -20.109 -13.062 1 98.69 128 ALA B N 1
ATOM 2784 C CA . ALA B 1 128 ? -0.139 -21.25 -12.406 1 98.69 128 ALA B CA 1
ATOM 2785 C C . ALA B 1 128 ? -0.43 -20.953 -10.938 1 98.69 128 ALA B C 1
ATOM 2787 O O . ALA B 1 128 ? -0.754 -21.859 -10.164 1 98.69 128 ALA B O 1
ATOM 2788 N N . PHE B 1 129 ? -0.24 -19.703 -10.586 1 98.88 129 PHE B N 1
ATOM 2789 C CA . PHE B 1 129 ? -0.498 -19.219 -9.234 1 98.88 129 PHE B CA 1
ATOM 2790 C C . PHE B 1 129 ? 0.351 -19.969 -8.219 1 98.88 129 PHE B C 1
ATOM 2792 O O . PHE B 1 129 ? -0.06 -20.156 -7.07 1 98.88 129 PHE B O 1
ATOM 2799 N N . PHE B 1 130 ? 1.479 -20.594 -8.688 1 98.75 130 PHE B N 1
ATOM 2800 C CA . PHE B 1 130 ? 2.367 -21.406 -7.852 1 98.75 130 PHE B CA 1
ATOM 2801 C C . PHE B 1 130 ? 1.592 -22.5 -7.141 1 98.75 130 PHE B C 1
ATOM 2803 O O . PHE B 1 130 ? 1.881 -22.828 -5.988 1 98.75 130 PHE B O 1
ATOM 2810 N N . ASP B 1 131 ? 0.477 -22.953 -7.746 1 98.56 131 ASP B N 1
ATOM 2811 C CA . ASP B 1 131 ? -0.387 -24.047 -7.301 1 98.56 131 ASP B CA 1
ATOM 2812 C C . ASP B 1 131 ? -1.216 -23.625 -6.09 1 98.56 131 ASP B C 1
ATOM 2814 O O . ASP B 1 131 ? -1.668 -24.469 -5.316 1 98.56 131 ASP B O 1
ATOM 2818 N N . ALA B 1 132 ? -1.364 -22.359 -5.891 1 98.94 132 ALA B N 1
ATOM 2819 C CA . ALA B 1 132 ? -2.223 -21.875 -4.816 1 98.94 132 ALA B CA 1
ATOM 2820 C C . ALA B 1 132 ? -3.682 -22.234 -5.066 1 98.94 132 ALA B C 1
ATOM 2822 O O . ALA B 1 132 ? -4.137 -22.266 -6.215 1 98.94 132 ALA B O 1
ATOM 2823 N N . PRO B 1 133 ? -4.434 -22.484 -4.012 1 98.94 133 PRO B N 1
ATOM 2824 C CA . PRO B 1 133 ? -5.855 -22.781 -4.172 1 98.94 133 PRO B CA 1
ATOM 2825 C C . PRO B 1 133 ? -6.703 -21.531 -4.379 1 98.94 133 PRO B C 1
ATOM 2827 O O . PRO B 1 133 ? -7.895 -21.625 -4.691 1 98.94 133 PRO B O 1
ATOM 2830 N N . HIS B 1 134 ? -6.113 -20.312 -4.16 1 98.94 134 HIS B N 1
ATOM 2831 C CA . HIS B 1 134 ? -6.805 -19.047 -4.316 1 98.94 134 HIS B CA 1
ATOM 2832 C C . HIS B 1 134 ? -5.93 -18.016 -5.031 1 98.94 134 HIS B C 1
ATOM 2834 O O . HIS B 1 134 ? -4.703 -18.078 -4.934 1 98.94 134 HIS B O 1
ATOM 2840 N N . ALA B 1 135 ? -6.578 -17.125 -5.723 1 98.94 135 ALA B N 1
ATOM 2841 C CA . ALA B 1 135 ? -5.969 -15.875 -6.188 1 98.94 135 ALA B CA 1
ATOM 2842 C C . ALA B 1 135 ? -6.961 -14.719 -6.113 1 98.94 135 ALA B C 1
ATOM 2844 O O . ALA B 1 135 ? -8.18 -14.93 -6.125 1 98.94 135 ALA B O 1
ATOM 2845 N N . VAL B 1 136 ? -6.4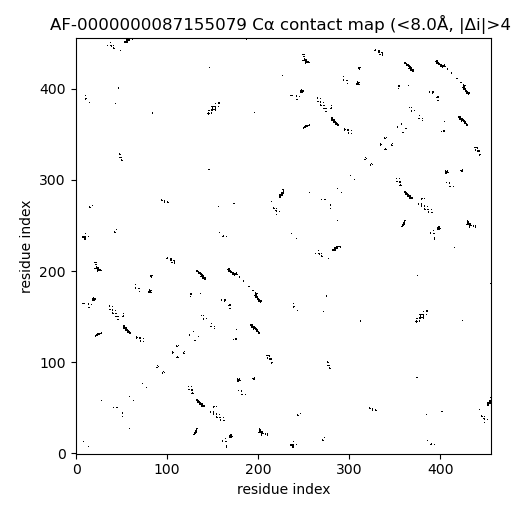53 -13.594 -5.918 1 98.94 136 VAL B N 1
ATOM 2846 C CA . VAL B 1 136 ? -7.273 -12.398 -6.066 1 98.94 136 VAL B CA 1
ATOM 2847 C C . VAL B 1 136 ? -6.668 -11.484 -7.125 1 98.94 136 VAL B C 1
ATOM 2849 O O . VAL B 1 136 ? -5.457 -11.242 -7.133 1 98.94 136 VAL B O 1
ATOM 2852 N N . PHE B 1 137 ? -7.457 -11.086 -8.086 1 98.88 137 PHE B N 1
ATOM 2853 C CA . PHE B 1 137 ? -7.133 -10.047 -9.055 1 98.88 137 PHE B CA 1
ATOM 2854 C C . PHE B 1 137 ? -7.699 -8.703 -8.617 1 98.88 137 PHE B C 1
ATOM 2856 O O . PHE B 1 137 ? -8.914 -8.562 -8.445 1 98.88 137 PHE B O 1
ATOM 2863 N N . ILE B 1 138 ? -6.867 -7.754 -8.43 1 98.44 138 ILE B N 1
ATOM 2864 C CA . ILE B 1 138 ? -7.309 -6.465 -7.91 1 98.44 138 ILE B CA 1
ATOM 2865 C C . ILE B 1 138 ? -7.41 -5.457 -9.055 1 98.44 138 ILE B C 1
ATOM 2867 O O . ILE B 1 138 ? -6.391 -4.996 -9.578 1 98.44 138 ILE B O 1
ATOM 2871 N N . PHE B 1 139 ? -8.57 -5.09 -9.406 1 98.5 139 PHE B N 1
ATOM 2872 C CA . PHE B 1 139 ? -8.844 -4.152 -10.492 1 98.5 139 PHE B CA 1
ATOM 2873 C C . PHE B 1 139 ? -9.008 -2.738 -9.953 1 98.5 139 PHE B C 1
ATOM 2875 O O . PHE B 1 139 ? -9.445 -2.551 -8.812 1 98.5 139 PHE B O 1
ATOM 2882 N N . MET B 1 140 ? -8.672 -1.766 -10.719 1 98.06 140 MET B N 1
ATOM 2883 C CA . MET B 1 140 ? -8.836 -0.331 -10.5 1 98.06 140 MET B CA 1
ATOM 2884 C C . MET B 1 140 ? -9.617 0.313 -11.641 1 98.06 140 MET B C 1
ATOM 2886 O O . MET B 1 140 ? -9.266 0.142 -12.805 1 98.06 140 MET B O 1
ATOM 2890 N N . PRO B 1 141 ? -10.617 1.029 -11.375 1 96.19 141 PRO B N 1
ATOM 2891 C CA . PRO B 1 141 ? -11.438 1.571 -12.461 1 96.19 141 PRO B CA 1
ATOM 2892 C C . PRO B 1 141 ? -10.75 2.707 -13.219 1 96.19 141 PRO B C 1
ATOM 2894 O O . PRO B 1 141 ? -10.062 3.531 -12.602 1 96.19 141 PRO B O 1
ATOM 2897 N N . ALA B 1 142 ? -10.938 2.715 -14.539 1 94.44 142 ALA B N 1
ATOM 2898 C CA . ALA B 1 142 ? -10.602 3.9 -15.328 1 94.44 142 ALA B CA 1
ATOM 2899 C C . ALA B 1 142 ? -11.422 5.105 -14.883 1 94.44 142 ALA B C 1
ATOM 2901 O O . ALA B 1 142 ? -12.594 4.965 -14.516 1 94.44 142 ALA B O 1
ATOM 2902 N N . PRO B 1 143 ? -10.906 6.254 -14.828 1 95.25 143 PRO B N 1
ATOM 2903 C CA . PRO B 1 143 ? -9.602 6.641 -15.367 1 95.25 143 PRO B CA 1
ATOM 2904 C C . PRO B 1 143 ? -8.516 6.727 -14.297 1 95.25 143 PRO B C 1
ATOM 2906 O O . PRO B 1 143 ? -7.504 7.398 -14.484 1 95.25 143 PRO B O 1
ATOM 2909 N N . PHE B 1 144 ? -8.75 6.074 -13.148 1 96.94 144 PHE B N 1
ATOM 2910 C CA . PHE B 1 144 ? -7.77 6.125 -12.078 1 96.94 144 PHE B CA 1
ATOM 2911 C C . PHE B 1 144 ? -6.395 5.691 -12.578 1 96.94 144 PHE B C 1
ATOM 2913 O O . PHE B 1 144 ? -6.293 4.84 -13.461 1 96.94 144 PHE B O 1
ATOM 2920 N N . ASP B 1 145 ? -5.406 6.281 -11.953 1 96.94 145 ASP B N 1
ATOM 2921 C CA . ASP B 1 145 ? -4.039 6.051 -12.414 1 96.94 145 ASP B CA 1
ATOM 2922 C C . ASP B 1 145 ? -3.051 6.105 -11.25 1 96.94 145 ASP B C 1
ATOM 2924 O O . ASP B 1 145 ? -3.303 5.535 -10.188 1 96.94 145 ASP B O 1
ATOM 2928 N N . THR B 1 146 ? -1.95 6.738 -11.406 1 97.56 146 THR B N 1
ATOM 2929 C CA . THR B 1 146 ? -0.794 6.637 -10.523 1 97.56 146 THR B CA 1
ATOM 2930 C C . THR B 1 146 ? -1.194 6.922 -9.078 1 97.56 146 THR B C 1
ATOM 2932 O O . THR B 1 146 ? -0.83 6.172 -8.172 1 97.56 146 THR B O 1
ATOM 2935 N N . ARG B 1 147 ? -1.917 7.953 -8.805 1 97.25 147 ARG B N 1
ATOM 2936 C CA . ARG B 1 147 ? -2.279 8.32 -7.441 1 97.25 147 ARG B CA 1
ATOM 2937 C C . ARG B 1 147 ? -3.152 7.246 -6.801 1 97.25 147 ARG B C 1
ATOM 2939 O O . ARG B 1 147 ? -2.902 6.832 -5.668 1 97.25 147 ARG B O 1
ATOM 2946 N N . GLU B 1 148 ? -4.129 6.781 -7.555 1 97.94 148 GLU B N 1
ATOM 2947 C CA . GLU B 1 148 ? -5.035 5.762 -7.031 1 97.94 148 GLU B CA 1
ATOM 2948 C C . GLU B 1 148 ? -4.348 4.402 -6.953 1 97.94 148 GLU B C 1
ATOM 2950 O O . GLU B 1 148 ? -4.723 3.559 -6.137 1 97.94 148 GLU B O 1
ATOM 2955 N N . ALA B 1 149 ? -3.33 4.156 -7.793 1 98.56 149 ALA B N 1
ATOM 2956 C CA . ALA B 1 149 ? -2.541 2.934 -7.672 1 98.56 149 ALA B CA 1
ATOM 2957 C C . ALA B 1 149 ? -1.883 2.838 -6.301 1 98.56 149 ALA B C 1
ATOM 2959 O O . ALA B 1 149 ? -1.719 1.743 -5.758 1 98.56 149 ALA B O 1
ATOM 2960 N N . THR B 1 150 ? -1.517 3.982 -5.734 1 98.75 150 THR B N 1
ATOM 2961 C CA . THR B 1 150 ? -1.006 4.023 -4.367 1 98.75 150 THR B CA 1
ATOM 2962 C C . THR B 1 150 ? -2.035 3.469 -3.389 1 98.75 150 THR B C 1
ATOM 2964 O O . THR B 1 150 ? -1.692 2.693 -2.494 1 98.75 150 THR B O 1
ATOM 2967 N N . ASP B 1 151 ? -3.314 3.795 -3.58 1 98.81 151 ASP B N 1
ATOM 2968 C CA . ASP B 1 151 ? -4.395 3.275 -2.75 1 98.81 151 ASP B CA 1
ATOM 2969 C C . ASP B 1 151 ? -4.52 1.76 -2.896 1 98.81 151 ASP B C 1
ATOM 2971 O O . ASP B 1 151 ? -4.75 1.054 -1.912 1 98.81 151 ASP B O 1
ATOM 2975 N N . ILE B 1 152 ? -4.379 1.286 -4.141 1 98.88 152 ILE B N 1
ATOM 2976 C CA . ILE B 1 152 ? -4.445 -0.148 -4.398 1 98.88 152 ILE B CA 1
ATOM 2977 C C . ILE B 1 152 ? -3.326 -0.862 -3.646 1 98.88 152 ILE B C 1
ATOM 2979 O O . ILE B 1 152 ? -3.527 -1.955 -3.111 1 98.88 152 ILE B O 1
ATOM 2983 N N . GLY B 1 153 ? -2.162 -0.25 -3.627 1 98.94 153 GLY B N 1
ATOM 2984 C CA . GLY B 1 153 ? -1.062 -0.806 -2.857 1 98.94 153 GLY B CA 1
ATOM 2985 C C . GLY B 1 153 ? -1.359 -0.903 -1.373 1 98.94 153 GLY B C 1
ATOM 2986 O O . GLY B 1 153 ? -1.054 -1.914 -0.738 1 98.94 153 GLY B O 1
ATOM 2987 N N . MET B 1 154 ? -1.923 0.162 -0.803 1 98.94 154 MET B N 1
ATOM 2988 C CA . MET B 1 154 ? -2.279 0.153 0.612 1 98.94 154 MET B CA 1
ATOM 2989 C C . MET B 1 154 ? -3.281 -0.958 0.914 1 98.94 154 MET B C 1
ATOM 2991 O O . MET B 1 154 ? -3.158 -1.654 1.923 1 98.94 154 MET B O 1
ATOM 2995 N N . TYR B 1 155 ? -4.23 -1.128 0.003 1 98.94 155 TYR B N 1
ATOM 2996 C CA . TYR B 1 155 ? -5.211 -2.201 0.129 1 98.94 155 TYR B CA 1
ATOM 2997 C C . TYR B 1 155 ? -4.535 -3.564 0.087 1 98.94 155 TYR B C 1
ATOM 2999 O O . TYR B 1 155 ? -4.781 -4.414 0.948 1 98.94 155 TYR B O 1
ATOM 3007 N N . ALA B 1 156 ? -3.701 -3.785 -0.856 1 98.94 156 ALA B N 1
ATOM 3008 C CA . ALA B 1 156 ? -3.037 -5.07 -1.059 1 98.94 156 ALA B CA 1
ATOM 3009 C C . ALA B 1 156 ? -2.176 -5.441 0.145 1 98.94 156 ALA B C 1
ATOM 3011 O O . ALA B 1 156 ? -2.178 -6.59 0.59 1 98.94 156 ALA B O 1
ATOM 3012 N N . GLN B 1 157 ? -1.425 -4.461 0.646 1 98.94 157 GLN B N 1
ATOM 3013 C CA . GLN B 1 157 ? -0.571 -4.754 1.793 1 98.94 157 GLN B CA 1
ATOM 3014 C C . GLN B 1 157 ? -1.403 -5.023 3.043 1 98.94 157 GLN B C 1
ATOM 3016 O O . GLN B 1 157 ? -1.047 -5.871 3.863 1 98.94 157 GLN B O 1
ATOM 3021 N N . THR B 1 158 ? -2.502 -4.305 3.244 1 98.94 158 THR B N 1
ATOM 3022 C CA . THR B 1 158 ? -3.426 -4.598 4.336 1 98.94 158 THR B CA 1
ATOM 3023 C C . THR B 1 158 ? -3.93 -6.039 4.246 1 98.94 158 THR B C 1
ATOM 3025 O O . THR B 1 158 ? -3.912 -6.77 5.238 1 98.94 158 THR B O 1
ATOM 3028 N N . LEU B 1 159 ? -4.289 -6.426 3.064 1 98.94 159 LEU B N 1
ATOM 3029 C CA . LEU B 1 159 ? -4.773 -7.777 2.818 1 98.94 159 LEU B CA 1
ATOM 3030 C C . LEU B 1 159 ? -3.699 -8.805 3.148 1 98.94 159 LEU B C 1
ATOM 3032 O O . LEU B 1 159 ? -3.955 -9.766 3.881 1 98.94 159 LEU B O 1
ATOM 3036 N N . MET B 1 160 ? -2.529 -8.609 2.668 1 98.94 160 MET B N 1
ATOM 3037 C CA . MET B 1 160 ? -1.468 -9.594 2.828 1 98.94 160 MET B CA 1
ATOM 3038 C C . MET B 1 160 ? -1.052 -9.719 4.289 1 98.94 160 MET B C 1
ATOM 3040 O O . MET B 1 160 ? -0.731 -10.812 4.762 1 98.94 160 MET B O 1
ATOM 3044 N N . LEU B 1 161 ? -1.05 -8.602 5.016 1 98.94 161 LEU B N 1
ATOM 3045 C CA . LEU B 1 161 ? -0.739 -8.672 6.438 1 98.94 161 LEU B CA 1
ATOM 3046 C C . LEU B 1 161 ? -1.858 -9.375 7.203 1 98.94 161 LEU B C 1
ATOM 3048 O O . LEU B 1 161 ? -1.598 -10.133 8.141 1 98.94 161 LEU B O 1
ATOM 3052 N N . ALA B 1 162 ? -3.09 -9.141 6.828 1 98.88 162 ALA B N 1
ATOM 3053 C CA . ALA B 1 162 ? -4.219 -9.836 7.441 1 98.88 162 ALA B CA 1
ATOM 3054 C C . ALA B 1 162 ? -4.145 -11.336 7.172 1 98.88 162 ALA B C 1
ATOM 3056 O O . ALA B 1 162 ? -4.426 -12.148 8.062 1 98.88 162 ALA B O 1
ATOM 3057 N N . LEU B 1 163 ? -3.797 -11.734 5.945 1 98.94 163 LEU B N 1
ATOM 3058 C CA . LEU B 1 163 ? -3.572 -13.141 5.613 1 98.94 163 LEU B CA 1
ATOM 3059 C C . LEU B 1 163 ? -2.471 -13.734 6.488 1 98.94 163 LEU B C 1
ATOM 3061 O O . LEU B 1 163 ? -2.666 -14.773 7.117 1 98.94 163 LEU B O 1
ATOM 3065 N N . THR B 1 164 ? -1.359 -13.031 6.551 1 98.88 164 THR B N 1
ATOM 3066 C CA . THR B 1 164 ? -0.206 -13.492 7.312 1 98.88 164 THR B CA 1
ATOM 3067 C C . THR B 1 164 ? -0.581 -13.727 8.773 1 98.88 164 THR B C 1
ATOM 3069 O O . THR B 1 164 ? -0.174 -14.727 9.375 1 98.88 164 THR B O 1
ATOM 3072 N N . ALA B 1 165 ? -1.406 -12.852 9.32 1 98.56 165 ALA B N 1
ATOM 3073 C CA . ALA B 1 165 ? -1.821 -12.93 10.719 1 98.56 165 ALA B CA 1
ATOM 3074 C C . ALA B 1 165 ? -2.654 -14.18 10.977 1 98.56 165 ALA B C 1
ATOM 3076 O O . ALA B 1 165 ? -2.859 -14.57 12.133 1 98.56 165 ALA B O 1
ATOM 3077 N N . ARG B 1 166 ? -3.109 -14.859 9.977 1 98.31 166 ARG B N 1
ATOM 3078 C CA . ARG B 1 166 ? -3.951 -16.047 10.094 1 98.31 166 ARG B CA 1
ATOM 3079 C C . ARG B 1 166 ? -3.219 -17.281 9.602 1 98.31 166 ARG B C 1
ATOM 3081 O O . ARG B 1 166 ? -3.838 -18.328 9.375 1 98.31 166 ARG B O 1
ATOM 3088 N N . GLY B 1 167 ? -1.917 -17.078 9.352 1 98.19 167 GLY B N 1
ATOM 3089 C CA . GLY B 1 167 ? -1.104 -18.203 8.898 1 98.19 167 GLY B CA 1
ATOM 3090 C C . GLY B 1 167 ? -1.291 -18.516 7.426 1 98.19 167 GLY B C 1
ATOM 3091 O O . GLY B 1 167 ? -0.948 -19.609 6.973 1 98.19 167 GLY B O 1
ATOM 3092 N N . ILE B 1 168 ? -1.908 -17.656 6.691 1 98.88 168 ILE B N 1
ATOM 3093 C CA . ILE B 1 168 ? -2.117 -17.828 5.258 1 98.88 168 ILE B CA 1
ATOM 3094 C C . ILE B 1 168 ? -1.028 -17.078 4.492 1 98.88 168 ILE B C 1
ATOM 3096 O O . ILE B 1 168 ? -0.797 -15.883 4.734 1 98.88 168 ILE B O 1
ATOM 3100 N N . ALA B 1 169 ? -0.322 -17.781 3.635 1 98.88 169 ALA B N 1
ATOM 3101 C CA . ALA B 1 169 ? 0.766 -17.203 2.846 1 98.88 169 ALA B CA 1
ATOM 3102 C C . ALA B 1 169 ? 0.238 -16.578 1.56 1 98.88 169 ALA B C 1
ATOM 3104 O O . ALA B 1 169 ? -0.904 -16.812 1.165 1 98.88 169 ALA B O 1
ATOM 3105 N N . SER B 1 170 ? 1.045 -15.75 0.951 1 98.94 170 SER B N 1
ATOM 3106 C CA . SER B 1 170 ? 0.641 -15.078 -0.28 1 98.94 170 SER B CA 1
ATOM 3107 C C . SER B 1 170 ? 1.853 -14.68 -1.115 1 98.94 170 SER B C 1
ATOM 3109 O O . SER B 1 170 ? 2.986 -14.719 -0.632 1 98.94 170 SER B O 1
ATOM 3111 N N . CYS B 1 171 ? 1.622 -14.391 -2.334 1 98.94 171 CYS B N 1
ATOM 3112 C CA . CYS B 1 171 ? 2.586 -13.812 -3.264 1 98.94 171 CYS B CA 1
ATOM 3113 C C . CYS B 1 171 ? 1.919 -12.797 -4.18 1 98.94 171 CYS B C 1
ATOM 3115 O O . CYS B 1 171 ? 1.056 -13.156 -4.984 1 98.94 171 CYS B O 1
ATOM 3117 N N . ALA B 1 172 ? 2.291 -11.516 -4 1 98.88 172 ALA B N 1
ATOM 3118 C CA . ALA B 1 172 ? 1.88 -10.531 -4.992 1 98.88 172 ALA B CA 1
ATOM 3119 C C . ALA B 1 172 ? 2.604 -10.75 -6.32 1 98.88 172 ALA B C 1
ATOM 3121 O O . ALA B 1 172 ? 3.814 -10.977 -6.34 1 98.88 172 ALA B O 1
ATOM 3122 N N . GLN B 1 173 ? 1.831 -10.719 -7.414 1 98.69 173 GLN B N 1
ATOM 3123 C CA . GLN B 1 173 ? 2.396 -11.078 -8.711 1 98.69 173 GLN B CA 1
ATOM 3124 C C . GLN B 1 173 ? 2.018 -10.055 -9.781 1 98.69 173 GLN B C 1
ATOM 3126 O O . GLN B 1 173 ? 0.855 -9.969 -10.18 1 98.69 173 GLN B O 1
ATOM 3131 N N . GLY B 1 174 ? 3.031 -9.25 -10.242 1 97.5 174 GLY B N 1
ATOM 3132 C CA . GLY B 1 174 ? 2.812 -8.461 -11.445 1 97.5 174 GLY B CA 1
ATOM 3133 C C . GLY B 1 174 ? 2.477 -9.305 -12.656 1 97.5 174 GLY B C 1
ATOM 3134 O O . GLY B 1 174 ? 1.734 -8.859 -13.539 1 97.5 174 GLY B O 1
ATOM 3135 N N . ALA B 1 175 ? 2.93 -10.523 -12.734 1 97.12 175 ALA B N 1
ATOM 3136 C CA . ALA B 1 175 ? 2.719 -11.453 -13.844 1 97.12 175 ALA B CA 1
ATOM 3137 C C . ALA B 1 175 ? 1.231 -11.68 -14.086 1 97.12 175 ALA B C 1
ATOM 3139 O O . ALA B 1 175 ? 0.805 -11.875 -15.227 1 97.12 175 ALA B O 1
ATOM 3140 N N . LEU B 1 176 ? 0.421 -11.617 -13.047 1 98.31 176 LEU B N 1
ATOM 3141 C CA . LEU B 1 176 ? -1.009 -11.883 -13.156 1 98.31 176 LEU B CA 1
ATOM 3142 C C . LEU B 1 176 ? -1.737 -10.703 -13.797 1 98.31 176 LEU B C 1
ATOM 3144 O O . LEU B 1 176 ? -2.912 -10.82 -14.156 1 98.31 176 LEU B O 1
ATOM 3148 N N . GLY B 1 177 ? -1.073 -9.617 -13.969 1 97.94 177 GLY B N 1
ATOM 3149 C CA . GLY B 1 177 ? -1.647 -8.461 -14.641 1 97.94 177 GLY B CA 1
ATOM 3150 C C . GLY B 1 177 ? -1.251 -8.367 -16.094 1 97.94 177 GLY B C 1
ATOM 3151 O O . GLY B 1 177 ? -1.633 -7.418 -16.797 1 97.94 177 GLY B O 1
ATOM 3152 N N . LEU B 1 178 ? -0.547 -9.359 -16.672 1 97.75 178 LEU B N 1
ATOM 3153 C CA . LEU B 1 178 ? 0.073 -9.234 -17.984 1 97.75 178 LEU B CA 1
ATOM 3154 C C . LEU B 1 178 ? -0.902 -9.641 -19.094 1 97.75 178 LEU B C 1
ATOM 3156 O O . LEU B 1 178 ? -0.701 -9.297 -20.25 1 97.75 178 LEU B O 1
ATOM 3160 N N . PHE B 1 179 ? -1.915 -10.422 -18.781 1 98.12 179 PHE B N 1
ATOM 3161 C CA . PHE B 1 179 ? -2.949 -10.844 -19.719 1 98.12 179 PHE B CA 1
ATOM 3162 C C . PHE B 1 179 ? -4.332 -10.461 -19.203 1 98.12 179 PHE B C 1
ATOM 3164 O O . PHE B 1 179 ? -5.195 -11.328 -19.047 1 98.12 179 PHE B O 1
ATOM 3171 N N . PRO B 1 180 ? -4.59 -9.141 -19.047 1 98.62 180 PRO B N 1
ATOM 3172 C CA . PRO B 1 180 ? -5.852 -8.742 -18.422 1 98.62 180 PRO B CA 1
ATOM 3173 C C . PRO B 1 180 ? -7.07 -9.148 -19.234 1 98.62 180 PRO B C 1
ATOM 3175 O O . PRO B 1 180 ? -8.141 -9.398 -18.672 1 98.62 180 PRO B O 1
ATOM 3178 N N . ASP B 1 181 ? -6.93 -9.211 -20.516 1 98.44 181 ASP B N 1
ATOM 3179 C CA . ASP B 1 181 ? -8.062 -9.562 -21.375 1 98.44 181 ASP B CA 1
ATOM 3180 C C . ASP B 1 181 ? -8.531 -10.992 -21.094 1 98.44 181 ASP B C 1
ATOM 3182 O O . ASP B 1 181 ? -9.734 -11.266 -21.125 1 98.44 181 ASP B O 1
ATOM 3186 N N . ILE B 1 182 ? -7.609 -11.906 -20.844 1 98.69 182 ILE B N 1
ATOM 3187 C CA . ILE B 1 182 ? -7.973 -13.273 -20.516 1 98.69 182 ILE B CA 1
ATOM 3188 C C . ILE B 1 182 ? -8.773 -13.289 -19.219 1 98.69 182 ILE B C 1
ATOM 3190 O O . ILE B 1 182 ? -9.812 -13.953 -19.125 1 98.69 182 ILE B O 1
ATOM 3194 N N . VAL B 1 183 ? -8.344 -12.562 -18.203 1 98.81 183 VAL B N 1
ATOM 3195 C CA . VAL B 1 183 ? -8.992 -12.516 -16.906 1 98.81 183 VAL B CA 1
ATOM 3196 C C . VAL B 1 183 ? -10.383 -11.898 -17.047 1 98.81 183 VAL B C 1
ATOM 3198 O O . VAL B 1 183 ? -11.367 -12.453 -16.547 1 98.81 183 VAL B O 1
ATOM 3201 N N . ARG B 1 184 ? -10.453 -10.727 -17.719 1 98.62 184 ARG B N 1
ATOM 3202 C CA . ARG B 1 184 ? -11.727 -10.039 -17.891 1 98.62 184 ARG B CA 1
ATOM 3203 C C . ARG B 1 184 ? -12.734 -10.93 -18.609 1 98.62 184 ARG B C 1
ATOM 3205 O O . ARG B 1 184 ? -13.898 -11 -18.203 1 98.62 184 ARG B O 1
ATOM 3212 N N . GLU B 1 185 ? -12.266 -11.578 -19.641 1 98 185 GLU B N 1
ATOM 3213 C CA . GLU B 1 185 ? -13.148 -12.445 -20.406 1 98 185 GLU B CA 1
ATOM 3214 C C . GLU B 1 185 ? -13.695 -13.586 -19.562 1 98 185 GLU B C 1
ATOM 3216 O O . GLU B 1 185 ? -14.898 -13.867 -19.578 1 98 185 GLU B O 1
ATOM 3221 N N . GLN B 1 186 ? -12.906 -14.195 -18.766 1 97.69 186 GLN B N 1
ATOM 3222 C CA . GLN B 1 186 ? -13.289 -15.367 -17.984 1 97.69 186 GLN B CA 1
ATOM 3223 C C . GLN B 1 186 ? -14.188 -14.984 -16.812 1 97.69 186 GLN B C 1
ATOM 3225 O O . GLN B 1 186 ? -15.039 -15.766 -16.391 1 97.69 186 GLN B O 1
ATOM 3230 N N . LEU B 1 187 ? -13.977 -13.797 -16.312 1 98.44 187 LEU B N 1
ATOM 3231 C CA . LEU B 1 187 ? -14.695 -13.43 -15.102 1 98.44 187 LEU B CA 1
ATOM 3232 C C . LEU B 1 187 ? -15.828 -12.453 -15.406 1 98.44 187 LEU B C 1
ATOM 3234 O O . LEU B 1 187 ? -16.578 -12.07 -14.508 1 98.44 187 LEU B O 1
ATOM 3238 N N . GLY B 1 188 ? -15.953 -12.008 -16.641 1 97.94 188 GLY B N 1
ATOM 3239 C CA . GLY B 1 188 ? -17.016 -11.086 -17.031 1 97.94 188 GLY B CA 1
ATOM 3240 C C . GLY B 1 188 ? -16.797 -9.68 -16.5 1 97.94 188 GLY B C 1
ATOM 3241 O O . GLY B 1 188 ? -17.734 -9.055 -15.984 1 97.94 188 GLY B O 1
ATOM 3242 N N . ILE B 1 189 ? -15.625 -9.211 -16.609 1 98.12 189 ILE B N 1
ATOM 3243 C CA . ILE B 1 189 ? -15.266 -7.898 -16.078 1 98.12 189 ILE B CA 1
ATOM 3244 C C . ILE B 1 189 ? -15.172 -6.891 -17.219 1 98.12 189 ILE B C 1
ATOM 3246 O O . ILE B 1 189 ? -14.539 -7.16 -18.25 1 98.12 189 ILE B O 1
ATOM 3250 N N . PRO B 1 190 ? -15.82 -5.762 -17.109 1 97.56 190 PRO B N 1
ATOM 3251 C CA . PRO B 1 190 ? -15.789 -4.777 -18.203 1 97.56 190 PRO B CA 1
ATOM 3252 C C . PRO B 1 190 ? -14.406 -4.168 -18.391 1 97.56 190 PRO B C 1
ATOM 3254 O O . PRO B 1 190 ? -13.586 -4.168 -17.469 1 97.56 190 PRO B O 1
ATOM 3257 N N . HIS B 1 191 ? -14.164 -3.566 -19.562 1 97.06 191 HIS B N 1
ATOM 3258 C CA . HIS B 1 191 ? -12.867 -3.004 -19.922 1 97.06 191 HIS B CA 1
ATOM 3259 C C . HIS B 1 191 ? -12.562 -1.755 -19.109 1 97.06 191 HIS B C 1
ATOM 3261 O O . HIS B 1 191 ? -11.406 -1.343 -19 1 97.06 191 HIS B O 1
ATOM 3267 N N . SER B 1 192 ? -13.555 -1.164 -18.516 1 97.06 192 SER B N 1
ATOM 3268 C CA . SER B 1 192 ? -13.359 0.023 -17.688 1 97.06 192 SER B CA 1
ATOM 3269 C C . SER B 1 192 ? -12.656 -0.324 -16.375 1 97.06 192 SER B C 1
ATOM 3271 O O . SER B 1 192 ? -12.18 0.564 -15.672 1 97.06 192 SER B O 1
ATOM 3273 N N . GLN B 1 193 ? -12.656 -1.583 -16.047 1 97.31 193 GLN B N 1
ATOM 3274 C CA . GLN B 1 193 ? -11.883 -2.064 -14.906 1 97.31 193 GLN B CA 1
ATOM 3275 C C . GLN B 1 193 ? -10.516 -2.578 -15.352 1 97.31 193 GLN B C 1
ATOM 3277 O O . GLN B 1 193 ? -10.422 -3.555 -16.094 1 97.31 193 GLN B O 1
ATOM 3282 N N . LYS B 1 194 ? -9.516 -1.914 -14.859 1 98.25 194 LYS B N 1
ATOM 3283 C CA . LYS B 1 194 ? -8.148 -2.209 -15.297 1 98.25 194 LYS B CA 1
ATOM 3284 C C . LYS B 1 194 ? -7.402 -3.033 -14.258 1 98.25 194 LYS B C 1
ATOM 3286 O O . LYS B 1 194 ? -7.578 -2.828 -13.055 1 98.25 194 LYS B O 1
ATOM 3291 N N . LEU B 1 195 ? -6.605 -3.934 -14.719 1 98.5 195 LEU B N 1
ATOM 3292 C CA . LEU B 1 195 ? -5.93 -4.891 -13.852 1 98.5 195 LEU B CA 1
ATOM 3293 C C . LEU B 1 195 ? -4.469 -4.512 -13.648 1 98.5 195 LEU B C 1
ATOM 3295 O O . LEU B 1 195 ? -3.707 -4.426 -14.617 1 98.5 195 LEU B O 1
ATOM 3299 N N . LEU B 1 196 ? -4.047 -4.32 -12.391 1 96.44 196 LEU B N 1
ATOM 3300 C CA . LEU B 1 196 ? -2.666 -3.969 -12.07 1 96.44 196 LEU B CA 1
ATOM 3301 C C . LEU B 1 196 ? -1.83 -5.219 -11.82 1 96.44 196 LEU B C 1
ATOM 3303 O O . LEU B 1 196 ? -0.74 -5.363 -12.375 1 96.44 196 LEU B O 1
ATOM 3307 N N . PHE B 1 197 ? -2.334 -6.047 -10.945 1 98.38 197 PHE B N 1
ATOM 3308 C CA . PHE B 1 197 ? -1.647 -7.258 -10.523 1 98.38 197 PHE B CA 1
ATOM 3309 C C . PHE B 1 197 ? -2.605 -8.195 -9.797 1 98.38 197 PHE B C 1
ATOM 3311 O O . PHE B 1 197 ? -3.812 -7.949 -9.758 1 98.38 197 PHE B O 1
ATOM 3318 N N . GLY B 1 198 ? -2.143 -9.312 -9.359 1 98.81 198 GLY B N 1
ATOM 3319 C CA . GLY B 1 198 ? -2.875 -10.242 -8.516 1 98.81 198 GLY B CA 1
ATOM 3320 C C . GLY B 1 198 ? -2.045 -10.789 -7.371 1 98.81 198 GLY B C 1
ATOM 3321 O O . GLY B 1 198 ? -0.864 -10.461 -7.238 1 98.81 198 GLY B O 1
ATOM 3322 N N . ILE B 1 199 ? -2.721 -11.516 -6.512 1 98.94 199 ILE B N 1
ATOM 3323 C CA . ILE B 1 199 ? -2.09 -12.156 -5.363 1 98.94 199 ILE B CA 1
ATOM 3324 C C . ILE B 1 199 ? -2.529 -13.617 -5.277 1 98.94 199 ILE B C 1
ATOM 3326 O O . ILE B 1 199 ? -3.723 -13.906 -5.168 1 98.94 199 ILE B O 1
ATOM 3330 N N . SER B 1 200 ? -1.592 -14.547 -5.375 1 98.94 200 SER B N 1
ATOM 3331 C CA . SER B 1 200 ? -1.863 -15.938 -5.031 1 98.94 200 SER B CA 1
ATOM 3332 C C . SER B 1 200 ? -1.77 -16.172 -3.523 1 98.94 200 SER B C 1
ATOM 3334 O O . SER B 1 200 ? -0.917 -15.578 -2.855 1 98.94 200 SER B O 1
ATOM 3336 N N . PHE B 1 201 ? -2.641 -17 -3.01 1 98.94 201 PHE B N 1
ATOM 3337 C CA . PHE B 1 201 ? -2.541 -17.188 -1.567 1 98.94 201 PHE B CA 1
ATOM 3338 C C . PHE B 1 201 ? -3.109 -18.547 -1.161 1 98.94 201 PHE B C 1
ATOM 3340 O O . PHE B 1 201 ? -3.883 -19.156 -1.907 1 98.94 201 PHE B O 1
ATOM 3347 N N . GLY B 1 202 ? -2.764 -19.031 -0.083 1 98.94 202 GLY B N 1
ATOM 3348 C CA . GLY B 1 202 ? -3.061 -20.312 0.528 1 98.94 202 GLY B CA 1
ATOM 3349 C C . GLY B 1 202 ? -2.07 -20.703 1.61 1 98.94 202 GLY B C 1
ATOM 3350 O O . GLY B 1 202 ? -1.324 -19.859 2.109 1 98.94 202 GLY B O 1
ATOM 3351 N N . TYR B 1 203 ? -2.113 -21.891 2.01 1 98.94 203 TYR B N 1
ATOM 3352 C CA . TYR B 1 203 ? -1.166 -22.375 3.008 1 98.94 203 TYR B CA 1
ATOM 3353 C C . TYR B 1 203 ? 0.142 -22.812 2.354 1 98.94 203 TYR B C 1
ATOM 3355 O O . TYR B 1 203 ? 0.136 -23.5 1.337 1 98.94 203 TYR B O 1
ATOM 3363 N N . GLU B 1 204 ? 1.222 -22.375 2.92 1 98.88 204 GLU B N 1
ATOM 3364 C CA . GLU B 1 204 ? 2.549 -22.625 2.359 1 98.88 204 GLU B CA 1
ATOM 3365 C C . GLU B 1 204 ? 2.875 -24.109 2.334 1 98.88 204 GLU B C 1
ATOM 3367 O O . GLU B 1 204 ? 2.611 -24.828 3.303 1 98.88 204 GLU B O 1
ATOM 3372 N N . ASP B 1 205 ? 3.373 -24.594 1.247 1 98.81 205 ASP B N 1
ATOM 3373 C CA . ASP B 1 205 ? 4.027 -25.891 1.163 1 98.81 205 ASP B CA 1
ATOM 3374 C C . ASP B 1 205 ? 5.52 -25.781 1.471 1 98.81 205 ASP B C 1
ATOM 3376 O O . ASP B 1 205 ? 6.293 -25.297 0.643 1 98.81 205 ASP B O 1
ATOM 3380 N N . LEU B 1 206 ? 5.934 -26.234 2.588 1 97.81 206 LEU B N 1
ATOM 3381 C CA . LEU B 1 206 ? 7.293 -26.047 3.082 1 97.81 206 LEU B CA 1
ATOM 3382 C C . LEU B 1 206 ? 8.281 -26.875 2.275 1 97.81 206 LEU B C 1
ATOM 3384 O O . LEU B 1 206 ? 9.5 -26.672 2.369 1 97.81 206 LEU B O 1
ATOM 3388 N N . ASP B 1 207 ? 7.785 -27.766 1.415 1 97.94 207 ASP B N 1
ATOM 3389 C CA . ASP B 1 207 ? 8.656 -28.656 0.642 1 97.94 207 ASP B CA 1
ATOM 3390 C C . ASP B 1 207 ? 9.07 -28 -0.673 1 97.94 207 ASP B C 1
ATOM 3392 O O . ASP B 1 207 ? 9.969 -28.484 -1.36 1 97.94 207 ASP B O 1
ATOM 3396 N N . VAL B 1 208 ? 8.438 -26.938 -1.031 1 98.06 208 VAL B N 1
ATOM 3397 C CA . VAL B 1 208 ? 8.766 -26.266 -2.285 1 98.06 208 VAL B CA 1
ATOM 3398 C C . VAL B 1 208 ? 10.031 -25.438 -2.105 1 98.06 208 VAL B C 1
ATOM 3400 O O . VAL B 1 208 ? 10.055 -24.516 -1.286 1 98.06 208 VAL B O 1
ATOM 3403 N N . LYS B 1 209 ? 11.031 -25.625 -2.875 1 97.19 209 LYS B N 1
ATOM 3404 C CA . LYS B 1 209 ? 12.359 -25.031 -2.736 1 97.19 209 LYS B CA 1
ATOM 3405 C C . LYS B 1 209 ? 12.297 -23.516 -2.889 1 97.19 209 LYS B C 1
ATOM 3407 O O . LYS B 1 209 ? 13.023 -22.781 -2.211 1 97.19 209 LYS B O 1
ATOM 3412 N N . ALA B 1 210 ? 11.5 -23.031 -3.783 1 97.69 210 ALA B N 1
ATOM 3413 C CA . ALA B 1 210 ? 11.375 -21.594 -4.02 1 97.69 210 ALA B CA 1
ATOM 3414 C C . ALA B 1 210 ? 11.031 -20.859 -2.729 1 97.69 210 ALA B C 1
ATOM 3416 O O . ALA B 1 210 ? 11.406 -19.703 -2.551 1 97.69 210 ALA B O 1
ATOM 3417 N N . ASN B 1 211 ? 10.305 -21.531 -1.814 1 98.38 211 ASN B N 1
ATOM 3418 C CA . ASN B 1 211 ? 9.828 -20.891 -0.587 1 98.38 211 ASN B CA 1
ATOM 3419 C C . ASN B 1 211 ? 10.961 -20.688 0.413 1 98.38 211 ASN B C 1
ATOM 3421 O O . ASN B 1 211 ? 10.797 -20 1.418 1 98.38 211 ASN B O 1
ATOM 3425 N N . ALA B 1 212 ? 12.109 -21.172 0.143 1 97.5 212 ALA B N 1
ATOM 3426 C CA . ALA B 1 212 ? 13.273 -20.969 1 1 97.5 212 ALA B CA 1
ATOM 3427 C C . ALA B 1 212 ? 14.016 -19.688 0.625 1 97.5 212 ALA B C 1
ATOM 3429 O O . ALA B 1 212 ? 14.906 -19.25 1.354 1 97.5 212 ALA B O 1
ATOM 3430 N N . ALA B 1 213 ? 13.656 -19.125 -0.464 1 97.31 213 ALA B N 1
ATOM 3431 C CA . ALA B 1 213 ? 14.32 -17.906 -0.915 1 97.31 213 ALA B CA 1
ATOM 3432 C C . ALA B 1 213 ? 14.148 -16.781 0.101 1 97.31 213 ALA B C 1
ATOM 3434 O O . ALA B 1 213 ? 13.062 -16.609 0.673 1 97.31 213 ALA B O 1
ATOM 3435 N N . ARG B 1 214 ? 15.172 -16.062 0.37 1 97.19 214 ARG B N 1
ATOM 3436 C CA . ARG B 1 214 ? 15.156 -14.859 1.207 1 97.19 214 ARG B CA 1
ATOM 3437 C C . ARG B 1 214 ? 15.852 -13.695 0.513 1 97.19 214 ARG B C 1
ATOM 3439 O O . ARG B 1 214 ? 16.953 -13.852 -0.017 1 97.19 214 ARG B O 1
ATOM 3446 N N . VAL B 1 215 ? 15.148 -12.641 0.465 1 95.12 215 VAL B N 1
ATOM 3447 C CA . VAL B 1 215 ? 15.719 -11.453 -0.171 1 95.12 215 VAL B CA 1
ATOM 3448 C C . VAL B 1 215 ? 16.031 -10.398 0.889 1 95.12 215 VAL B C 1
ATOM 3450 O O . VAL B 1 215 ? 15.352 -10.32 1.914 1 95.12 215 VAL B O 1
ATOM 3453 N N . ASP B 1 216 ? 16.969 -9.562 0.573 1 92.75 216 ASP B N 1
ATOM 3454 C CA . ASP B 1 216 ? 17.422 -8.555 1.524 1 92.75 216 ASP B CA 1
ATOM 3455 C C . ASP B 1 216 ? 16.609 -7.27 1.393 1 92.75 216 ASP B C 1
ATOM 3457 O O . ASP B 1 216 ? 15.977 -7.031 0.361 1 92.75 216 ASP B O 1
ATOM 3461 N N . ARG B 1 217 ? 16.578 -6.531 2.467 1 96.5 217 ARG B N 1
ATOM 3462 C CA . ARG B 1 217 ? 16.078 -5.16 2.492 1 96.5 217 ARG B CA 1
ATOM 3463 C C . ARG B 1 217 ? 17.219 -4.172 2.701 1 96.5 217 ARG B C 1
ATOM 3465 O O . ARG B 1 217 ? 18.156 -4.445 3.453 1 96.5 217 ARG B O 1
ATOM 3472 N N . SER B 1 218 ? 17.062 -3.066 2.027 1 95.06 218 SER B N 1
ATOM 3473 C CA . SER B 1 218 ? 18.078 -2.033 2.188 1 95.06 218 SER B CA 1
ATOM 3474 C C . SER B 1 218 ? 18.109 -1.506 3.617 1 95.06 218 SER B C 1
ATOM 3476 O O . SER B 1 218 ? 17.062 -1.315 4.238 1 95.06 218 SER B O 1
ATOM 3478 N N . PRO B 1 219 ? 19.344 -1.308 4.102 1 94.88 219 PRO B N 1
ATOM 3479 C CA . PRO B 1 219 ? 19.422 -0.637 5.398 1 94.88 219 PRO B CA 1
ATOM 3480 C C . PRO B 1 219 ? 18.781 0.749 5.387 1 94.88 219 PRO B C 1
ATOM 3482 O O . PRO B 1 219 ? 18.797 1.432 4.359 1 94.88 219 PRO B O 1
ATOM 3485 N N . ILE B 1 220 ? 18.281 1.149 6.543 1 96.12 220 ILE B N 1
ATOM 3486 C CA . ILE B 1 220 ? 17.547 2.404 6.652 1 96.12 220 ILE B CA 1
ATOM 3487 C C . ILE B 1 220 ? 18.453 3.57 6.266 1 96.12 220 ILE B C 1
ATOM 3489 O O . ILE B 1 220 ? 18 4.543 5.66 1 96.12 220 ILE B O 1
ATOM 3493 N N . GLU B 1 221 ? 19.766 3.477 6.484 1 95.94 221 GLU B N 1
ATOM 3494 C CA . GLU B 1 221 ? 20.719 4.555 6.242 1 95.94 221 GLU B CA 1
ATOM 3495 C C . GLU B 1 221 ? 20.875 4.824 4.75 1 95.94 221 GLU B C 1
ATOM 3497 O O . GLU B 1 221 ? 21.266 5.926 4.348 1 95.94 221 GLU B O 1
ATOM 3502 N N . ASP B 1 222 ? 20.547 3.838 3.969 1 95.88 222 ASP B N 1
ATOM 3503 C CA . ASP B 1 222 ? 20.734 3.961 2.527 1 95.88 222 ASP B CA 1
ATOM 3504 C C . ASP B 1 222 ? 19.5 4.539 1.856 1 95.88 222 ASP B C 1
ATOM 3506 O O . ASP B 1 222 ? 19.547 4.977 0.705 1 95.88 222 ASP B O 1
ATOM 3510 N N . VAL B 1 223 ? 18.406 4.57 2.582 1 96.88 223 VAL B N 1
ATOM 3511 C CA . VAL B 1 223 ? 17.141 4.812 1.897 1 96.88 223 VAL B CA 1
ATOM 3512 C C . VAL B 1 223 ? 16.422 5.992 2.547 1 96.88 223 VAL B C 1
ATOM 3514 O O . VAL B 1 223 ? 15.977 6.914 1.856 1 96.88 223 VAL B O 1
ATOM 3517 N N . VAL B 1 224 ? 16.359 6.043 3.877 1 98.25 224 VAL B N 1
ATOM 3518 C CA . VAL B 1 224 ? 15.57 7.027 4.613 1 98.25 224 VAL B CA 1
ATOM 3519 C C . VAL B 1 224 ? 16.438 8.234 4.949 1 98.25 224 VAL B C 1
ATOM 3521 O O . VAL B 1 224 ? 17.547 8.086 5.461 1 98.25 224 VAL B O 1
ATOM 3524 N N . ARG B 1 225 ? 15.906 9.406 4.676 1 98.31 225 ARG B N 1
ATOM 3525 C CA . ARG B 1 225 ? 16.594 10.641 5.035 1 98.31 225 ARG B CA 1
ATOM 3526 C C . ARG B 1 225 ? 15.844 11.398 6.117 1 98.31 225 ARG B C 1
ATOM 3528 O O . ARG B 1 225 ? 14.656 11.695 5.961 1 98.31 225 ARG B O 1
ATOM 3535 N N . PHE B 1 226 ? 16.547 11.695 7.18 1 98.25 226 PHE B N 1
ATOM 3536 C CA . PHE B 1 226 ? 15.977 12.484 8.266 1 98.25 226 PHE B CA 1
ATOM 3537 C C . PHE B 1 226 ? 16.469 13.922 8.211 1 98.25 226 PHE B C 1
ATOM 3539 O O . PHE B 1 226 ? 17.672 14.164 8.117 1 98.25 226 PHE B O 1
ATOM 3546 N N . HIS B 1 227 ? 15.523 14.812 8.156 1 98.31 227 HIS B N 1
ATOM 3547 C CA . HIS B 1 227 ? 15.812 16.234 8.141 1 98.31 227 HIS B CA 1
ATOM 3548 C C . HIS B 1 227 ? 15.352 16.906 9.43 1 98.31 227 HIS B C 1
ATOM 3550 O O . HIS B 1 227 ? 14.203 16.75 9.836 1 98.31 227 HIS B O 1
ATOM 3556 N N . ARG B 1 228 ? 16.234 17.766 10.047 1 96.88 228 ARG B N 1
ATOM 3557 C CA . ARG B 1 228 ? 15.922 18.438 11.297 1 96.88 228 ARG B CA 1
ATOM 3558 C C . ARG B 1 228 ? 16.016 19.953 11.141 1 96.88 228 ARG B C 1
ATOM 3560 O O . ARG B 1 228 ? 16.781 20.453 10.32 1 96.88 228 ARG B O 1
#

Nearest PDB structures (foldseek):
  2wzw-assembly1_A  TM=9.675E-01  e=1.191E-24  Mycolicibacterium smegmatis MC2 155
  3gr3-assembly1_B  TM=9.696E-01  e=1.193E-22  Bartonella henselae str. Houston-1
  7dp0-assembly1_B  TM=9.574E-01  e=3.146E-22  Sphingopyxis sp.
  7dp2-assembly1_A  TM=9.519E-01  e=9.961E-21  Sphingopyxis sp.
  7dp2-assembly1_B  TM=9.432E-01  e=1.826E-20  Sphingopyxis sp.

Sequence (456 aa):
MNMSERPAMSVDEAIRRRRSVRGFLSCEVPVPILREVFALAQWAPSNCNVQPWFPHVVSGETLSRLREALVAAGMRDEPIKPDWPADGKFTGVYRERQVGAAQALYGAMGVARSDRVGRKLAYVRNHAFFDAPHAVFIFMPAPFDTREATDIGMYAQTLMLALTARGIASCAQGALGLFPDIVREQLGIPHSQKLLFGISFGYEDLDVKANAARVDRSPIEDVVRFHRMNMSERPAMSVDEAIRRRRSVRGFLSCEVPVPILREVFALAQWAPSNCNVQPWFPHVVSGETLSRLREALVAAGMRDEPIKPDWPADGKFTGVYRERQVGAAQALYGAMGVARSDRVGRKLAYVRNHAFFDAPHAVFIFMPAPFDTREATDIGMYAQTLMLALTARGIASCAQGALGLFPDIVREQLGIPHSQKLLFGISFGYEDLDVKANAARVDRSPIEDVVRFHR

InterPro domains:
  IPR000415 Nitroreductase-like [G3DSA:3.40.109.10] (1-224)
  IPR000415 Nitroreductase-like [SSF55469] (4-227)
  IPR029479 Nitroreductase [PF00881] (15-203)
  IPR050627 Nitroreductase/BluB [PTHR23026] (6-226)

pLDDT: mean 95.47, std 10.15, range [23.84, 99.0]

Solvent-accessible surface area (backbone atoms only — not comparable to full-atom values): 23633 Å² total; per-residue (Å²): 130,79,95,68,88,64,76,69,40,25,43,70,55,26,49,72,64,51,57,73,43,57,28,31,34,70,62,68,76,54,65,73,58,52,54,51,40,56,45,57,20,51,53,38,66,36,80,64,53,33,63,68,58,37,41,39,34,29,20,64,61,43,33,52,52,49,27,54,55,42,30,50,40,50,74,66,63,52,83,72,59,41,74,53,92,79,78,77,78,69,58,71,72,34,30,50,32,29,51,52,37,49,49,31,36,31,56,41,56,68,49,56,89,82,35,61,66,60,50,51,54,57,56,37,34,56,41,41,39,32,51,29,32,30,37,32,41,42,24,36,45,64,86,62,46,43,72,53,26,21,29,47,13,17,28,51,42,42,32,51,41,49,33,34,52,70,69,31,38,33,22,80,31,65,71,61,9,29,53,35,64,61,53,26,64,76,70,72,49,60,85,57,50,34,38,65,28,21,32,24,29,26,36,69,31,89,81,35,45,44,49,68,36,67,71,87,65,76,57,48,84,79,47,50,42,82,41,88,130,80,94,73,80,70,73,69,40,25,44,68,54,25,50,71,64,51,56,74,42,56,28,32,34,70,62,67,76,54,64,72,58,52,53,50,40,56,47,57,20,52,54,38,68,34,80,62,53,33,62,68,58,37,40,40,34,30,20,62,62,45,35,52,52,50,28,53,54,42,31,50,40,51,73,66,63,52,84,73,59,41,74,53,93,80,76,77,79,68,56,70,71,35,31,53,33,29,50,51,36,50,49,30,37,31,56,42,55,69,49,56,90,81,36,61,67,61,50,51,54,58,55,38,34,56,40,40,39,34,49,28,33,30,36,33,40,42,25,34,47,65,85,62,45,44,73,54,26,20,29,46,14,17,26,50,40,41,32,50,40,46,33,34,54,70,66,30,39,34,20,81,31,63,71,63,9,30,52,36,66,62,54,26,64,76,70,71,49,60,84,57,50,33,37,65,28,23,32,24,28,25,36,67,29,86,83,38,45,44,49,66,36,68,69,87,63,78,57,48,84,80,47,50,41,80,42,88

Foldseek 3Di:
DPPDCPDQDDPVRLVVPADAFQAADQDDDDPVLVVVLLVQLQPFDFDVSPSQKDKDKDADPLLVVQLVVLLVCLVVVPAFDFPDDDPDDDDDPRNVQVVQQVCLQCVLQVHDPPNPVVVSVVLSSVSNLSSFRMKMWMWGFPPDDDRRVVSVVSSVVSSQSSCSSVQKHKHKAQSQRRHVVSVCVSVVNDPRIGTRTMMGMHHHDPPRSSRVGDGDDDDCVVPPDDDD/DPLPDPPQDDPVRLVVPADAFQAADQDDDDPVLVVVLLVQLQPFDFDVSPSQKDKDKDADPLLVVQLVVLLVCLVVVPAFDFPDDDPDDDDDPRNVQVVQQVCLQCVLQVHDPPNPVVVSVVLSSVSNLSNFRMKMWMWGFPPDDDRRVVSVVSSVVSSQSSCSSSQKHKHKAQSQRRHVVSVCVSVVNDPRIGTRTMMGMHHHDPPRSSRPGDGDDDDCVVPPDDDD